Protein AF-A0A439IH55-F1 (afdb_monomer_lite)

Foldseek 3Di:
DADDLQDDWPQCNCVVVDQQLVDQWRWAWKWFWAPAPPAIKIKTKHKFWAAPVVVVLLVLQQQQKDQDWDWPDDDDDPDDDDDDIDIFIWGDDPPDIDTTHTQWGWDDDDQWIDTHGDVVLCVVQVWDWDADPQRKIWTARVQLRGTRQKIWHHIWGQDPNTTHITTIIHGSLSVLQVQQVVNIWMKMKMKIKHWDLDIVSLCVVCVPPAWDWHRHRFKIKIKGADPVHTIMIMITGMDTNDHHDDNNPPDDCCQPQACDAAVDPGHDHLVNLQPDDWPPKWKFFLVLCVVAAPDPQWDADLQFRKIDRPPNFIQDQWGQFAAGMIIGSSSRCSVGGDPNSVVSRRVRTDHDDPRRPDPCRRVHDYQQNLLVLLLVLLLLVLVLLQLLCVLLVHPGDGSCLFQVDDPVCCVVVPVQPDPLSSLSSGGDDLAAALLVLLVNLLSSCVRRPVSGDFVSLVVSLCSQQPPPDPCPPPGRLRSLQSNLQLLQLCLVVLHASNPCNPVSNVCCVVPNGVVNGLCLLSVLSVLSNVLSVDPDPCSVVSNQVSLVSLVDHPVSCPSHCRVVSVSSSVSNSVSSVVSSVSSVSNSVSSVVD

Secondary structure (DSSP, 8-state):
-PPPTT---GGGTTGGG--GGGSSEEEEEEEEEE--SSS-EEEEEEEEEEEHHHHHHTTT-GGGB-SS-EE--PPPTT--S-----EEEEEEETTEEEEEEESEEEEEETTEEEEEE-HHHHHHTT-EEEE-TTS-EEEEETTTTEEEEEEEPPPEEEETTEEPPEEEEEEHHHHHHHHHHHTEEEEEEEEEEEEES--HHHHHHHTT-SEEEEE-SSEEEEEEE-TTSSEEEEEEEEEEEE-S---TTT--GGGTT-B--TT-SS-B-HHHHHTSPTT-EEEEEGGGGGGTTT-TTEEEETTTTEEEETTTEEE-SEEEETTTEEEEEHHHHHHHS-HHHHHHHHHTEE---HHHHSGGGGGS--HHHHHHHHHHHHHHHHHHHHHHHHHTTPPP--HHHHHS--HHHHHHH-TT-STTTHHHHS---TT--HHHHHHHHHHHHIIIIITS-HHHHHHHHHHHH-TTS--TT--HHHHHHHHHHHHHHHHHHT--TTT-HHHHHHHHHHH--SSS-TTHHHHHHHHHHHHHH--STTHHHHHHHHHHHTT--GGGGGG-SHHHHHHHHHHHHHHHHHHHHHHHHHHHHHHH-

Structure (mmCIF, N/CA/C/O backbone):
data_AF-A0A439IH55-F1
#
_entry.id   AF-A0A439IH55-F1
#
loop_
_atom_site.group_PDB
_atom_site.id
_atom_site.type_symbol
_atom_site.label_atom_id
_atom_site.label_alt_id
_atom_site.label_comp_id
_atom_site.label_asym_id
_atom_site.label_entity_id
_atom_site.label_seq_id
_atom_site.pdbx_PDB_ins_code
_atom_site.Cartn_x
_atom_site.Cartn_y
_atom_site.Cartn_z
_atom_site.occupancy
_atom_site.B_iso_or_equiv
_atom_site.auth_seq_id
_atom_site.auth_comp_id
_atom_site.auth_asym_id
_atom_site.auth_atom_id
_atom_site.pdbx_PDB_model_num
ATOM 1 N N . MET A 1 1 ? 46.308 -10.260 -36.325 1.00 55.00 1 MET A N 1
ATOM 2 C CA . MET A 1 1 ? 45.131 -11.103 -36.636 1.00 55.00 1 MET A CA 1
ATOM 3 C C . MET A 1 1 ? 43.885 -10.260 -36.430 1.00 55.00 1 MET A C 1
ATOM 5 O O . MET A 1 1 ? 43.922 -9.437 -35.514 1.00 55.00 1 MET A O 1
ATOM 9 N N . PRO A 1 2 ? 42.846 -10.409 -37.271 1.00 67.75 2 PRO A N 1
ATOM 10 C CA . PRO A 1 2 ? 41.550 -9.786 -37.010 1.00 67.75 2 PRO A CA 1
ATOM 11 C C . PRO A 1 2 ? 41.034 -10.239 -35.639 1.00 67.75 2 PRO A C 1
ATOM 13 O O . PRO A 1 2 ? 41.302 -11.368 -35.224 1.00 67.75 2 PRO A O 1
ATOM 16 N N . MET A 1 3 ? 40.397 -9.321 -34.921 1.00 83.12 3 MET A N 1
ATOM 17 C CA . MET A 1 3 ? 39.757 -9.596 -33.637 1.00 83.12 3 MET A CA 1
ATOM 18 C C . MET A 1 3 ? 38.523 -10.480 -33.877 1.00 83.12 3 MET A C 1
ATOM 20 O O . MET A 1 3 ? 37.854 -10.314 -34.895 1.00 83.12 3 MET A O 1
ATOM 24 N N . GLU A 1 4 ? 38.265 -11.454 -33.004 1.00 85.19 4 GLU A N 1
ATOM 25 C CA . GLU A 1 4 ? 37.074 -12.308 -33.117 1.00 85.19 4 GLU A CA 1
ATOM 26 C C . GLU A 1 4 ? 35.807 -11.493 -32.795 1.00 85.19 4 GLU A C 1
ATOM 28 O O . GLU A 1 4 ? 35.847 -10.593 -31.953 1.00 85.19 4 GLU A O 1
ATOM 33 N N . ASP A 1 5 ? 34.683 -11.798 -33.457 1.00 83.19 5 ASP A N 1
ATOM 34 C CA . ASP A 1 5 ? 33.418 -11.050 -33.310 1.00 83.19 5 ASP A CA 1
ATOM 35 C C . ASP A 1 5 ? 32.863 -11.079 -31.867 1.00 83.19 5 ASP A C 1
ATOM 37 O O . ASP A 1 5 ? 32.100 -10.195 -31.473 1.00 83.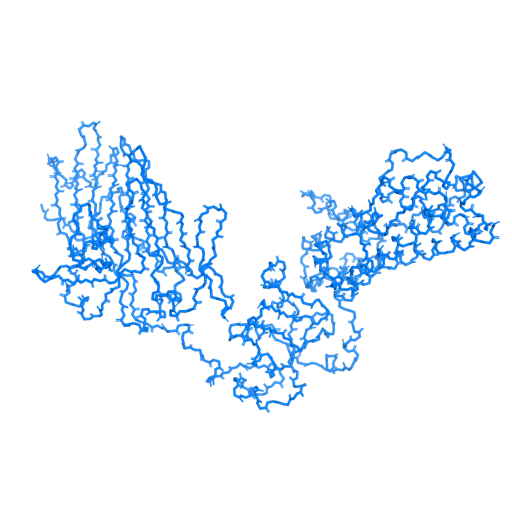19 5 ASP A O 1
ATOM 41 N N . ASP A 1 6 ? 33.250 -12.060 -31.050 1.00 87.62 6 ASP A N 1
ATOM 42 C CA . ASP A 1 6 ? 32.852 -12.243 -29.648 1.00 87.62 6 ASP A CA 1
ATOM 43 C C . ASP A 1 6 ? 33.885 -11.712 -28.636 1.00 87.62 6 ASP A C 1
ATOM 45 O O . ASP A 1 6 ? 33.699 -11.848 -27.426 1.00 87.62 6 ASP A O 1
ATOM 49 N N . TRP A 1 7 ? 34.966 -11.079 -29.099 1.00 93.06 7 TRP A N 1
ATOM 50 C CA . TRP A 1 7 ? 36.014 -10.568 -28.220 1.00 93.06 7 TRP A CA 1
ATOM 51 C C . TRP A 1 7 ? 35.567 -9.329 -27.426 1.00 93.06 7 TRP A C 1
ATOM 53 O O . TRP A 1 7 ? 34.938 -8.413 -27.964 1.00 93.06 7 TRP A O 1
ATOM 63 N N . TRP A 1 8 ? 35.971 -9.262 -26.153 1.00 94.06 8 TRP A N 1
ATOM 64 C CA . TRP A 1 8 ? 35.750 -8.123 -25.256 1.00 94.06 8 TRP A CA 1
ATOM 65 C C . TRP A 1 8 ? 36.979 -7.873 -24.368 1.00 94.06 8 TRP A C 1
ATOM 67 O O . TRP A 1 8 ? 37.650 -8.839 -23.988 1.00 94.06 8 TRP A O 1
ATOM 77 N N . PRO A 1 9 ? 37.269 -6.612 -23.987 1.00 94.38 9 PRO A N 1
ATOM 78 C CA . PRO A 1 9 ? 38.269 -6.330 -22.964 1.00 94.38 9 PRO A CA 1
ATOM 79 C C . PRO A 1 9 ? 37.773 -6.813 -21.594 1.00 94.38 9 PRO A C 1
ATOM 81 O O . PRO A 1 9 ? 36.566 -6.804 -21.329 1.00 94.38 9 PRO A O 1
ATOM 84 N N . ASP A 1 10 ? 38.686 -7.210 -20.702 1.00 94.44 10 ASP A N 1
ATOM 85 C CA . ASP A 1 10 ? 38.312 -7.777 -19.399 1.00 94.44 10 ASP A CA 1
ATOM 86 C C . ASP A 1 10 ? 37.469 -6.780 -18.580 1.00 94.44 10 ASP A C 1
ATOM 88 O O . ASP A 1 10 ? 36.500 -7.171 -17.926 1.00 94.44 10 ASP A O 1
ATOM 92 N N . VAL A 1 11 ? 37.776 -5.480 -18.684 1.00 93.12 11 VAL A N 1
ATOM 93 C CA . VAL A 1 11 ? 37.050 -4.395 -17.999 1.00 93.12 11 VAL A CA 1
ATOM 94 C C . VAL A 1 11 ? 35.589 -4.217 -18.456 1.00 93.12 11 VAL A C 1
ATOM 96 O O . VAL A 1 11 ? 34.794 -3.636 -17.721 1.00 93.12 11 VAL A O 1
ATOM 99 N N . MET A 1 12 ? 35.201 -4.742 -19.625 1.00 94.94 12 MET A N 1
ATOM 100 C CA . MET A 1 12 ? 33.826 -4.669 -20.158 1.00 94.94 12 MET A CA 1
ATOM 101 C C . MET A 1 12 ? 33.227 -6.043 -20.483 1.00 94.94 12 MET A C 1
ATOM 103 O O . MET A 1 12 ? 32.212 -6.137 -21.170 1.00 94.94 12 MET A O 1
ATOM 107 N N . ARG A 1 13 ? 33.815 -7.128 -19.970 1.00 93.19 13 ARG A N 1
ATOM 108 C CA . ARG A 1 13 ? 33.385 -8.504 -20.272 1.00 93.19 13 ARG A CA 1
ATOM 109 C C . ARG A 1 13 ? 31.943 -8.820 -19.860 1.00 93.19 13 ARG A C 1
ATOM 111 O O . ARG A 1 13 ? 31.384 -9.801 -20.323 1.00 93.19 13 ARG A O 1
ATOM 118 N N . TYR A 1 14 ? 31.354 -7.989 -19.007 1.00 92.75 14 TYR A N 1
ATOM 119 C CA . TYR A 1 14 ? 29.978 -8.120 -18.543 1.00 92.75 14 TYR A CA 1
ATOM 120 C C . TYR A 1 14 ? 28.933 -7.652 -19.569 1.00 92.75 14 TYR A C 1
ATOM 122 O O . TYR A 1 14 ? 27.800 -8.114 -19.512 1.00 92.75 14 TYR A O 1
ATOM 130 N N . LEU A 1 15 ? 29.287 -6.756 -20.500 1.00 92.88 15 LEU A N 1
ATOM 131 C CA . LEU A 1 15 ? 28.356 -6.206 -21.493 1.00 92.88 15 LEU A CA 1
ATOM 132 C C . LEU A 1 15 ? 27.625 -7.260 -22.349 1.00 92.88 15 LEU A C 1
ATOM 134 O O . LEU A 1 15 ? 26.414 -7.108 -22.528 1.00 92.88 15 LEU A O 1
ATOM 138 N N . PRO A 1 16 ? 28.286 -8.312 -22.879 1.00 90.81 16 PRO A N 1
ATOM 139 C CA . PRO A 1 16 ? 27.596 -9.348 -23.651 1.00 90.81 16 PRO A CA 1
ATOM 140 C C . PRO A 1 16 ? 26.644 -10.220 -22.820 1.00 90.81 16 PRO A C 1
ATOM 142 O O . PRO A 1 16 ? 25.711 -10.779 -23.388 1.00 90.81 16 PRO A O 1
ATOM 145 N N . ASP A 1 17 ? 26.854 -10.330 -21.504 1.00 91.69 17 ASP A N 1
ATOM 146 C CA . ASP A 1 17 ? 26.053 -11.184 -20.612 1.00 91.69 17 ASP A CA 1
ATOM 147 C C . ASP A 1 17 ? 24.798 -10.476 -20.066 1.00 91.69 17 ASP A C 1
ATOM 149 O O . ASP A 1 17 ? 23.990 -11.068 -19.348 1.00 91.69 17 ASP A O 1
ATOM 153 N N . GLU A 1 18 ? 24.625 -9.191 -20.370 1.00 92.69 18 GLU A N 1
ATOM 154 C CA . GLU A 1 18 ? 23.465 -8.422 -19.938 1.00 92.69 18 GLU A CA 1
ATOM 155 C C . GLU A 1 18 ? 22.193 -8.821 -20.697 1.00 92.69 18 GLU A C 1
ATOM 157 O O . GLU A 1 18 ? 22.092 -8.653 -21.913 1.00 92.69 18 GLU A O 1
ATOM 162 N N . ASP A 1 19 ? 21.172 -9.224 -19.941 1.00 93.25 19 ASP A N 1
ATOM 163 C CA . ASP A 1 19 ? 19.821 -9.471 -20.440 1.00 93.25 19 ASP A CA 1
ATOM 164 C C . ASP A 1 19 ? 18.825 -8.490 -19.794 1.00 93.25 19 ASP A C 1
ATOM 166 O O . ASP A 1 19 ? 18.174 -8.824 -18.796 1.00 93.25 19 ASP A O 1
ATOM 170 N N . PRO A 1 20 ? 18.679 -7.266 -20.336 1.00 91.94 20 PRO A N 1
ATOM 171 C CA . PRO A 1 20 ? 17.741 -6.288 -19.792 1.00 91.94 20 PRO A CA 1
ATOM 172 C C . PRO A 1 20 ? 16.276 -6.728 -19.938 1.00 91.94 20 PRO A C 1
ATOM 174 O O . PRO A 1 20 ? 15.414 -6.172 -19.265 1.00 91.94 20 PRO A O 1
ATOM 177 N N . TRP A 1 21 ? 15.970 -7.708 -20.798 1.00 96.06 21 TRP A N 1
ATOM 178 C CA . TRP A 1 21 ? 14.610 -8.221 -20.990 1.00 96.06 21 TRP A CA 1
ATOM 179 C C . TRP A 1 21 ? 14.185 -9.219 -19.901 1.00 96.06 21 TRP A C 1
ATOM 181 O O . TRP A 1 21 ? 12.993 -9.498 -19.721 1.00 96.06 21 TRP A O 1
ATOM 191 N N . SER A 1 22 ? 15.145 -9.745 -19.136 1.00 94.50 22 SER A N 1
ATOM 192 C CA . SER A 1 22 ? 14.864 -10.582 -17.967 1.00 94.50 22 SER A CA 1
ATOM 193 C C . SER A 1 22 ? 14.179 -9.813 -16.827 1.00 94.50 22 SER A C 1
ATOM 195 O O . SER A 1 22 ? 13.464 -10.419 -16.024 1.00 94.50 22 SER A O 1
ATOM 197 N N . GLU A 1 23 ? 14.341 -8.486 -16.782 1.00 94.75 23 GLU A N 1
ATOM 198 C CA . GLU A 1 23 ? 13.777 -7.608 -15.755 1.00 94.75 23 GLU A CA 1
ATOM 199 C C . GLU A 1 23 ? 12.279 -7.331 -15.983 1.00 94.75 23 GLU A C 1
ATOM 201 O O . GLU A 1 23 ? 11.797 -7.243 -17.112 1.00 94.75 23 GLU A O 1
ATOM 206 N N . GLU A 1 24 ? 11.521 -7.153 -14.896 1.00 95.69 24 GLU A N 1
ATOM 207 C CA . GLU A 1 24 ? 10.123 -6.697 -14.965 1.00 95.69 24 GLU A CA 1
ATOM 208 C C . GLU A 1 24 ? 10.031 -5.236 -15.424 1.00 95.69 24 GLU A C 1
ATOM 210 O O . GLU A 1 24 ? 9.159 -4.882 -16.215 1.00 95.69 24 GLU A O 1
ATOM 215 N N . LEU A 1 25 ? 10.965 -4.400 -14.961 1.00 97.69 25 LEU A N 1
ATOM 216 C CA . LEU A 1 25 ? 11.131 -3.012 -15.376 1.00 97.69 25 LEU A CA 1
ATOM 217 C C . LEU A 1 25 ? 12.391 -2.888 -16.232 1.00 97.69 25 LEU A C 1
ATOM 219 O O . LEU A 1 25 ? 13.472 -2.605 -15.724 1.00 97.69 25 LEU A O 1
ATOM 223 N N . VAL A 1 26 ? 12.232 -3.072 -17.539 1.00 98.12 26 VAL A N 1
ATOM 224 C CA . VAL A 1 26 ? 13.315 -3.036 -18.525 1.00 98.12 26 VAL A CA 1
ATOM 225 C C . VAL A 1 26 ? 13.950 -1.648 -18.544 1.00 98.12 26 VAL A C 1
ATOM 227 O O . VAL A 1 26 ? 13.268 -0.645 -18.769 1.00 98.12 26 VAL A O 1
ATOM 230 N N . THR A 1 27 ? 15.267 -1.569 -18.351 1.00 97.69 27 THR A N 1
ATOM 231 C CA . THR A 1 27 ? 16.015 -0.315 -18.526 1.00 97.69 27 THR A CA 1
ATOM 232 C C . THR A 1 27 ? 16.063 0.058 -20.010 1.00 97.69 27 THR A C 1
ATOM 234 O O . THR A 1 27 ? 16.641 -0.656 -20.823 1.00 97.69 27 THR A O 1
ATOM 237 N N . VAL A 1 28 ? 15.462 1.189 -20.379 1.00 97.19 28 VAL A N 1
ATOM 238 C CA . VAL A 1 28 ? 15.320 1.643 -21.777 1.00 97.19 28 VAL A CA 1
ATOM 239 C C . VAL A 1 28 ? 16.133 2.902 -22.090 1.00 97.19 28 VAL A C 1
ATOM 241 O O . VAL A 1 28 ? 16.320 3.235 -23.258 1.00 97.19 28 VAL A O 1
ATOM 244 N N . ALA A 1 29 ? 16.644 3.587 -21.069 1.00 97.62 29 ALA A N 1
ATOM 245 C CA . ALA A 1 29 ? 17.705 4.580 -21.192 1.00 97.62 29 ALA A CA 1
ATOM 246 C C . ALA A 1 29 ? 18.514 4.632 -19.891 1.00 97.62 29 ALA A C 1
ATOM 248 O O . ALA A 1 29 ? 17.962 4.412 -18.809 1.00 97.62 29 ALA A O 1
ATOM 249 N N . GLN A 1 30 ? 19.809 4.924 -19.984 1.00 97.12 30 GLN A N 1
ATOM 250 C CA . GLN A 1 30 ? 20.685 5.042 -18.823 1.00 97.12 30 GLN A CA 1
ATOM 251 C C . GLN A 1 30 ? 21.847 6.000 -19.077 1.00 97.12 30 GLN A C 1
ATOM 253 O O . GLN A 1 30 ? 22.447 6.025 -20.146 1.00 97.12 30 GLN A O 1
ATOM 258 N N . MET A 1 31 ? 22.201 6.738 -18.034 1.00 96.50 31 MET A N 1
ATOM 259 C CA . MET A 1 31 ? 23.481 7.398 -17.862 1.00 96.50 31 MET A CA 1
ATOM 260 C C . MET A 1 31 ? 24.081 6.935 -16.537 1.00 96.50 31 MET A C 1
ATOM 262 O O . MET A 1 31 ? 23.390 6.904 -15.515 1.00 96.50 31 MET A O 1
ATOM 266 N N . ALA A 1 32 ? 25.347 6.536 -16.551 1.00 95.69 32 ALA A N 1
ATOM 267 C CA . ALA A 1 32 ? 26.061 6.107 -15.355 1.00 95.69 32 ALA A CA 1
ATOM 268 C C . ALA A 1 32 ? 27.520 6.559 -15.413 1.00 95.69 32 ALA A C 1
ATOM 270 O O . ALA A 1 32 ? 28.150 6.470 -16.462 1.00 95.69 32 ALA A O 1
ATOM 271 N N . GLY A 1 33 ? 28.052 7.031 -14.288 1.00 93.56 33 GLY A N 1
ATOM 272 C CA . GLY A 1 33 ? 29.481 7.269 -14.098 1.00 93.56 33 GLY A CA 1
ATOM 273 C C . GLY A 1 33 ? 30.137 6.126 -13.322 1.00 93.56 33 GLY A C 1
ATOM 274 O O . GLY A 1 33 ? 29.492 5.489 -12.488 1.00 93.56 33 GLY A O 1
ATOM 275 N N . TYR A 1 34 ? 31.424 5.895 -13.568 1.00 92.94 34 TYR A N 1
ATOM 276 C CA . TYR A 1 34 ? 32.231 4.874 -12.901 1.00 92.94 34 TYR A CA 1
ATOM 277 C C . TYR A 1 34 ? 33.462 5.482 -12.229 1.00 92.94 34 TYR A C 1
ATOM 279 O O . TYR A 1 34 ? 34.106 6.377 -12.777 1.00 92.94 34 TYR A O 1
ATOM 287 N N . ASP A 1 35 ? 33.824 4.953 -11.061 1.00 89.81 35 ASP A N 1
ATOM 288 C CA . ASP A 1 35 ? 35.023 5.327 -10.299 1.00 89.81 35 ASP A CA 1
ATOM 289 C C . ASP A 1 35 ? 36.297 4.670 -10.847 1.00 89.81 35 ASP A C 1
ATOM 291 O O . ASP A 1 35 ? 37.020 3.960 -10.146 1.00 89.81 35 ASP A O 1
ATOM 295 N N . ASP A 1 36 ? 36.567 4.892 -12.127 1.00 87.81 36 ASP A N 1
ATOM 296 C CA . ASP A 1 36 ? 37.723 4.302 -12.787 1.00 87.81 36 ASP A CA 1
ATOM 297 C C . ASP A 1 36 ? 39.036 5.023 -12.414 1.00 87.81 36 ASP A C 1
ATOM 299 O O . ASP A 1 36 ? 39.038 6.219 -12.091 1.00 87.81 36 ASP A O 1
ATOM 303 N N . PRO A 1 37 ? 40.190 4.328 -12.464 1.00 79.50 37 PRO A N 1
ATOM 304 C CA . PRO A 1 37 ? 41.484 4.939 -12.179 1.00 79.50 37 PRO A CA 1
ATOM 305 C C . PRO A 1 37 ? 41.803 6.105 -13.123 1.00 79.50 37 PRO A C 1
ATOM 307 O O . PRO A 1 37 ? 41.543 6.035 -14.325 1.00 79.50 37 PRO A O 1
ATOM 310 N N . SER A 1 38 ? 42.479 7.134 -12.600 1.00 78.56 38 SER A N 1
ATOM 311 C CA . SER A 1 38 ? 42.883 8.389 -13.272 1.00 78.56 38 SER A CA 1
ATOM 312 C C . SER A 1 38 ? 41.728 9.314 -13.671 1.00 78.56 38 SER A C 1
ATOM 314 O O . SER A 1 38 ? 41.733 10.479 -13.290 1.00 78.56 38 SER A O 1
ATOM 316 N N . HIS A 1 39 ? 40.750 8.809 -14.421 1.00 82.50 39 HIS A N 1
ATOM 317 C CA . HIS A 1 39 ? 39.594 9.559 -14.893 1.00 82.50 39 HIS A CA 1
ATOM 318 C C . HIS A 1 39 ? 38.352 8.669 -14.806 1.00 82.50 39 HIS A C 1
ATOM 320 O O . HIS A 1 39 ? 38.439 7.504 -15.205 1.00 82.50 39 HIS A O 1
ATOM 326 N N . PRO A 1 40 ? 37.207 9.215 -14.369 1.00 88.12 40 PRO A N 1
ATOM 327 C CA . PRO A 1 40 ? 35.952 8.480 -14.331 1.00 88.12 40 PRO A CA 1
ATOM 328 C C . PRO A 1 40 ? 35.561 7.920 -15.705 1.00 88.12 40 PRO A C 1
ATOM 330 O O . PRO A 1 40 ? 35.696 8.595 -16.731 1.00 88.12 40 PRO A O 1
ATOM 333 N N . GLY A 1 41 ? 35.075 6.681 -15.712 1.00 93.06 41 GLY A N 1
ATOM 334 C CA . GLY A 1 41 ? 34.400 6.090 -16.864 1.00 93.06 41 GLY A CA 1
ATOM 335 C C . GLY A 1 41 ? 32.944 6.547 -16.917 1.00 93.06 41 GLY A C 1
ATOM 336 O O . GLY A 1 41 ? 32.406 7.055 -15.930 1.00 93.06 41 GLY A O 1
ATOM 337 N N . GLN A 1 42 ? 32.282 6.341 -18.047 1.00 95.62 42 GLN A N 1
ATOM 338 C CA . GLN A 1 42 ? 30.852 6.589 -18.183 1.00 95.62 42 GLN A CA 1
ATOM 339 C C . GLN A 1 42 ? 30.190 5.601 -19.138 1.00 95.62 42 GLN A C 1
ATOM 341 O O . GLN A 1 42 ? 30.823 5.055 -20.040 1.00 95.62 42 GLN A O 1
ATOM 346 N N . ARG A 1 43 ? 28.883 5.432 -18.953 1.00 95.31 43 ARG A N 1
ATOM 347 C CA . ARG A 1 43 ? 27.978 4.736 -19.859 1.00 95.31 43 ARG A CA 1
ATOM 348 C C . ARG A 1 43 ? 26.823 5.645 -20.234 1.00 95.31 43 ARG A C 1
ATOM 350 O O . ARG A 1 43 ? 26.241 6.303 -19.370 1.00 95.31 43 ARG A O 1
ATOM 357 N N . ILE A 1 44 ? 26.475 5.628 -21.512 1.00 95.69 44 ILE A N 1
ATOM 358 C CA . ILE A 1 44 ? 25.287 6.250 -22.086 1.00 95.69 44 ILE A CA 1
ATOM 359 C C . ILE A 1 44 ? 24.553 5.163 -22.865 1.00 95.69 44 ILE A C 1
ATOM 361 O O . ILE A 1 44 ? 25.161 4.444 -23.651 1.00 95.69 44 ILE A O 1
ATOM 365 N N . LEU A 1 45 ? 23.256 5.019 -22.628 1.00 96.06 45 LEU A N 1
ATOM 366 C CA . LEU A 1 45 ? 22.409 4.018 -23.260 1.00 96.06 45 LEU A CA 1
ATOM 367 C C . LEU A 1 45 ? 21.053 4.629 -23.584 1.00 96.06 45 LEU A C 1
ATOM 369 O O . LEU A 1 45 ? 20.442 5.284 -22.738 1.00 96.06 45 LEU A O 1
ATOM 373 N N . TRP A 1 46 ? 20.565 4.358 -24.789 1.00 96.69 46 TRP A N 1
ATOM 374 C CA . TRP A 1 46 ? 19.244 4.758 -25.257 1.00 96.69 46 TRP A CA 1
ATOM 375 C C . TRP A 1 46 ? 18.558 3.610 -25.986 1.00 96.69 46 TRP A C 1
ATOM 377 O O . TRP A 1 46 ? 19.198 2.682 -26.474 1.00 96.69 46 TRP A O 1
ATOM 387 N N . SER A 1 47 ? 17.237 3.683 -26.073 1.00 96.25 47 SER A N 1
ATOM 388 C CA . SER A 1 47 ? 16.425 2.761 -26.859 1.00 96.25 47 SER A CA 1
ATOM 389 C C . SER A 1 47 ? 15.992 3.409 -28.166 1.00 96.25 47 SER A C 1
ATOM 391 O O . SER A 1 47 ? 15.577 4.568 -28.199 1.00 96.25 47 SER A O 1
ATOM 393 N N . ALA A 1 48 ? 16.043 2.619 -29.229 1.00 96.56 48 ALA A N 1
ATOM 394 C CA . ALA A 1 48 ? 15.562 2.933 -30.557 1.00 96.56 48 ALA A CA 1
ATOM 395 C C . ALA A 1 48 ? 14.505 1.898 -30.959 1.00 96.56 48 ALA A C 1
ATOM 397 O O . ALA A 1 48 ? 14.730 0.691 -30.876 1.00 96.56 48 ALA A O 1
ATOM 398 N N . LEU A 1 49 ? 13.351 2.377 -31.401 1.00 97.50 49 LEU A N 1
ATOM 399 C CA . LEU A 1 49 ? 12.290 1.590 -32.003 1.00 97.50 49 LEU A CA 1
ATOM 400 C C . LEU A 1 49 ? 12.488 1.607 -33.515 1.00 97.50 49 LEU A C 1
ATOM 402 O O . LEU A 1 49 ? 12.518 2.673 -34.138 1.00 97.50 49 LEU A O 1
ATOM 406 N N . ILE A 1 50 ? 12.626 0.421 -34.096 1.00 96.88 50 ILE A N 1
ATOM 407 C CA . ILE A 1 50 ? 12.885 0.229 -35.523 1.00 96.88 50 ILE A CA 1
ATOM 408 C C . ILE A 1 50 ? 11.881 -0.760 -36.114 1.00 96.88 50 ILE A C 1
ATOM 410 O O . ILE A 1 50 ? 11.497 -1.738 -35.471 1.00 96.88 50 ILE A O 1
ATOM 414 N N . SER A 1 51 ? 11.438 -0.508 -37.345 1.00 96.38 51 SER A N 1
ATOM 415 C CA . SER A 1 51 ? 10.516 -1.408 -38.035 1.00 96.38 51 SER A CA 1
ATOM 416 C C . SER A 1 51 ? 11.199 -2.741 -38.359 1.00 96.38 51 SER A C 1
ATOM 418 O O . SER A 1 51 ? 12.419 -2.819 -38.499 1.00 96.38 51 SER A O 1
ATOM 420 N N . THR A 1 52 ? 10.413 -3.809 -38.507 1.00 94.31 52 THR A N 1
ATOM 421 C CA . THR A 1 52 ? 10.950 -5.120 -38.922 1.00 94.31 52 THR A CA 1
ATOM 422 C C . THR A 1 52 ? 11.664 -5.040 -40.279 1.00 94.31 52 THR A C 1
ATOM 424 O O . THR A 1 52 ? 12.692 -5.684 -40.475 1.00 94.31 52 THR A O 1
ATOM 427 N N . GLU A 1 53 ? 11.144 -4.228 -41.203 1.00 93.88 53 GLU A N 1
ATOM 428 C CA . GLU A 1 53 ? 11.726 -4.022 -42.533 1.00 93.88 53 GLU A CA 1
ATOM 429 C C . GLU A 1 53 ? 13.066 -3.280 -42.460 1.00 93.88 53 GLU A C 1
ATOM 431 O O . GLU A 1 53 ? 14.055 -3.736 -43.035 1.00 93.88 53 GLU A O 1
ATOM 436 N N . ASP A 1 54 ? 13.127 -2.172 -41.717 1.00 94.38 54 ASP A N 1
ATOM 437 C CA . ASP A 1 54 ? 14.354 -1.384 -41.574 1.00 94.38 54 ASP A CA 1
ATOM 438 C C . ASP A 1 54 ? 15.430 -2.144 -40.785 1.00 94.38 54 ASP A C 1
ATOM 440 O O . ASP A 1 54 ? 16.610 -2.069 -41.128 1.00 94.38 54 ASP A O 1
ATOM 444 N N . LEU A 1 55 ? 15.042 -2.933 -39.775 1.00 94.44 55 LEU A N 1
ATOM 445 C CA . LEU A 1 55 ? 15.976 -3.801 -39.056 1.00 94.44 55 LEU A CA 1
ATOM 446 C C . LEU A 1 55 ? 16.549 -4.888 -39.973 1.00 94.44 55 LEU A C 1
ATOM 448 O O . LEU A 1 55 ? 17.751 -5.146 -39.947 1.00 94.44 55 LEU A O 1
ATOM 452 N N . ALA A 1 56 ? 15.714 -5.499 -40.818 1.00 92.81 56 ALA A N 1
ATOM 453 C CA . ALA A 1 56 ? 16.175 -6.467 -41.808 1.00 92.81 56 ALA A CA 1
ATOM 454 C C . ALA A 1 56 ? 17.116 -5.825 -42.843 1.00 92.81 56 ALA A C 1
ATOM 456 O O . ALA A 1 56 ? 18.090 -6.455 -43.258 1.00 92.81 56 ALA A O 1
ATOM 457 N N . ALA A 1 57 ? 16.880 -4.562 -43.216 1.00 91.56 57 ALA A N 1
ATOM 458 C CA . ALA A 1 57 ? 17.731 -3.819 -44.145 1.00 91.56 57 ALA A CA 1
ATOM 459 C C . ALA A 1 57 ? 19.153 -3.562 -43.608 1.00 91.56 57 ALA A C 1
ATOM 461 O O . ALA A 1 57 ? 20.077 -3.414 -44.407 1.00 91.56 57 ALA A O 1
ATOM 462 N N . LEU A 1 58 ? 19.349 -3.556 -42.283 1.00 89.38 58 LEU A N 1
ATOM 463 C CA . LEU A 1 58 ? 20.680 -3.482 -41.663 1.00 89.38 58 LEU A CA 1
ATOM 464 C C . LEU A 1 58 ? 21.480 -4.787 -41.814 1.00 89.38 58 LEU A C 1
ATOM 466 O O . LEU A 1 58 ? 22.694 -4.770 -41.643 1.00 89.38 58 LEU A O 1
ATOM 470 N N . ASN A 1 59 ? 20.834 -5.917 -42.134 1.00 87.06 59 ASN A N 1
ATOM 471 C CA . ASN A 1 59 ? 21.481 -7.218 -42.357 1.00 87.06 59 ASN A CA 1
ATOM 472 C C . ASN A 1 59 ? 22.456 -7.643 -41.229 1.00 87.06 59 ASN A C 1
ATOM 474 O O . ASN A 1 59 ? 23.496 -8.251 -41.477 1.00 87.06 59 ASN A O 1
ATOM 478 N N . GLY A 1 60 ? 22.128 -7.299 -39.980 1.00 81.94 60 GLY A N 1
ATOM 479 C CA . GLY A 1 60 ? 22.954 -7.593 -38.804 1.00 81.94 60 GLY A CA 1
ATOM 480 C C . GLY A 1 60 ? 24.112 -6.620 -38.538 1.00 81.94 60 GLY A C 1
ATOM 481 O O . GLY A 1 60 ? 24.808 -6.804 -37.544 1.00 81.94 60 GLY A O 1
ATOM 482 N N . GLU A 1 61 ? 24.308 -5.580 -39.356 1.00 87.12 61 GLU A N 1
ATOM 483 C CA . GLU A 1 61 ? 25.293 -4.507 -39.126 1.00 87.12 61 GLU A CA 1
ATOM 484 C C . GLU A 1 61 ? 24.752 -3.470 -38.119 1.00 87.12 61 GLU A C 1
ATOM 486 O O . GLU A 1 61 ? 24.470 -2.317 -38.454 1.00 87.12 61 GLU A O 1
ATOM 491 N N . LEU A 1 62 ? 24.571 -3.880 -36.860 1.00 90.50 62 LEU A N 1
ATOM 492 C CA . LEU A 1 62 ? 24.038 -3.011 -35.802 1.00 90.50 62 LEU A CA 1
ATOM 493 C C . LEU A 1 62 ? 25.007 -1.886 -35.393 1.00 90.50 62 LEU A C 1
ATOM 495 O O . LEU A 1 62 ? 24.569 -0.885 -34.834 1.00 90.50 62 LEU A O 1
ATOM 499 N N . ARG A 1 63 ? 26.295 -1.959 -35.748 1.00 87.50 63 ARG A N 1
ATOM 500 C CA . ARG A 1 63 ? 27.221 -0.820 -35.588 1.00 87.50 63 ARG A CA 1
ATOM 501 C C . ARG A 1 63 ? 26.800 0.438 -36.361 1.00 87.50 63 ARG A C 1
ATOM 503 O O . ARG A 1 63 ? 27.325 1.514 -36.109 1.00 87.50 63 ARG A O 1
ATOM 510 N N . GLY A 1 64 ? 25.875 0.312 -37.319 1.00 85.25 64 GLY A N 1
ATOM 511 C CA . GLY A 1 64 ? 25.357 1.437 -38.096 1.00 85.25 64 GLY A CA 1
ATOM 512 C C . GLY A 1 64 ? 24.510 2.421 -37.285 1.00 85.25 64 GLY A C 1
ATOM 513 O O . GLY A 1 64 ? 24.159 3.470 -37.818 1.00 85.25 64 GLY A O 1
ATOM 514 N N . PHE A 1 65 ? 24.156 2.109 -36.035 1.00 92.19 65 PHE A N 1
ATOM 515 C CA . PHE A 1 65 ? 23.401 3.003 -35.159 1.00 92.19 65 PHE A CA 1
ATOM 516 C C . PHE A 1 65 ? 24.269 4.122 -34.553 1.00 92.19 65 PHE A C 1
ATOM 518 O O . PHE A 1 65 ? 25.376 3.889 -34.074 1.00 92.19 65 PHE A O 1
ATOM 525 N N . SER A 1 66 ? 23.718 5.337 -34.482 1.00 88.00 66 SER A N 1
ATOM 526 C CA . SER A 1 66 ? 24.179 6.386 -33.567 1.00 88.00 66 SER A CA 1
ATOM 527 C C . SER A 1 66 ? 23.969 5.940 -32.113 1.00 88.00 66 SER A C 1
ATOM 529 O O . SER A 1 66 ? 23.007 5.242 -31.796 1.00 88.00 66 SER A O 1
ATOM 531 N N . HIS A 1 67 ? 24.836 6.390 -31.205 1.00 82.31 67 HIS A N 1
ATOM 532 C CA . HIS A 1 67 ? 24.829 5.985 -29.792 1.00 82.31 67 HIS A CA 1
ATOM 533 C C . HIS A 1 67 ? 24.001 6.902 -28.871 1.00 82.31 67 HIS A C 1
ATOM 535 O O . HIS A 1 67 ? 23.915 6.655 -27.669 1.00 82.31 67 HIS A O 1
ATOM 541 N N . GLU A 1 68 ? 23.383 7.955 -29.414 1.00 84.06 68 GLU A N 1
ATOM 542 C CA . GLU A 1 68 ? 22.600 8.936 -28.657 1.00 84.06 68 GLU A CA 1
ATOM 543 C C . GLU A 1 68 ? 21.281 9.277 -29.355 1.00 84.06 68 GLU A C 1
ATOM 545 O O . GLU A 1 68 ? 21.122 9.100 -30.566 1.00 84.06 68 GLU A O 1
ATOM 550 N N . VAL A 1 69 ? 20.336 9.808 -28.574 1.00 81.31 69 VAL A N 1
ATOM 551 C CA . VAL A 1 69 ? 19.146 10.466 -29.114 1.00 81.31 69 VAL A CA 1
ATOM 552 C C . VAL A 1 69 ? 19.551 11.822 -29.678 1.00 81.31 69 VAL A C 1
ATOM 554 O O . VAL A 1 69 ? 19.948 12.733 -28.952 1.00 81.31 69 VAL A O 1
ATOM 557 N N . GLU A 1 70 ? 19.403 11.968 -30.985 1.00 84.00 70 GLU A N 1
ATOM 558 C CA . GLU A 1 70 ? 19.587 13.229 -31.680 1.00 84.00 70 GLU A CA 1
ATOM 559 C C . GLU A 1 70 ? 18.281 14.028 -31.662 1.00 84.00 70 GLU A C 1
ATOM 561 O O . GLU A 1 70 ? 17.176 13.476 -31.674 1.00 84.00 70 GLU A O 1
ATOM 566 N N . SER A 1 71 ? 18.400 15.356 -31.667 1.00 79.81 71 SER A N 1
ATOM 567 C CA . SER A 1 71 ? 17.253 16.236 -31.855 1.00 79.81 71 SER A CA 1
ATOM 568 C C . SER A 1 71 ? 17.557 17.327 -32.867 1.00 79.81 71 SER A C 1
ATOM 570 O O . SER A 1 71 ? 18.695 17.772 -33.001 1.00 79.81 71 SER A O 1
ATOM 572 N N . THR A 1 72 ? 16.523 17.842 -33.531 1.00 74.88 72 THR A N 1
ATOM 573 C CA . THR A 1 72 ? 16.653 19.034 -34.395 1.00 74.88 72 THR A CA 1
ATOM 574 C C . THR A 1 72 ? 16.937 20.321 -33.600 1.00 74.88 72 THR A C 1
ATOM 576 O O . THR A 1 72 ? 16.994 21.403 -34.181 1.00 74.88 72 THR A O 1
ATOM 579 N N . GLY A 1 73 ? 17.126 20.207 -32.279 1.00 65.44 73 GLY A N 1
ATOM 580 C CA . GLY A 1 73 ? 17.698 21.228 -31.416 1.00 65.44 73 GLY A CA 1
ATOM 581 C C . GLY A 1 73 ? 16.747 22.343 -30.983 1.00 65.44 73 GLY A C 1
ATOM 582 O O . GLY A 1 73 ? 15.600 22.464 -31.417 1.00 65.44 73 GLY A O 1
ATOM 583 N N . ARG A 1 74 ? 17.269 23.186 -30.085 1.00 68.88 74 ARG A N 1
ATOM 584 C CA . ARG A 1 74 ? 16.663 24.455 -29.664 1.00 68.88 74 ARG A CA 1
ATOM 585 C C . ARG A 1 74 ? 17.033 25.542 -30.683 1.00 68.88 74 ARG A C 1
ATOM 587 O O . ARG A 1 74 ? 18.173 25.548 -31.146 1.00 68.88 74 ARG A O 1
ATOM 594 N N . PRO A 1 75 ? 16.140 26.495 -31.007 1.00 69.69 75 PRO A N 1
ATOM 595 C CA . PRO A 1 75 ? 16.512 27.587 -31.897 1.00 69.69 75 PRO A CA 1
ATOM 596 C C . PRO A 1 75 ? 17.634 28.420 -31.261 1.00 69.69 75 PRO A C 1
ATOM 598 O O . PRO A 1 75 ? 17.546 28.812 -30.094 1.00 69.69 75 PRO A O 1
ATOM 601 N N . GLY A 1 76 ? 18.693 28.671 -32.030 1.00 69.50 76 GLY A N 1
ATOM 602 C CA . GLY A 1 76 ? 19.772 29.578 -31.645 1.00 69.50 76 GLY A CA 1
ATOM 603 C C . GLY A 1 76 ? 19.408 31.052 -31.876 1.00 69.50 76 GLY A C 1
ATOM 604 O O . GLY A 1 76 ? 18.424 31.347 -32.565 1.00 69.50 76 GLY A O 1
ATOM 605 N N . PRO A 1 77 ? 20.199 32.001 -31.340 1.00 61.75 77 PRO A N 1
ATOM 606 C CA . PRO A 1 77 ? 20.049 33.419 -31.655 1.00 61.75 77 PRO A CA 1
ATOM 607 C C . PRO A 1 77 ? 20.221 33.628 -33.169 1.00 61.75 77 PRO A C 1
ATOM 609 O O . PRO A 1 77 ? 21.315 33.446 -33.695 1.00 61.75 77 PRO A O 1
ATOM 612 N N . GLY A 1 78 ? 19.137 33.963 -33.877 1.00 67.62 78 GLY A N 1
ATOM 613 C CA . GLY A 1 78 ? 19.136 34.154 -35.336 1.00 67.62 78 GLY A CA 1
ATOM 614 C C . GLY A 1 78 ? 18.442 33.059 -36.155 1.00 67.62 78 GLY A C 1
ATOM 615 O O . GLY A 1 78 ? 18.456 33.136 -37.381 1.00 67.62 78 GLY A O 1
ATOM 616 N N . ALA A 1 79 ? 17.810 32.066 -35.519 1.00 74.19 79 ALA A N 1
ATOM 617 C CA . ALA A 1 79 ? 16.973 31.105 -36.236 1.00 74.19 79 ALA A CA 1
ATOM 618 C C . ALA A 1 79 ? 15.803 31.823 -36.945 1.00 74.19 79 ALA A C 1
ATOM 620 O O . ALA A 1 79 ? 14.951 32.429 -36.295 1.00 74.19 79 ALA A O 1
ATOM 621 N N . ALA A 1 80 ? 15.768 31.747 -38.277 1.00 69.31 80 ALA A N 1
ATOM 622 C CA . ALA A 1 80 ? 14.663 32.210 -39.111 1.00 69.31 80 ALA A CA 1
ATOM 623 C C . ALA A 1 80 ? 13.963 30.998 -39.747 1.00 69.31 80 ALA A C 1
ATOM 625 O O . ALA A 1 80 ? 14.629 30.083 -40.227 1.00 69.31 80 ALA A O 1
ATOM 626 N N . GLY A 1 81 ? 12.627 30.995 -39.760 1.00 76.25 81 GLY A N 1
ATOM 627 C CA . GLY A 1 81 ? 11.812 29.914 -40.329 1.00 76.25 81 GLY A CA 1
ATOM 628 C C . GLY A 1 81 ? 11.030 29.102 -39.292 1.00 76.25 81 GLY A C 1
ATOM 629 O O . GLY A 1 81 ? 11.005 29.425 -38.105 1.00 76.25 81 GLY A O 1
ATOM 630 N N . GLN A 1 82 ? 10.345 28.058 -39.764 1.00 76.56 82 GLN A N 1
ATOM 631 C CA . GLN A 1 82 ? 9.540 27.161 -38.935 1.00 76.56 82 GLN A CA 1
ATOM 632 C C . GLN A 1 82 ? 10.421 26.051 -38.351 1.00 76.56 82 GLN A C 1
ATOM 634 O O . GLN A 1 82 ? 11.016 25.269 -39.089 1.00 76.56 82 GLN A O 1
ATOM 639 N N . LEU A 1 83 ? 10.482 25.963 -37.022 1.00 77.00 83 LEU A N 1
ATOM 640 C CA . LEU A 1 83 ? 11.148 24.868 -36.323 1.00 77.00 83 LEU A CA 1
ATOM 641 C C . LEU A 1 83 ? 10.143 23.750 -36.041 1.00 77.00 83 LEU A C 1
ATOM 643 O O . LEU A 1 83 ? 9.103 23.995 -35.434 1.00 77.00 83 LEU A O 1
ATOM 647 N N . THR A 1 84 ? 10.485 22.525 -36.433 1.00 79.25 84 THR A N 1
ATOM 648 C CA . THR A 1 84 ? 9.735 21.318 -36.061 1.00 79.25 84 THR A CA 1
ATOM 649 C C . THR A 1 84 ? 10.656 20.426 -35.237 1.00 79.25 84 THR A C 1
ATOM 651 O O . THR A 1 84 ? 11.478 19.730 -35.831 1.00 79.25 84 THR A O 1
ATOM 654 N N . PRO A 1 85 ? 10.581 20.473 -33.893 1.00 81.19 85 PRO A N 1
ATOM 655 C CA . PRO A 1 85 ? 11.375 19.610 -33.032 1.00 81.19 85 PRO A CA 1
ATOM 656 C C . PRO A 1 85 ? 11.119 18.137 -33.350 1.00 81.19 85 PRO A C 1
ATOM 658 O O . PRO A 1 85 ? 9.975 17.684 -33.336 1.00 81.19 85 PRO A O 1
ATOM 661 N N . ARG A 1 86 ? 12.182 17.392 -33.640 1.00 86.62 86 ARG A N 1
ATOM 662 C CA . ARG A 1 86 ? 12.146 15.938 -33.820 1.00 86.62 86 ARG A CA 1
ATOM 663 C C . ARG A 1 86 ? 13.215 15.302 -32.952 1.00 86.62 86 ARG A C 1
ATOM 665 O O . ARG A 1 86 ? 14.263 15.911 -32.758 1.00 86.62 86 ARG A O 1
ATOM 672 N N . PHE A 1 87 ? 12.938 14.092 -32.487 1.00 91.31 87 PHE A N 1
ATOM 673 C CA . PHE A 1 87 ? 13.872 13.233 -31.769 1.00 91.31 87 PHE A CA 1
ATOM 674 C C . PHE A 1 87 ? 13.995 11.923 -32.538 1.00 91.31 87 PHE A C 1
ATOM 676 O O . PHE A 1 87 ? 12.979 11.391 -32.990 1.00 91.31 87 PHE A O 1
ATOM 683 N N . TYR A 1 88 ? 15.215 11.438 -32.724 1.00 93.88 88 TYR A N 1
ATOM 684 C CA . TYR A 1 88 ? 15.479 10.194 -33.438 1.00 93.88 88 TYR A CA 1
ATOM 685 C C . TYR A 1 88 ? 16.801 9.581 -32.972 1.00 93.88 88 TYR A C 1
ATOM 687 O O . TYR A 1 88 ? 17.687 10.283 -32.492 1.00 93.88 88 TYR A O 1
ATOM 695 N N . VAL A 1 89 ? 16.943 8.272 -33.149 1.00 94.50 89 VAL A N 1
ATOM 696 C CA . VAL A 1 89 ? 18.245 7.596 -33.142 1.00 94.50 89 VAL A CA 1
ATOM 697 C C . VAL A 1 89 ? 18.543 7.233 -34.589 1.00 94.50 89 VAL A C 1
ATOM 699 O O . VAL A 1 89 ? 17.743 6.548 -35.226 1.00 94.50 89 VAL A O 1
ATOM 702 N N . ALA A 1 90 ? 19.633 7.746 -35.155 1.00 93.31 90 ALA A N 1
ATOM 703 C CA . ALA A 1 90 ? 19.961 7.442 -36.542 1.00 93.31 90 ALA A CA 1
ATOM 704 C C . ALA A 1 90 ? 20.552 6.032 -36.665 1.00 93.31 90 ALA A C 1
ATOM 706 O O . ALA A 1 90 ? 21.275 5.578 -35.784 1.00 93.31 90 ALA A O 1
ATOM 707 N N . ALA A 1 91 ? 20.269 5.360 -37.774 1.00 93.38 91 ALA A N 1
ATOM 708 C CA . ALA A 1 91 ? 20.993 4.179 -38.222 1.00 93.38 91 ALA A CA 1
ATOM 709 C C . ALA A 1 91 ? 21.370 4.335 -39.698 1.00 93.38 91 ALA A C 1
ATOM 711 O O . ALA A 1 91 ? 20.633 4.956 -40.467 1.00 93.38 91 ALA A O 1
ATOM 712 N N . TYR A 1 92 ? 22.513 3.790 -40.105 1.00 90.50 92 TYR A N 1
ATOM 713 C CA . TYR A 1 92 ? 23.058 3.967 -41.448 1.00 90.50 92 TYR A CA 1
ATOM 714 C C . TYR A 1 92 ? 23.262 2.625 -42.155 1.00 90.50 92 TYR A C 1
ATOM 716 O O . TYR A 1 92 ? 23.916 1.724 -41.636 1.00 90.50 92 TYR A O 1
ATOM 724 N N . VAL A 1 93 ? 22.729 2.520 -43.376 1.00 85.69 93 VAL A N 1
ATOM 725 C CA . VAL A 1 93 ? 22.967 1.411 -44.314 1.00 85.69 93 VAL A CA 1
ATOM 726 C C . VAL A 1 93 ? 23.634 1.992 -45.557 1.00 85.69 93 VAL A C 1
ATOM 728 O O . VAL A 1 93 ? 22.969 2.550 -46.434 1.00 85.69 93 VAL A O 1
ATOM 731 N N . GLY A 1 94 ? 24.965 1.912 -45.624 1.00 84.06 94 GLY A N 1
ATOM 732 C CA . GLY A 1 94 ? 25.731 2.657 -46.625 1.00 84.06 94 GLY A CA 1
ATOM 733 C C . GLY A 1 94 ? 25.474 4.162 -46.484 1.00 84.06 94 GLY A C 1
ATOM 734 O O . GLY A 1 94 ? 25.684 4.727 -45.417 1.00 84.06 94 GLY A O 1
ATOM 735 N N . GLU A 1 95 ? 24.976 4.805 -47.541 1.00 84.81 95 GLU A N 1
ATOM 736 C CA . GLU A 1 95 ? 24.612 6.234 -47.525 1.00 84.81 95 GLU A CA 1
ATOM 737 C C . GLU A 1 95 ? 23.162 6.497 -47.075 1.00 84.81 95 GLU A C 1
ATOM 739 O O . GLU A 1 95 ? 22.771 7.647 -46.864 1.00 84.81 95 GLU A O 1
ATOM 744 N N . ARG A 1 96 ? 22.332 5.453 -46.925 1.00 89.88 96 ARG A N 1
ATOM 745 C CA . ARG A 1 96 ? 20.938 5.605 -46.489 1.00 89.88 96 ARG A CA 1
ATOM 746 C C . ARG A 1 96 ? 20.888 5.796 -44.977 1.00 89.88 96 ARG A C 1
ATOM 748 O O . ARG A 1 96 ? 21.322 4.927 -44.227 1.00 89.88 96 ARG A O 1
ATOM 755 N N . ARG A 1 97 ? 20.260 6.889 -44.544 1.00 91.81 97 ARG A N 1
ATOM 756 C CA . ARG A 1 97 ? 19.922 7.155 -43.143 1.00 91.81 97 ARG A CA 1
ATOM 757 C C . ARG A 1 97 ? 18.508 6.671 -42.824 1.00 91.81 97 ARG A C 1
ATOM 759 O O . ARG A 1 97 ? 17.564 6.972 -43.553 1.00 91.81 97 ARG A O 1
ATOM 766 N N . ILE A 1 98 ? 18.381 5.953 -41.720 1.00 93.69 98 ILE A N 1
ATOM 767 C CA . ILE A 1 98 ? 17.136 5.492 -41.110 1.00 93.69 98 ILE A CA 1
ATOM 768 C C . ILE A 1 98 ? 16.974 6.274 -39.805 1.00 93.69 98 ILE A C 1
ATOM 770 O O . ILE A 1 98 ? 17.918 6.387 -39.028 1.00 93.69 98 ILE A O 1
ATOM 774 N N . GLU A 1 99 ? 15.802 6.860 -39.580 1.00 93.75 99 GLU A N 1
ATOM 775 C CA . GLU A 1 99 ? 15.495 7.591 -38.347 1.00 93.75 99 GLU A CA 1
ATOM 776 C C . GLU A 1 99 ? 14.593 6.729 -37.467 1.00 93.75 99 GLU A C 1
ATOM 778 O O . GLU A 1 99 ? 13.395 6.615 -37.720 1.00 93.75 99 GLU A O 1
ATOM 783 N N . CYS A 1 100 ? 15.178 6.115 -36.443 1.00 95.25 100 CYS A N 1
ATOM 784 C CA . CYS A 1 100 ? 14.470 5.264 -35.494 1.00 95.25 100 CYS A CA 1
ATOM 785 C C . CYS A 1 100 ? 13.805 6.116 -34.401 1.00 95.25 100 CYS A C 1
ATOM 787 O O . CYS A 1 100 ? 14.368 7.124 -33.961 1.00 95.25 100 CYS A O 1
ATOM 789 N N . GLU A 1 101 ? 12.616 5.717 -33.943 1.00 95.00 101 GLU A N 1
ATOM 790 C CA . GLU A 1 101 ? 11.881 6.451 -32.902 1.00 95.00 101 GLU A CA 1
ATOM 791 C C . GLU A 1 101 ? 12.472 6.134 -31.520 1.00 95.00 101 GLU A C 1
ATOM 793 O O . GLU A 1 101 ? 12.571 4.962 -31.172 1.00 95.00 101 GLU A O 1
ATOM 798 N N . PRO A 1 102 ? 12.847 7.113 -30.688 1.00 95.06 102 PRO A N 1
ATOM 799 C CA . PRO A 1 102 ? 13.279 6.816 -29.331 1.00 95.06 102 PRO A CA 1
ATOM 800 C C . PRO A 1 102 ? 12.072 6.532 -28.428 1.00 95.06 102 PRO A C 1
ATOM 802 O O . PRO A 1 102 ? 11.050 7.210 -28.527 1.00 95.06 102 PRO A O 1
ATOM 805 N N . LEU A 1 103 ? 12.190 5.571 -27.506 1.00 95.62 103 LEU A N 1
ATOM 806 C CA . LEU A 1 103 ? 11.170 5.354 -26.462 1.00 95.62 103 LEU A CA 1
ATOM 807 C C . LEU A 1 103 ? 11.296 6.377 -25.319 1.00 95.62 103 LEU A C 1
ATOM 809 O O . LEU A 1 103 ? 10.331 6.673 -24.615 1.00 95.62 103 LEU A O 1
ATOM 813 N N . VAL A 1 104 ? 12.500 6.923 -25.141 1.00 96.56 104 VAL A N 1
ATOM 814 C CA . VAL A 1 104 ? 12.809 7.973 -24.171 1.00 96.56 104 VAL A CA 1
ATOM 815 C C . VAL A 1 104 ? 13.443 9.129 -24.923 1.00 96.56 104 VAL A C 1
ATOM 817 O O . VAL A 1 104 ? 14.490 8.982 -25.548 1.00 96.56 104 VAL A O 1
ATOM 820 N N . LEU A 1 105 ? 12.806 10.289 -24.860 1.00 94.44 105 LEU A N 1
ATOM 821 C CA . LEU A 1 105 ? 13.328 11.527 -25.409 1.00 94.44 105 LEU A CA 1
ATOM 822 C C . LEU A 1 105 ? 14.475 12.022 -24.524 1.00 94.44 105 LEU A C 1
ATOM 824 O O . LEU A 1 105 ? 14.353 12.057 -23.297 1.00 94.44 105 LEU A O 1
ATOM 828 N N . GLY A 1 106 ? 15.574 12.429 -25.155 1.00 91.31 106 GLY A N 1
ATOM 829 C CA . GLY A 1 106 ? 16.762 12.945 -24.487 1.00 91.31 106 GLY A CA 1
ATOM 830 C C . GLY A 1 106 ? 17.150 14.318 -25.010 1.00 91.31 106 GLY A C 1
ATOM 831 O O . GLY A 1 106 ? 17.104 14.562 -26.216 1.00 91.31 106 GLY A O 1
ATOM 832 N N . TRP A 1 107 ? 17.541 15.227 -24.119 1.00 90.38 107 TRP A N 1
ATOM 833 C CA . TRP A 1 107 ? 18.210 16.467 -24.515 1.00 90.38 107 TRP A CA 1
ATOM 834 C C . TRP A 1 107 ? 19.143 16.979 -23.425 1.00 90.38 107 TRP A C 1
ATOM 836 O O . TRP A 1 107 ? 18.972 16.700 -22.236 1.00 90.38 107 TRP A O 1
ATOM 846 N N . ILE A 1 108 ? 20.112 17.784 -23.852 1.00 89.50 108 ILE A N 1
ATOM 847 C CA . ILE A 1 108 ? 21.121 18.382 -22.985 1.00 89.50 108 ILE A CA 1
ATOM 848 C C . ILE A 1 108 ? 20.837 19.877 -22.830 1.00 89.50 108 ILE A C 1
ATOM 850 O O . ILE A 1 108 ? 20.524 20.584 -23.792 1.00 89.50 108 ILE A O 1
ATOM 854 N N . SER A 1 109 ? 20.955 20.377 -21.603 1.00 87.81 109 SER A N 1
ATOM 855 C CA . SER A 1 109 ? 20.956 21.802 -21.293 1.00 87.81 109 SER A CA 1
ATOM 856 C C . SER A 1 109 ? 22.074 22.112 -20.304 1.00 87.81 109 SER A C 1
ATOM 858 O O . SER A 1 109 ? 22.022 21.701 -19.145 1.00 87.81 109 SER A O 1
ATOM 860 N N . ASN A 1 110 ? 23.085 22.853 -20.766 1.00 89.00 110 ASN A N 1
ATOM 861 C CA . ASN A 1 110 ? 24.318 23.100 -20.019 1.00 89.00 110 ASN A CA 1
ATOM 862 C C . ASN A 1 110 ? 24.955 21.775 -19.553 1.00 89.00 110 ASN A C 1
ATOM 864 O O . ASN A 1 110 ? 25.304 20.951 -20.390 1.00 89.00 110 ASN A O 1
ATOM 868 N N . ASN A 1 111 ? 25.058 21.545 -18.245 1.00 93.75 111 ASN A N 1
ATOM 869 C CA . ASN A 1 111 ? 25.629 20.338 -17.664 1.00 93.75 111 ASN A CA 1
ATOM 870 C C . ASN A 1 111 ? 24.569 19.317 -17.218 1.00 93.75 111 ASN A C 1
ATOM 872 O O . ASN A 1 111 ? 24.844 18.493 -16.351 1.00 93.75 111 ASN A O 1
ATOM 876 N N . ARG A 1 112 ? 23.344 19.397 -17.748 1.00 94.38 112 ARG A N 1
ATOM 877 C CA . ARG A 1 112 ? 22.250 18.486 -17.397 1.00 94.38 112 ARG A CA 1
ATOM 878 C C . ARG A 1 112 ? 21.709 17.762 -18.616 1.00 94.38 112 ARG A C 1
ATOM 880 O O . ARG A 1 112 ? 21.441 18.404 -19.631 1.00 94.38 112 ARG A O 1
ATOM 887 N N . THR A 1 113 ? 21.446 16.471 -18.465 1.00 94.12 113 THR A N 1
ATOM 888 C CA . THR A 1 113 ? 20.773 15.644 -19.469 1.00 94.12 113 THR A CA 1
ATOM 889 C C . THR A 1 113 ? 19.431 15.185 -18.926 1.00 94.12 113 THR A C 1
ATOM 891 O O . THR A 1 113 ? 19.364 14.517 -17.895 1.00 94.12 113 THR A O 1
ATOM 894 N N . ALA A 1 114 ? 18.355 15.559 -19.611 1.00 93.12 114 ALA A N 1
ATOM 895 C CA . ALA A 1 114 ? 17.006 15.134 -19.268 1.00 93.12 114 ALA A CA 1
ATOM 896 C C . ALA A 1 114 ? 16.636 13.850 -20.020 1.00 93.12 114 ALA A C 1
ATOM 898 O O . ALA A 1 114 ? 16.999 13.684 -21.184 1.00 93.12 114 ALA A O 1
ATOM 899 N N . MET A 1 115 ? 15.876 12.985 -19.351 1.00 96.12 115 MET A N 1
ATOM 900 C CA . MET A 1 115 ? 15.181 11.836 -19.929 1.00 96.12 115 MET A CA 1
ATOM 901 C C . MET A 1 115 ? 13.682 12.065 -19.762 1.00 96.12 115 MET A C 1
ATOM 903 O O . MET A 1 115 ? 13.239 12.432 -18.674 1.00 96.12 115 MET A O 1
ATOM 907 N N . VAL A 1 116 ? 12.897 11.870 -20.819 1.00 95.38 116 VAL A N 1
ATOM 908 C CA . VAL A 1 116 ? 11.433 11.976 -20.768 1.00 95.38 116 VAL A CA 1
ATOM 909 C C . VAL A 1 116 ? 10.807 10.835 -21.548 1.00 95.38 116 VAL A C 1
ATOM 911 O O . VAL A 1 116 ? 11.188 10.582 -22.685 1.00 95.38 116 VAL A O 1
ATOM 914 N N . LEU A 1 117 ? 9.836 10.153 -20.944 1.00 97.31 117 LEU A N 1
ATOM 915 C CA . LEU A 1 117 ? 9.085 9.086 -21.601 1.00 97.31 117 LEU A CA 1
ATOM 916 C C . LEU A 1 117 ? 8.392 9.607 -22.868 1.00 97.31 117 LEU A C 1
ATOM 918 O O . LEU A 1 117 ? 7.793 10.685 -22.847 1.00 97.31 117 LEU A O 1
ATOM 922 N N . ASP A 1 118 ? 8.459 8.846 -23.960 1.00 95.56 118 ASP A N 1
ATOM 923 C CA . ASP A 1 118 ? 7.785 9.215 -25.200 1.00 95.56 118 ASP A CA 1
ATOM 924 C C . ASP A 1 118 ? 6.257 9.341 -24.992 1.00 95.56 118 ASP A C 1
ATOM 926 O O . ASP A 1 118 ? 5.608 8.399 -24.517 1.00 95.56 118 ASP A O 1
ATOM 930 N N . PRO A 1 119 ? 5.642 10.478 -25.373 1.00 94.81 119 PRO A N 1
ATOM 931 C CA . PRO A 1 119 ? 4.209 10.679 -25.206 1.00 94.81 119 PRO A CA 1
ATOM 932 C C . PRO A 1 119 ? 3.340 9.677 -25.965 1.00 94.81 119 PRO A C 1
ATOM 934 O O . PRO A 1 119 ? 2.207 9.454 -25.552 1.00 94.81 119 PRO A O 1
ATOM 937 N N . ARG A 1 120 ? 3.815 9.067 -27.063 1.00 95.56 120 ARG A N 1
ATOM 938 C CA . ARG A 1 120 ? 3.006 8.087 -27.808 1.00 95.56 120 ARG A CA 1
ATOM 939 C C . ARG A 1 120 ? 2.877 6.798 -27.011 1.00 95.56 120 ARG A C 1
ATOM 941 O O . ARG A 1 120 ? 1.776 6.257 -26.939 1.00 95.56 120 ARG A O 1
ATOM 948 N N . PHE A 1 121 ? 3.957 6.352 -26.367 1.00 97.00 121 PHE A N 1
ATOM 949 C CA . PHE A 1 121 ? 3.898 5.238 -25.420 1.00 97.00 121 PHE A CA 1
ATOM 950 C C . PHE A 1 121 ? 2.949 5.557 -24.257 1.00 97.00 121 PHE A C 1
ATOM 952 O O . PHE A 1 121 ? 1.998 4.815 -24.022 1.00 97.00 121 PHE A O 1
ATOM 959 N N . ALA A 1 122 ? 3.139 6.706 -23.596 1.00 96.88 122 ALA A N 1
ATOM 960 C CA . ALA A 1 122 ? 2.297 7.110 -22.469 1.00 96.88 122 ALA A CA 1
ATOM 961 C C . ALA A 1 122 ? 0.808 7.211 -22.850 1.00 96.88 122 ALA A C 1
ATOM 963 O O . ALA A 1 122 ? -0.052 6.704 -22.135 1.00 96.88 122 ALA A O 1
ATOM 964 N N . MET A 1 123 ? 0.489 7.811 -24.001 1.00 95.62 123 MET A N 1
ATOM 965 C CA . MET A 1 123 ? -0.890 7.942 -24.480 1.00 95.62 123 MET A CA 1
ATOM 966 C C . MET A 1 123 ? -1.522 6.611 -24.887 1.00 95.62 123 MET A C 1
ATOM 968 O O . MET A 1 123 ? -2.731 6.467 -24.726 1.00 95.62 123 MET A O 1
ATOM 972 N N . THR A 1 124 ? -0.742 5.654 -25.402 1.00 94.75 124 THR A N 1
ATOM 973 C CA . THR A 1 124 ? -1.264 4.339 -25.819 1.00 94.75 124 THR A CA 1
ATOM 974 C C . THR A 1 124 ? -1.909 3.599 -24.647 1.00 94.75 124 THR A C 1
ATOM 976 O O . THR A 1 124 ? -2.954 2.982 -24.829 1.00 94.75 124 THR A O 1
ATOM 979 N N . TYR A 1 125 ? -1.346 3.744 -23.445 1.00 93.38 125 TYR A N 1
ATOM 980 C CA . TYR A 1 125 ? -1.847 3.119 -22.215 1.00 93.38 125 TYR A CA 1
ATOM 981 C C . TYR A 1 125 ? -2.513 4.107 -21.248 1.00 93.38 125 TYR A C 1
ATOM 983 O O . TYR A 1 125 ? -2.790 3.766 -20.107 1.00 93.38 125 TYR A O 1
ATOM 991 N N . GLY A 1 126 ? -2.760 5.354 -21.670 1.00 92.50 126 GLY A N 1
ATOM 992 C CA . GLY A 1 126 ? -3.389 6.364 -20.813 1.00 92.50 126 GLY A CA 1
ATOM 993 C C . GLY A 1 126 ? -2.612 6.682 -19.526 1.00 92.50 126 GLY A C 1
ATOM 994 O O . GLY A 1 126 ? -3.228 7.057 -18.527 1.00 92.50 126 GLY A O 1
ATOM 995 N N . LEU A 1 127 ? -1.281 6.544 -19.542 1.00 95.25 127 LEU A N 1
ATOM 996 C CA . LEU A 1 127 ? -0.442 6.666 -18.350 1.00 95.25 127 LEU A CA 1
ATOM 997 C C . LEU A 1 127 ? -0.432 8.092 -17.796 1.00 95.25 127 LEU A C 1
ATOM 999 O O . LEU A 1 127 ? -0.263 9.064 -18.540 1.00 95.25 127 LEU A O 1
ATOM 1003 N N . MET A 1 128 ? -0.539 8.212 -16.474 1.00 93.19 128 MET A N 1
ATOM 1004 C CA . MET A 1 128 ? -0.523 9.486 -15.758 1.00 93.19 128 MET A CA 1
ATOM 1005 C C . MET A 1 128 ? 0.773 9.652 -14.955 1.00 93.19 128 MET A C 1
ATOM 1007 O O . MET A 1 128 ? 1.142 8.747 -14.204 1.00 93.19 128 MET A O 1
ATOM 1011 N N . PRO A 1 129 ? 1.464 10.802 -15.067 1.00 95.88 129 PRO A N 1
ATOM 1012 C CA . PRO A 1 129 ? 2.696 11.038 -14.330 1.00 95.88 129 PRO A CA 1
ATOM 1013 C C . PRO A 1 129 ? 2.426 11.408 -12.862 1.00 95.88 129 PRO A C 1
ATOM 1015 O O . PRO A 1 129 ? 1.572 12.242 -12.553 1.00 95.88 129 PRO A O 1
ATOM 1018 N N . ARG A 1 130 ? 3.240 10.859 -11.962 1.00 93.38 130 ARG A N 1
ATOM 1019 C CA . ARG A 1 130 ? 3.313 11.137 -10.527 1.00 93.38 130 ARG A CA 1
ATOM 1020 C C . ARG A 1 130 ? 4.753 11.505 -10.167 1.00 93.38 130 ARG A C 1
ATOM 1022 O O . ARG A 1 130 ? 5.643 10.660 -10.143 1.00 93.38 130 ARG A O 1
ATOM 1029 N N . ALA A 1 131 ? 4.980 12.789 -9.899 1.00 94.88 131 ALA A N 1
ATOM 1030 C CA . ALA A 1 131 ? 6.283 13.292 -9.468 1.00 94.88 131 ALA A CA 1
ATOM 1031 C C . ALA A 1 131 ? 6.488 13.053 -7.966 1.00 94.88 131 ALA A C 1
ATOM 1033 O O . ALA A 1 131 ? 5.602 13.364 -7.163 1.00 94.88 131 ALA A O 1
ATOM 1034 N N . LEU A 1 132 ? 7.653 12.527 -7.587 1.00 93.88 132 LEU A N 1
ATOM 1035 C CA . LEU A 1 132 ? 8.024 12.290 -6.192 1.00 93.88 132 LEU A CA 1
ATOM 1036 C C . LEU A 1 132 ? 8.995 13.355 -5.668 1.00 93.88 132 LEU A C 1
ATOM 1038 O O . LEU A 1 132 ? 9.589 14.129 -6.419 1.00 93.88 132 LEU A O 1
ATOM 1042 N N . GLY A 1 133 ? 9.142 13.409 -4.341 1.00 92.06 133 GLY A N 1
ATOM 1043 C CA . GLY A 1 133 ? 9.960 14.421 -3.663 1.00 92.06 133 GLY A CA 1
ATOM 1044 C C . GLY A 1 133 ? 11.465 14.324 -3.942 1.00 92.06 133 GLY A C 1
ATOM 1045 O O . GLY A 1 133 ? 12.176 15.302 -3.737 1.00 92.06 133 GLY A O 1
ATOM 1046 N N . ASP A 1 134 ? 11.945 13.178 -4.424 1.00 93.19 134 ASP A N 1
ATOM 1047 C CA . ASP A 1 134 ? 13.334 12.961 -4.849 1.00 93.19 134 ASP A CA 1
ATOM 1048 C C . ASP A 1 134 ? 13.595 13.378 -6.312 1.00 93.19 134 ASP A C 1
ATOM 1050 O O . ASP A 1 134 ? 14.725 13.290 -6.789 1.00 93.19 134 ASP A O 1
ATOM 1054 N N . GLY A 1 135 ? 12.567 13.864 -7.018 1.00 93.62 135 GLY A N 1
ATOM 1055 C CA . GLY A 1 135 ? 12.636 14.289 -8.414 1.00 93.62 135 GLY A CA 1
ATOM 1056 C C . GLY A 1 135 ? 12.404 13.173 -9.433 1.00 93.62 135 GLY A C 1
ATOM 1057 O O . GLY A 1 135 ? 12.429 13.461 -10.630 1.00 93.62 135 GLY A O 1
ATOM 1058 N N . THR A 1 136 ? 12.178 11.930 -8.995 1.00 96.81 136 THR A N 1
ATOM 1059 C CA . THR A 1 136 ? 11.753 10.843 -9.886 1.00 96.81 136 THR A CA 1
ATOM 1060 C C . THR A 1 136 ? 10.334 11.097 -10.403 1.00 96.81 136 THR A C 1
ATOM 1062 O O . THR A 1 136 ? 9.495 11.717 -9.736 1.00 96.81 136 THR A O 1
ATOM 1065 N N . ILE A 1 137 ? 10.053 10.620 -11.615 1.00 97.81 137 ILE A N 1
ATOM 1066 C CA . ILE A 1 137 ? 8.723 10.657 -12.226 1.00 97.81 137 ILE A CA 1
ATOM 1067 C C . ILE A 1 137 ? 8.280 9.225 -12.488 1.00 97.81 137 ILE A C 1
ATOM 1069 O O . ILE A 1 137 ? 8.880 8.509 -13.290 1.00 97.81 137 ILE A O 1
ATOM 1073 N N . HIS A 1 138 ? 7.204 8.835 -11.822 1.00 97.38 138 HIS A N 1
ATOM 1074 C CA . HIS A 1 138 ? 6.544 7.551 -11.998 1.00 97.38 138 HIS A CA 1
ATOM 1075 C C . HIS A 1 138 ? 5.362 7.734 -12.950 1.00 97.38 138 HIS A C 1
ATOM 1077 O O . HIS A 1 138 ? 4.688 8.757 -12.899 1.00 97.38 138 HIS A O 1
ATOM 1083 N N . TRP A 1 139 ? 5.116 6.780 -13.835 1.00 97.25 139 TRP A N 1
ATOM 1084 C CA . TRP A 1 139 ? 3.978 6.770 -14.748 1.00 97.25 139 TRP A CA 1
ATOM 1085 C C . TRP A 1 139 ? 3.092 5.593 -14.382 1.00 97.25 139 TRP A C 1
ATOM 1087 O O . TRP A 1 139 ? 3.527 4.448 -14.474 1.00 97.25 139 TRP A O 1
ATOM 1097 N N . ASP A 1 140 ? 1.872 5.891 -13.960 1.00 93.31 140 ASP A N 1
ATOM 1098 C CA . ASP A 1 140 ? 0.906 4.909 -13.475 1.00 93.31 140 ASP A CA 1
ATOM 1099 C C . ASP A 1 140 ? -0.194 4.705 -14.536 1.00 93.31 140 ASP A C 1
ATOM 1101 O O . ASP A 1 140 ? -0.551 5.658 -15.234 1.00 93.31 140 ASP A O 1
ATOM 1105 N N . ASP A 1 141 ? -0.753 3.498 -14.647 1.00 90.56 141 ASP A N 1
ATOM 1106 C CA . ASP A 1 141 ? -2.008 3.235 -15.359 1.00 90.56 141 ASP A CA 1
ATOM 1107 C C . ASP A 1 141 ? -3.176 3.296 -14.355 1.00 90.56 141 ASP A C 1
ATOM 1109 O O . ASP A 1 141 ? -3.459 2.321 -13.647 1.00 90.56 141 ASP A O 1
ATOM 1113 N N . PRO A 1 142 ? -3.882 4.437 -14.269 1.00 79.19 142 PRO A N 1
ATOM 1114 C CA . PRO A 1 142 ? -5.031 4.574 -13.383 1.00 79.19 142 PRO A CA 1
ATOM 1115 C C . PRO A 1 142 ? -6.197 3.633 -13.732 1.00 79.19 142 PRO A C 1
ATOM 1117 O O . PRO A 1 142 ? -6.947 3.218 -12.843 1.00 79.19 142 PRO A O 1
ATOM 1120 N N . ALA A 1 143 ? -6.372 3.308 -15.016 1.00 78.38 143 ALA A N 1
ATOM 1121 C CA . ALA A 1 143 ? -7.476 2.480 -15.477 1.00 78.38 143 ALA A CA 1
ATOM 1122 C C . ALA A 1 143 ? -7.284 1.013 -15.071 1.00 78.38 143 ALA A C 1
ATOM 1124 O O . ALA A 1 143 ? -8.266 0.372 -14.705 1.00 78.38 143 ALA A O 1
ATOM 1125 N N . ALA A 1 144 ? -6.050 0.500 -15.083 1.00 77.31 144 ALA A N 1
ATOM 1126 C CA . ALA A 1 144 ? -5.697 -0.860 -14.661 1.00 77.31 144 ALA A CA 1
ATOM 1127 C C . ALA A 1 144 ? -5.157 -0.972 -13.216 1.00 77.31 144 ALA A C 1
ATOM 1129 O O . ALA A 1 144 ? -4.728 -2.048 -12.793 1.00 77.31 144 ALA A O 1
ATOM 1130 N N . PRO A 1 145 ? -5.519 -0.007 -12.357 1.00 75.69 145 PRO A N 1
ATOM 1131 C CA . PRO A 1 145 ? -4.754 0.496 -11.187 1.00 75.69 145 PRO A CA 1
ATOM 1132 C C . PRO A 1 145 ? -3.328 -0.063 -11.034 1.00 75.69 145 PRO A C 1
ATOM 1134 O O . PRO A 1 145 ? -2.985 -0.657 -10.009 1.00 75.69 145 PRO A O 1
ATOM 1137 N N . GLU A 1 146 ? -2.491 0.134 -12.048 1.00 85.56 146 GLU A N 1
ATOM 1138 C CA . GLU A 1 146 ? -1.086 -0.271 -12.028 1.00 85.56 146 GLU A CA 1
ATOM 1139 C C . GLU A 1 146 ? -0.190 0.925 -11.760 1.00 85.56 146 GLU A C 1
ATOM 1141 O O . GLU A 1 146 ? -0.312 1.972 -12.390 1.00 85.56 146 GLU A O 1
ATOM 1146 N N . PHE A 1 147 ? 0.735 0.758 -10.825 1.00 89.06 147 PHE A N 1
ATOM 1147 C CA . PHE A 1 147 ? 1.704 1.788 -10.488 1.00 89.06 147 PHE A CA 1
ATOM 1148 C C . PHE A 1 147 ? 3.043 1.478 -11.133 1.00 89.06 147 PHE A C 1
ATOM 1150 O O . PHE A 1 147 ? 3.380 0.317 -11.363 1.00 89.06 147 PHE A O 1
ATOM 1157 N N . ASP A 1 148 ? 3.816 2.530 -11.371 1.00 94.69 148 ASP A N 1
ATOM 1158 C CA . ASP A 1 148 ? 5.215 2.433 -11.776 1.00 94.69 148 ASP A CA 1
ATOM 1159 C C . ASP A 1 148 ? 5.412 1.692 -13.119 1.00 94.69 148 ASP A C 1
ATOM 1161 O O . ASP A 1 148 ? 6.463 1.096 -13.360 1.00 94.69 148 ASP A O 1
ATOM 1165 N N . VAL A 1 149 ? 4.427 1.778 -14.028 1.00 97.06 149 VAL A N 1
ATOM 1166 C CA . VAL A 1 149 ? 4.497 1.242 -15.403 1.00 97.06 149 VAL A CA 1
ATOM 1167 C C . VAL A 1 149 ? 5.727 1.776 -16.133 1.00 97.06 149 VAL A C 1
ATOM 1169 O O . VAL A 1 149 ? 6.365 1.050 -16.894 1.00 97.06 149 VAL A O 1
ATOM 1172 N N . ALA A 1 150 ? 6.097 3.031 -15.883 1.00 98.12 150 ALA A N 1
ATOM 1173 C CA . ALA A 1 150 ? 7.421 3.535 -16.209 1.00 98.12 150 ALA A CA 1
ATOM 1174 C C . ALA A 1 150 ? 7.972 4.400 -15.075 1.00 98.12 150 ALA A C 1
ATOM 1176 O O . ALA A 1 150 ? 7.231 5.111 -14.401 1.00 98.12 150 ALA A O 1
ATOM 1177 N N . VAL A 1 151 ? 9.287 4.377 -14.889 1.00 98.38 151 VAL A N 1
ATOM 1178 C CA . VAL A 1 151 ? 9.985 5.173 -13.875 1.00 98.38 151 VAL A CA 1
ATOM 1179 C C . VAL A 1 151 ? 11.148 5.892 -14.533 1.00 98.38 151 VAL A C 1
ATOM 1181 O O . VAL A 1 151 ? 12.000 5.261 -15.163 1.00 98.38 151 VAL A O 1
ATOM 1184 N N . VAL A 1 152 ? 11.185 7.211 -14.381 1.00 98.25 152 VAL A N 1
ATOM 1185 C CA . VAL A 1 152 ? 12.239 8.075 -14.909 1.00 98.25 152 VAL A CA 1
ATOM 1186 C C . VAL A 1 152 ? 12.931 8.770 -13.742 1.00 98.25 152 VAL A C 1
ATOM 1188 O O . VAL A 1 152 ? 12.303 9.516 -12.988 1.00 98.25 152 VAL A O 1
ATOM 1191 N N . ASP A 1 153 ? 14.222 8.499 -13.586 1.00 97.94 153 ASP A N 1
ATOM 1192 C CA . ASP A 1 153 ? 15.070 9.117 -12.570 1.00 97.94 153 ASP A CA 1
ATOM 1193 C C . ASP A 1 153 ? 15.274 10.626 -12.883 1.00 97.94 153 ASP A C 1
ATOM 1195 O O . ASP A 1 153 ? 15.048 11.067 -14.018 1.00 97.94 153 ASP A O 1
ATOM 1199 N N . PRO A 1 154 ? 15.709 11.447 -11.906 1.00 96.81 154 PRO A N 1
ATOM 1200 C CA . PRO A 1 154 ? 16.002 12.861 -12.136 1.00 96.81 154 PRO A CA 1
ATOM 1201 C C . PRO A 1 154 ? 17.038 13.081 -13.255 1.00 96.81 154 PRO A C 1
ATOM 1203 O O . PRO A 1 154 ? 17.837 12.187 -13.542 1.00 96.81 154 PRO A O 1
ATOM 1206 N N . PRO A 1 155 ? 17.092 14.287 -13.860 1.00 96.31 155 PRO A N 1
ATOM 1207 C CA . PRO A 1 155 ? 18.088 14.604 -14.876 1.00 96.31 155 PRO A CA 1
ATOM 1208 C C . PRO A 1 155 ? 19.515 14.312 -14.405 1.00 96.31 155 PRO A C 1
ATOM 1210 O O . PRO A 1 155 ? 19.910 14.727 -13.313 1.00 96.31 155 PRO A O 1
ATOM 1213 N N . SER A 1 156 ? 20.299 13.666 -15.267 1.00 96.38 156 SER A N 1
ATOM 1214 C CA . SER A 1 156 ? 21.720 13.441 -15.022 1.00 96.38 156 SER A CA 1
ATOM 1215 C C . SER A 1 156 ? 22.472 14.770 -15.010 1.00 96.38 156 SER A C 1
ATOM 1217 O O . SER A 1 156 ? 22.225 15.634 -15.853 1.00 96.38 156 SER A O 1
ATOM 1219 N N . VAL A 1 157 ? 23.416 14.924 -14.086 1.00 96.19 157 VAL A N 1
ATOM 1220 C CA . VAL A 1 157 ? 24.299 16.080 -13.948 1.00 96.19 157 VAL A CA 1
ATOM 1221 C C . VAL A 1 157 ? 25.719 15.663 -14.308 1.00 96.19 157 VAL A C 1
ATOM 1223 O O . VAL A 1 157 ? 26.231 14.668 -13.799 1.00 96.19 157 VAL A O 1
ATOM 1226 N N . TYR A 1 158 ? 26.349 16.441 -15.181 1.00 93.88 158 TYR A N 1
ATOM 1227 C CA . TYR A 1 158 ? 27.771 16.359 -15.468 1.00 93.88 158 TYR A CA 1
ATOM 1228 C C . TYR A 1 158 ? 28.534 17.372 -14.607 1.00 93.88 158 TYR A C 1
ATOM 1230 O O . TYR A 1 158 ? 28.326 18.583 -14.720 1.00 93.88 158 TYR A O 1
ATOM 1238 N N . GLU A 1 159 ? 29.409 16.890 -13.734 1.00 92.62 159 GLU A N 1
ATOM 1239 C CA . GLU A 1 159 ? 30.229 17.714 -12.842 1.00 92.62 159 GLU A CA 1
ATOM 1240 C C . GLU A 1 159 ? 31.543 16.983 -12.552 1.00 92.62 159 GLU A C 1
ATOM 1242 O O . GLU A 1 159 ? 31.549 15.766 -12.405 1.00 92.62 159 GLU A O 1
ATOM 1247 N N . ASP A 1 160 ? 32.670 17.699 -12.534 1.00 87.81 160 ASP A N 1
ATOM 1248 C CA . ASP A 1 160 ? 33.998 17.131 -12.246 1.00 87.81 160 ASP A CA 1
ATOM 1249 C C . ASP A 1 160 ? 34.356 15.877 -13.067 1.00 87.81 160 ASP A C 1
ATOM 1251 O O . ASP A 1 160 ? 34.904 14.900 -12.554 1.00 87.81 160 ASP A O 1
ATOM 1255 N N . LEU A 1 161 ? 34.046 15.913 -14.370 1.00 87.75 161 LEU A N 1
ATOM 1256 C CA . LEU A 1 161 ? 34.242 14.799 -15.311 1.00 87.75 161 LEU A CA 1
ATOM 1257 C C . LEU A 1 161 ? 33.427 13.538 -14.964 1.00 87.75 161 LEU A C 1
ATOM 1259 O O . LEU A 1 161 ? 33.744 12.449 -15.437 1.00 87.75 161 LEU A O 1
ATOM 1263 N N . ARG A 1 162 ? 32.384 13.674 -14.139 1.00 89.69 162 ARG A N 1
ATOM 1264 C CA . ARG A 1 162 ? 31.495 12.593 -13.708 1.00 89.69 162 ARG A CA 1
ATOM 1265 C C . ARG A 1 162 ? 30.081 12.859 -14.179 1.00 89.69 162 ARG A C 1
ATOM 1267 O O . ARG A 1 162 ? 29.585 13.978 -14.109 1.00 89.69 162 ARG A O 1
ATOM 1274 N N . VAL A 1 163 ? 29.428 11.792 -14.610 1.00 92.06 163 VAL A N 1
ATOM 1275 C CA . VAL A 1 163 ? 28.003 11.765 -14.928 1.00 92.06 163 VAL A CA 1
ATOM 1276 C C . VAL A 1 163 ? 27.276 11.143 -13.741 1.00 92.06 163 VAL A C 1
ATOM 1278 O O . VAL A 1 163 ? 27.623 10.040 -13.312 1.00 92.06 163 VAL A O 1
ATOM 1281 N N . SER A 1 164 ? 26.285 11.837 -13.183 1.00 94.19 164 SER A N 1
ATOM 1282 C CA . SER A 1 164 ? 25.431 11.250 -12.150 1.00 94.19 164 SER A CA 1
ATOM 1283 C C . SER A 1 164 ? 24.525 10.164 -12.738 1.00 94.19 164 SER A C 1
ATOM 1285 O O . SER A 1 164 ? 24.142 10.219 -13.902 1.00 94.19 164 SER A O 1
ATOM 1287 N N . GLY A 1 165 ? 24.126 9.187 -11.925 1.00 95.06 165 GLY A N 1
ATOM 1288 C CA . GLY A 1 165 ? 23.199 8.148 -12.375 1.00 95.06 165 GLY A CA 1
ATOM 1289 C C . GLY A 1 165 ? 21.831 8.717 -12.771 1.00 95.06 165 GLY A C 1
ATOM 1290 O O . GLY A 1 165 ? 21.237 9.460 -11.994 1.00 95.06 165 GLY A O 1
ATOM 1291 N N . ALA A 1 166 ? 21.330 8.336 -13.945 1.00 96.88 166 ALA A N 1
ATOM 1292 C CA . ALA A 1 166 ? 19.946 8.555 -14.368 1.00 96.88 166 ALA A CA 1
ATOM 1293 C C . ALA A 1 166 ? 19.482 7.388 -15.243 1.00 96.88 166 ALA A C 1
ATOM 1295 O O . ALA A 1 166 ? 20.237 6.905 -16.086 1.00 96.88 166 ALA A O 1
ATOM 1296 N N . ARG A 1 167 ? 18.253 6.912 -15.052 1.00 97.75 167 ARG A N 1
ATOM 1297 C CA . ARG A 1 167 ? 17.660 5.821 -15.831 1.00 97.75 167 ARG A CA 1
ATOM 1298 C C . ARG A 1 167 ? 16.211 6.112 -16.168 1.00 97.75 167 ARG A C 1
ATOM 1300 O O . ARG A 1 167 ? 15.492 6.721 -15.384 1.00 97.75 167 ARG A O 1
ATOM 1307 N N . ALA A 1 168 ? 15.771 5.564 -17.289 1.00 98.06 168 ALA A N 1
ATOM 1308 C CA . ALA A 1 168 ? 14.365 5.371 -17.593 1.00 98.06 168 ALA A CA 1
ATOM 1309 C C . ALA A 1 168 ? 14.099 3.870 -17.719 1.00 98.06 168 ALA A C 1
ATOM 1311 O O . ALA A 1 168 ? 14.821 3.157 -18.423 1.00 98.06 168 ALA A O 1
ATOM 1312 N N . ARG A 1 169 ? 13.080 3.393 -17.011 1.00 98.38 169 ARG A N 1
ATOM 1313 C CA . ARG A 1 169 ? 12.684 1.985 -16.938 1.00 98.38 169 ARG A CA 1
ATOM 1314 C C . ARG A 1 169 ? 11.207 1.846 -17.275 1.00 98.38 169 ARG A C 1
ATOM 1316 O O . ARG A 1 169 ? 10.428 2.719 -16.900 1.00 98.38 169 ARG A O 1
ATOM 1323 N N . VAL A 1 170 ? 10.829 0.780 -17.974 1.00 98.31 170 VAL A N 1
ATOM 1324 C CA . VAL A 1 170 ? 9.454 0.543 -18.445 1.00 98.31 170 VAL A CA 1
ATOM 1325 C C . VAL A 1 170 ? 9.059 -0.913 -18.195 1.00 98.31 170 VAL A C 1
ATOM 1327 O O . VAL A 1 170 ? 9.864 -1.816 -18.406 1.00 98.31 170 VAL A O 1
ATOM 1330 N N . SER A 1 171 ? 7.815 -1.140 -17.771 1.00 97.81 171 SER A N 1
ATOM 1331 C CA . SER A 1 171 ? 7.204 -2.462 -17.609 1.00 97.81 171 SER A CA 1
ATOM 1332 C C . SER A 1 171 ? 7.377 -3.299 -18.873 1.00 97.81 171 SER A C 1
ATOM 1334 O O . SER A 1 171 ? 6.960 -2.894 -19.961 1.00 97.81 171 SER A O 1
ATOM 1336 N N . ARG A 1 172 ? 7.969 -4.486 -18.724 1.00 97.56 172 ARG A N 1
ATOM 1337 C CA . ARG A 1 172 ? 8.198 -5.429 -19.820 1.00 97.56 172 ARG A CA 1
ATOM 1338 C C . ARG A 1 172 ? 6.905 -5.789 -20.536 1.00 97.56 172 ARG A C 1
ATOM 1340 O O . ARG A 1 172 ? 6.902 -5.851 -21.759 1.00 97.56 172 ARG A O 1
ATOM 1347 N N . ASP A 1 173 ? 5.818 -5.991 -19.797 1.00 95.25 173 ASP A N 1
ATOM 1348 C CA . ASP A 1 173 ? 4.533 -6.385 -20.376 1.00 95.25 173 ASP A CA 1
ATOM 1349 C C . ASP A 1 173 ? 3.953 -5.261 -21.242 1.00 95.25 173 ASP A C 1
ATOM 1351 O O . ASP A 1 173 ? 3.582 -5.500 -22.390 1.00 95.25 173 ASP A O 1
ATOM 1355 N N . HIS A 1 174 ? 3.971 -4.019 -20.750 1.00 96.12 174 HIS A N 1
ATOM 1356 C CA . HIS A 1 174 ? 3.548 -2.856 -21.537 1.00 96.12 174 HIS A CA 1
ATOM 1357 C C . HIS A 1 174 ? 4.454 -2.624 -22.745 1.00 96.12 174 HIS A C 1
ATOM 1359 O O . HIS A 1 174 ? 3.984 -2.284 -23.826 1.00 96.12 174 HIS A O 1
ATOM 1365 N N . LEU A 1 175 ? 5.761 -2.832 -22.587 1.00 97.25 175 LEU A N 1
ATOM 1366 C CA . LEU A 1 175 ? 6.713 -2.682 -23.677 1.00 97.25 175 LEU A CA 1
ATOM 1367 C C . LEU A 1 175 ? 6.525 -3.767 -24.747 1.00 97.25 175 LEU A C 1
ATOM 1369 O O . LEU A 1 175 ? 6.491 -3.446 -25.930 1.00 97.25 175 LEU A O 1
ATOM 1373 N N . GLN A 1 176 ? 6.341 -5.030 -24.356 1.00 97.56 176 GLN A N 1
ATOM 1374 C CA . GLN A 1 176 ? 6.062 -6.145 -25.266 1.00 97.56 176 GLN A CA 1
ATOM 1375 C C . GLN A 1 176 ? 4.752 -5.934 -26.032 1.00 97.56 176 GLN A C 1
ATOM 1377 O O . GLN A 1 176 ? 4.698 -6.163 -27.244 1.00 97.56 176 GLN A O 1
ATOM 1382 N N . ASP A 1 177 ? 3.712 -5.472 -25.340 1.00 96.25 177 ASP A N 1
ATOM 1383 C CA . ASP A 1 177 ? 2.434 -5.121 -25.949 1.00 96.25 177 ASP A CA 1
ATOM 1384 C C . ASP A 1 177 ? 2.612 -3.987 -26.972 1.00 96.25 177 ASP A C 1
ATOM 1386 O O . ASP A 1 177 ? 2.206 -4.119 -28.128 1.00 96.25 177 ASP A O 1
ATOM 1390 N N . TYR A 1 178 ? 3.345 -2.933 -26.602 1.00 97.56 178 TYR A N 1
ATOM 1391 C CA . TYR A 1 178 ? 3.569 -1.760 -27.446 1.00 97.56 178 TYR A CA 1
ATOM 1392 C C . TYR A 1 178 ? 4.359 -2.083 -28.710 1.00 97.56 178 TYR A C 1
ATOM 1394 O O . TYR A 1 178 ? 3.988 -1.661 -29.808 1.00 97.56 178 TYR A O 1
ATOM 1402 N N . LEU A 1 179 ? 5.435 -2.862 -28.573 1.00 97.75 179 LEU A N 1
ATOM 1403 C CA . LEU A 1 179 ? 6.237 -3.340 -29.699 1.00 97.75 179 LEU A CA 1
ATOM 1404 C C . LEU A 1 179 ? 5.383 -4.140 -30.683 1.00 97.75 179 LEU A C 1
ATOM 1406 O O . LEU A 1 179 ? 5.507 -3.964 -31.897 1.00 97.75 179 LEU A O 1
ATOM 1410 N N . THR A 1 180 ? 4.473 -4.966 -30.167 1.00 97.69 180 THR A N 1
ATOM 1411 C CA . THR A 1 180 ? 3.563 -5.767 -30.987 1.00 97.69 180 THR A CA 1
ATOM 1412 C C . THR A 1 180 ? 2.530 -4.901 -31.700 1.00 97.69 180 THR A C 1
ATOM 1414 O O . THR A 1 180 ? 2.391 -5.015 -32.917 1.00 97.69 180 THR A O 1
ATOM 1417 N N . LEU A 1 181 ? 1.866 -3.983 -30.989 1.00 96.50 181 LEU A N 1
ATOM 1418 C CA . LEU A 1 181 ? 0.889 -3.054 -31.572 1.00 96.50 181 LEU A CA 1
ATOM 1419 C C . LEU A 1 181 ? 1.496 -2.179 -32.671 1.00 96.50 181 LEU A C 1
ATOM 1421 O O . LEU A 1 181 ? 0.842 -1.878 -33.669 1.00 96.50 181 LEU A O 1
ATOM 1425 N N . ARG A 1 182 ? 2.748 -1.752 -32.482 1.00 95.94 182 ARG A N 1
ATOM 1426 C CA . ARG A 1 182 ? 3.466 -0.888 -33.424 1.00 95.94 182 ARG A CA 1
ATOM 1427 C C . ARG A 1 182 ? 4.194 -1.665 -34.526 1.00 95.94 182 ARG A C 1
ATOM 1429 O O . ARG A 1 182 ? 4.625 -1.035 -35.489 1.00 95.94 182 ARG A O 1
ATOM 1436 N N . GLY A 1 183 ? 4.353 -2.986 -34.400 1.00 96.69 183 GLY A N 1
ATOM 1437 C CA . GLY A 1 183 ? 5.159 -3.802 -35.316 1.00 96.69 183 GLY A CA 1
ATOM 1438 C C . GLY A 1 183 ? 6.655 -3.452 -35.298 1.00 96.69 183 GLY A C 1
ATOM 1439 O O . GLY A 1 183 ? 7.320 -3.520 -36.335 1.00 96.69 183 GLY A O 1
ATOM 1440 N N . MET A 1 184 ? 7.172 -3.041 -34.137 1.00 97.44 184 MET A N 1
ATOM 1441 C CA . MET A 1 184 ? 8.525 -2.500 -33.958 1.00 97.44 184 MET A CA 1
ATOM 1442 C C . MET A 1 184 ? 9.407 -3.429 -33.119 1.00 97.44 184 MET A C 1
ATOM 1444 O O . MET A 1 184 ? 8.918 -4.180 -32.279 1.00 97.44 184 MET A O 1
ATOM 1448 N N . HIS A 1 185 ? 10.719 -3.330 -33.318 1.00 97.75 185 HIS A N 1
ATOM 1449 C CA . HIS A 1 185 ? 11.746 -3.927 -32.471 1.00 97.75 185 HIS A CA 1
ATOM 1450 C C . HIS A 1 185 ? 12.371 -2.873 -31.564 1.00 97.75 185 HIS A C 1
ATOM 1452 O O . HIS A 1 185 ? 12.559 -1.729 -31.976 1.00 97.75 185 HIS A O 1
ATOM 1458 N N . LEU A 1 186 ? 12.725 -3.282 -30.350 1.00 97.69 186 LEU A N 1
ATOM 1459 C CA . LEU A 1 186 ? 13.492 -2.487 -29.404 1.00 97.69 186 LEU A CA 1
ATOM 1460 C C . LEU A 1 186 ? 14.976 -2.801 -29.570 1.00 97.69 186 LEU A C 1
ATOM 1462 O O . LEU A 1 186 ? 15.416 -3.921 -29.308 1.00 97.69 186 LEU A O 1
ATOM 1466 N N . VAL A 1 187 ? 15.747 -1.796 -29.960 1.00 97.06 187 VAL A N 1
ATOM 1467 C CA . VAL A 1 187 ? 17.206 -1.846 -30.033 1.00 97.06 187 VAL A CA 1
ATOM 1468 C C . VAL A 1 187 ? 17.769 -0.941 -28.948 1.00 97.06 187 VAL A C 1
ATOM 1470 O O . VAL A 1 187 ? 17.363 0.211 -28.835 1.00 97.06 187 VAL A O 1
ATOM 1473 N N . GLN A 1 188 ? 18.697 -1.441 -28.141 1.00 96.06 188 GLN A N 1
ATOM 1474 C CA . GLN A 1 188 ? 19.490 -0.600 -27.250 1.00 96.06 188 GLN A CA 1
ATOM 1475 C C . GLN A 1 188 ? 20.759 -0.176 -27.969 1.00 96.06 188 GLN A C 1
ATOM 1477 O O . GLN A 1 188 ? 21.522 -1.036 -28.397 1.00 96.06 188 GLN A O 1
ATOM 1482 N N . VAL A 1 189 ? 20.985 1.129 -28.056 1.00 96.19 189 VAL A N 1
ATOM 1483 C CA . VAL A 1 189 ? 22.239 1.731 -28.514 1.00 96.19 189 VAL A CA 1
ATOM 1484 C C . VAL A 1 189 ? 23.004 2.227 -27.299 1.00 96.19 189 VAL A C 1
ATOM 1486 O O . VAL A 1 189 ? 22.401 2.743 -26.354 1.00 96.19 189 VAL A O 1
ATOM 1489 N N . TYR A 1 190 ? 24.316 2.038 -27.280 1.00 95.62 190 TYR A N 1
ATOM 1490 C CA . TYR A 1 190 ? 25.122 2.394 -26.124 1.00 95.62 190 TYR A CA 1
ATOM 1491 C C . TYR A 1 190 ? 26.521 2.866 -26.497 1.00 95.62 190 TYR A C 1
ATOM 1493 O O . TYR A 1 190 ? 27.107 2.456 -27.498 1.00 95.62 190 TYR A O 1
ATOM 1501 N N . TYR A 1 191 ? 27.049 3.719 -25.628 1.00 96.12 191 TYR A N 1
ATOM 1502 C CA . TYR A 1 191 ? 28.448 4.086 -25.537 1.00 96.12 191 TYR A CA 1
ATOM 1503 C C . TYR A 1 191 ? 28.932 3.808 -24.118 1.00 96.12 191 TYR A C 1
ATOM 1505 O O . TYR A 1 191 ? 28.282 4.211 -23.150 1.00 96.12 191 TYR A O 1
ATOM 1513 N N . GLU A 1 192 ? 30.082 3.164 -23.978 1.00 96.19 192 GLU A N 1
ATOM 1514 C CA . GLU A 1 192 ? 30.745 3.019 -22.689 1.00 96.19 192 GLU A CA 1
ATOM 1515 C C . GLU A 1 192 ? 32.246 3.239 -22.822 1.00 96.19 192 GLU A C 1
ATOM 1517 O O . GLU A 1 192 ? 32.877 2.728 -23.746 1.00 96.19 192 GLU A O 1
ATOM 1522 N N . ASN A 1 193 ? 32.838 3.964 -21.874 1.00 95.81 193 ASN A N 1
ATOM 1523 C CA . ASN A 1 193 ? 34.282 4.032 -21.723 1.00 95.81 193 ASN A CA 1
ATOM 1524 C C . ASN A 1 193 ? 34.714 3.621 -20.322 1.00 95.81 193 ASN A C 1
ATOM 1526 O O . ASN A 1 193 ? 34.199 4.120 -19.321 1.00 95.81 193 ASN A O 1
ATOM 1530 N N . ARG A 1 194 ? 35.723 2.755 -20.268 1.00 95.31 194 ARG A N 1
ATOM 1531 C CA . ARG A 1 194 ? 36.300 2.259 -19.023 1.00 95.31 194 ARG A CA 1
ATOM 1532 C C . ARG A 1 194 ? 37.812 2.378 -19.023 1.00 95.31 194 ARG A C 1
ATOM 1534 O O . ARG A 1 194 ? 38.453 2.387 -20.077 1.00 95.31 194 ARG A O 1
ATOM 1541 N N . ARG A 1 195 ? 38.390 2.449 -17.826 1.00 93.88 195 ARG A N 1
ATOM 1542 C CA . ARG A 1 195 ? 39.840 2.391 -17.608 1.00 93.88 195 ARG A CA 1
ATOM 1543 C C . ARG A 1 195 ? 40.179 1.342 -16.564 1.00 93.88 195 ARG A C 1
ATOM 1545 O O . ARG A 1 195 ? 39.480 1.190 -15.567 1.00 93.88 195 ARG A O 1
ATOM 1552 N N . ALA A 1 196 ? 41.295 0.658 -16.769 1.00 92.38 196 ALA A N 1
ATOM 1553 C CA . ALA A 1 196 ? 41.809 -0.344 -15.850 1.00 92.38 196 ALA A CA 1
ATOM 1554 C C . ALA A 1 196 ? 43.317 -0.173 -15.660 1.00 92.38 196 ALA A C 1
ATOM 1556 O O . ALA A 1 196 ? 44.046 0.168 -16.589 1.00 92.38 196 ALA A O 1
ATOM 1557 N N . GLY A 1 197 ? 43.812 -0.451 -14.451 1.00 91.00 197 GLY A N 1
ATOM 1558 C CA . GLY A 1 197 ? 45.257 -0.480 -14.199 1.00 91.00 197 GLY A CA 1
ATOM 1559 C C . GLY A 1 197 ? 45.963 -1.625 -14.938 1.00 91.00 197 GLY A C 1
ATOM 1560 O O . GLY A 1 197 ? 47.123 -1.490 -15.319 1.00 91.00 197 GLY A O 1
ATOM 1561 N N . ARG A 1 198 ? 45.255 -2.737 -15.170 1.00 91.25 198 ARG A N 1
ATOM 1562 C CA . ARG A 1 198 ? 45.708 -3.900 -15.940 1.00 91.25 198 ARG A CA 1
ATOM 1563 C C . ARG A 1 198 ? 44.511 -4.561 -16.626 1.00 91.25 198 ARG A C 1
ATOM 1565 O O . ARG A 1 198 ? 43.476 -4.709 -15.986 1.00 91.25 198 ARG A O 1
ATOM 1572 N N . ASP A 1 199 ? 44.683 -4.963 -17.882 1.00 93.25 199 ASP A N 1
ATOM 1573 C CA . ASP A 1 199 ? 43.696 -5.707 -18.672 1.00 93.25 199 ASP A CA 1
ATOM 1574 C C . ASP A 1 199 ? 44.453 -6.640 -19.637 1.00 93.25 199 ASP A C 1
ATOM 1576 O O . ASP A 1 199 ? 45.110 -6.183 -20.578 1.00 93.25 199 ASP A O 1
ATOM 1580 N N . ASP A 1 200 ? 44.441 -7.947 -19.352 1.00 93.81 200 ASP A N 1
ATOM 1581 C CA . ASP A 1 200 ? 45.253 -8.933 -20.080 1.00 93.81 200 ASP A CA 1
ATOM 1582 C C . ASP A 1 200 ? 44.673 -9.202 -21.482 1.00 93.81 200 ASP A C 1
ATOM 1584 O O . ASP A 1 200 ? 45.393 -9.625 -22.397 1.00 93.81 200 ASP A O 1
ATOM 1588 N N . ALA A 1 201 ? 43.368 -8.986 -21.677 1.00 94.19 201 ALA A N 1
ATOM 1589 C CA . ALA A 1 201 ? 42.745 -9.023 -22.993 1.00 94.19 201 ALA A CA 1
ATOM 1590 C C . ALA A 1 201 ? 43.250 -7.869 -23.874 1.00 94.19 201 ALA A C 1
ATOM 1592 O O . ALA A 1 201 ? 43.725 -8.129 -24.984 1.00 94.19 201 ALA A O 1
ATOM 1593 N N . ILE A 1 202 ? 43.237 -6.626 -23.373 1.00 94.56 202 ILE A N 1
ATOM 1594 C CA . ILE A 1 202 ? 43.753 -5.453 -24.103 1.00 94.56 202 ILE A CA 1
ATOM 1595 C C . ILE A 1 202 ? 45.249 -5.603 -24.394 1.00 94.56 202 ILE A C 1
ATOM 1597 O O . ILE A 1 202 ? 45.684 -5.364 -25.521 1.00 94.56 202 ILE A O 1
ATOM 1601 N N . GLU A 1 203 ? 46.047 -6.031 -23.412 1.00 93.88 203 GLU A N 1
ATOM 1602 C CA . GLU A 1 203 ? 47.494 -6.190 -23.582 1.00 93.88 203 GLU A CA 1
ATOM 1603 C C . GLU A 1 203 ? 47.842 -7.146 -24.732 1.00 93.88 203 GLU A C 1
ATOM 1605 O O . GLU A 1 203 ? 48.675 -6.824 -25.586 1.00 93.88 203 GLU A O 1
ATOM 1610 N N . ARG A 1 204 ? 47.154 -8.294 -24.796 1.00 93.50 204 ARG A N 1
ATOM 1611 C CA . ARG A 1 204 ? 47.312 -9.272 -25.881 1.00 93.50 204 ARG A CA 1
ATOM 1612 C C . ARG A 1 204 ? 46.825 -8.734 -27.223 1.00 93.50 204 ARG A C 1
ATOM 1614 O O . ARG A 1 204 ? 47.478 -8.986 -28.234 1.00 93.50 204 ARG A O 1
ATOM 1621 N N . ALA A 1 205 ? 45.707 -8.009 -27.243 1.00 92.94 205 ALA A N 1
ATOM 1622 C CA . ALA A 1 205 ? 45.124 -7.467 -28.470 1.00 92.94 205 ALA A CA 1
ATOM 1623 C C . ALA A 1 205 ? 45.977 -6.351 -29.098 1.00 92.94 205 ALA A C 1
ATOM 1625 O O . ALA A 1 205 ? 46.052 -6.262 -30.327 1.00 92.94 205 ALA A O 1
ATOM 1626 N N . LEU A 1 206 ? 46.638 -5.534 -28.270 1.00 93.81 206 LEU A N 1
ATOM 1627 C CA . LEU A 1 206 ? 47.540 -4.475 -28.723 1.00 93.81 206 LEU A CA 1
ATOM 1628 C C . LEU A 1 206 ? 48.890 -5.019 -29.205 1.00 93.81 206 LEU A C 1
ATOM 1630 O O . LEU A 1 206 ? 49.473 -4.448 -30.119 1.00 93.81 206 LEU A O 1
ATOM 1634 N N . GLY A 1 207 ? 49.425 -6.084 -28.592 1.00 84.19 207 GLY A N 1
ATOM 1635 C CA . GLY A 1 207 ? 50.640 -6.776 -29.060 1.00 84.19 207 GLY A CA 1
ATOM 1636 C C . GLY A 1 207 ? 51.915 -5.918 -29.191 1.00 84.19 207 GLY A C 1
ATOM 1637 O O . GLY A 1 207 ? 52.905 -6.391 -29.742 1.00 84.19 207 GLY A O 1
ATOM 1638 N N . GLY A 1 208 ? 51.898 -4.668 -28.711 1.00 85.00 208 GLY A N 1
ATOM 1639 C CA . GLY A 1 208 ? 52.971 -3.675 -28.854 1.00 85.00 208 GLY A CA 1
ATOM 1640 C C . GLY A 1 208 ? 52.510 -2.318 -29.403 1.00 85.00 208 GLY A C 1
ATOM 1641 O O . GLY A 1 208 ? 53.240 -1.342 -29.276 1.00 85.00 208 GLY A O 1
ATOM 1642 N N . GLU A 1 209 ? 51.306 -2.234 -29.971 1.00 92.00 209 GLU A N 1
ATOM 1643 C CA . GLU A 1 209 ? 50.699 -0.977 -30.418 1.00 92.00 209 GLU A CA 1
ATOM 1644 C C . GLU A 1 209 ? 50.181 -0.140 -29.232 1.00 92.00 209 GLU A C 1
ATOM 1646 O O . GLU A 1 209 ? 49.854 -0.662 -28.161 1.00 92.00 209 GLU A O 1
ATOM 1651 N N . GLU A 1 210 ? 50.110 1.182 -29.422 1.00 93.75 210 GLU A N 1
ATOM 1652 C CA . GLU A 1 210 ? 49.600 2.124 -28.410 1.00 93.75 210 GLU A CA 1
ATOM 1653 C C . GLU A 1 210 ? 48.071 2.231 -28.420 1.00 93.75 210 GLU A C 1
ATOM 1655 O O . GLU A 1 210 ? 47.464 2.515 -27.388 1.00 93.75 210 GLU A O 1
ATOM 1660 N N . ARG A 1 211 ? 47.444 2.025 -29.583 1.00 96.19 211 ARG A N 1
ATOM 1661 C CA . ARG A 1 211 ? 45.999 2.137 -29.794 1.00 96.19 211 ARG A CA 1
ATOM 1662 C C . ARG A 1 211 ? 45.568 1.285 -30.976 1.00 96.19 211 ARG A C 1
ATOM 1664 O O . ARG A 1 211 ? 46.281 1.244 -31.976 1.00 96.19 211 ARG A O 1
ATOM 1671 N N . ARG A 1 212 ? 44.387 0.683 -30.880 1.00 94.88 212 ARG A N 1
ATOM 1672 C CA . ARG A 1 212 ? 43.774 -0.118 -31.937 1.00 94.88 212 ARG A CA 1
ATOM 1673 C C . ARG A 1 212 ? 42.262 0.093 -31.942 1.00 94.88 212 ARG A C 1
ATOM 1675 O O . ARG A 1 212 ? 41.632 -0.001 -30.894 1.00 94.88 212 ARG A O 1
ATOM 1682 N N . VAL A 1 213 ? 41.710 0.354 -33.126 1.00 94.56 213 VAL A N 1
ATOM 1683 C CA . VAL A 1 213 ? 40.266 0.487 -33.358 1.00 94.56 213 VAL A CA 1
ATOM 1684 C C . VAL A 1 213 ? 39.808 -0.695 -34.196 1.00 94.56 213 VAL A C 1
ATOM 1686 O O . VAL A 1 213 ? 40.404 -0.976 -35.235 1.00 94.56 213 VAL A O 1
ATOM 1689 N N . GLU A 1 214 ? 38.756 -1.372 -33.755 1.00 93.12 214 GLU A N 1
ATOM 1690 C CA . GLU A 1 214 ? 38.163 -2.512 -34.443 1.00 93.12 214 GLU A CA 1
ATOM 1691 C C . GLU A 1 214 ? 36.677 -2.292 -34.695 1.00 93.12 214 GLU A C 1
ATOM 1693 O O . GLU A 1 214 ? 35.936 -1.807 -33.843 1.00 93.12 214 GLU A O 1
ATOM 1698 N N . ASN A 1 215 ? 36.259 -2.670 -35.899 1.00 90.88 215 ASN A N 1
ATOM 1699 C CA . ASN A 1 215 ? 34.898 -2.531 -36.389 1.00 90.88 215 ASN A CA 1
ATOM 1700 C C . ASN A 1 215 ? 34.258 -3.916 -36.491 1.00 90.88 215 ASN A C 1
ATOM 1702 O O . ASN A 1 215 ? 34.536 -4.653 -37.438 1.00 90.88 215 ASN A O 1
ATOM 1706 N N . LEU A 1 216 ? 33.407 -4.253 -35.526 1.00 90.75 216 LEU A N 1
ATOM 1707 C CA . LEU A 1 216 ? 32.657 -5.505 -35.472 1.00 90.75 216 LEU A CA 1
ATOM 1708 C C . LEU A 1 216 ? 31.217 -5.275 -35.951 1.00 90.75 216 LEU A C 1
ATOM 1710 O O . LEU A 1 216 ? 30.786 -4.142 -36.164 1.00 90.75 216 LEU A O 1
ATOM 1714 N N . ARG A 1 217 ? 30.450 -6.351 -36.143 1.00 87.75 217 ARG A N 1
ATOM 1715 C CA . ARG A 1 217 ? 29.091 -6.259 -36.714 1.00 87.75 217 ARG A CA 1
ATOM 1716 C C . ARG A 1 217 ? 28.136 -5.408 -35.886 1.00 87.75 217 ARG A C 1
ATOM 1718 O O . ARG A 1 217 ? 27.337 -4.657 -36.438 1.00 87.75 217 ARG A O 1
ATOM 1725 N N . ASP A 1 218 ? 28.202 -5.536 -34.571 1.00 90.81 218 ASP A N 1
ATOM 1726 C CA . ASP A 1 218 ? 27.282 -4.910 -33.624 1.00 90.81 218 ASP A CA 1
ATOM 1727 C C . ASP A 1 218 ? 27.899 -3.743 -32.845 1.00 90.81 218 ASP A C 1
ATOM 1729 O O . ASP A 1 218 ? 27.176 -3.023 -32.153 1.00 90.81 218 ASP A O 1
ATOM 1733 N N . ARG A 1 219 ? 29.218 -3.544 -32.964 1.00 92.75 219 ARG A N 1
ATOM 1734 C CA . ARG A 1 219 ? 29.963 -2.549 -32.194 1.00 92.75 219 ARG A CA 1
ATOM 1735 C C . ARG A 1 219 ? 31.270 -2.107 -32.843 1.00 92.75 219 ARG A C 1
ATOM 1737 O O . ARG A 1 219 ? 31.916 -2.856 -33.568 1.00 92.75 219 ARG A O 1
ATOM 1744 N N . GLU A 1 220 ? 31.693 -0.901 -32.506 1.00 94.44 220 GLU A N 1
ATOM 1745 C CA . GLU A 1 220 ? 33.058 -0.414 -32.654 1.00 94.44 220 GLU A CA 1
ATOM 1746 C C . GLU A 1 220 ? 33.744 -0.450 -31.285 1.00 94.44 220 GLU A C 1
ATOM 1748 O O . GLU A 1 220 ? 33.146 -0.063 -30.277 1.00 94.44 220 GLU A O 1
ATOM 1753 N N . ILE A 1 221 ? 34.994 -0.911 -31.247 1.00 95.12 221 ILE A N 1
ATOM 1754 C CA . ILE A 1 221 ? 35.820 -0.922 -30.039 1.00 95.12 221 ILE A CA 1
ATOM 1755 C C . ILE A 1 221 ? 37.118 -0.164 -30.305 1.00 95.12 221 ILE A C 1
ATOM 1757 O O . ILE A 1 221 ? 37.857 -0.491 -31.231 1.00 95.12 221 ILE A O 1
ATOM 1761 N N . ASP A 1 222 ? 37.439 0.793 -29.443 1.00 96.38 222 ASP A N 1
ATOM 1762 C CA . ASP A 1 222 ? 38.725 1.484 -29.403 1.00 96.38 222 ASP A CA 1
ATOM 1763 C C . ASP A 1 222 ? 39.453 1.173 -28.091 1.00 96.38 222 ASP A C 1
ATOM 1765 O O . ASP A 1 222 ? 38.981 1.513 -27.005 1.00 96.38 222 ASP A O 1
ATOM 1769 N N . ILE A 1 223 ? 40.613 0.525 -28.190 1.00 96.44 223 ILE A N 1
ATOM 1770 C CA . ILE A 1 223 ? 41.457 0.161 -27.048 1.00 96.44 223 ILE A CA 1
ATOM 1771 C C . ILE A 1 223 ? 42.806 0.869 -27.124 1.00 96.44 223 ILE A C 1
ATOM 1773 O O . ILE A 1 223 ? 43.400 0.982 -28.197 1.00 96.44 223 ILE A O 1
ATOM 1777 N N . TYR A 1 224 ? 43.324 1.331 -25.986 1.00 95.88 224 TYR A N 1
ATOM 1778 C CA . TYR A 1 224 ? 44.572 2.098 -25.946 1.00 95.88 224 TYR A CA 1
ATOM 1779 C C . TYR A 1 224 ? 45.318 2.006 -24.611 1.00 95.88 224 TYR A C 1
ATOM 1781 O O . TYR A 1 224 ? 44.744 1.700 -23.563 1.00 95.88 224 TYR A O 1
ATOM 1789 N N . ARG A 1 225 ? 46.621 2.311 -24.637 1.00 94.25 225 ARG A N 1
ATOM 1790 C CA . ARG A 1 225 ? 47.462 2.486 -23.442 1.00 94.25 225 ARG A CA 1
ATOM 1791 C C . ARG A 1 225 ? 47.330 3.907 -22.897 1.00 94.25 225 ARG A C 1
ATOM 1793 O O . ARG A 1 225 ? 47.297 4.883 -23.646 1.00 94.25 225 ARG A O 1
ATOM 1800 N N . ILE A 1 226 ? 47.272 4.041 -21.575 1.00 91.00 226 ILE A N 1
ATOM 1801 C CA . ILE A 1 226 ? 47.209 5.345 -20.903 1.00 91.00 226 ILE A CA 1
ATOM 1802 C C . ILE A 1 226 ? 48.636 5.801 -20.583 1.00 91.00 226 ILE A C 1
ATOM 1804 O O . ILE A 1 226 ? 49.419 5.043 -20.015 1.00 91.00 226 ILE A O 1
ATOM 1808 N N . ARG A 1 227 ? 48.976 7.060 -20.903 1.00 83.00 227 ARG A N 1
ATOM 1809 C CA . ARG A 1 227 ? 50.325 7.624 -20.672 1.00 83.00 227 ARG A CA 1
ATOM 1810 C C . ARG A 1 227 ? 50.773 7.562 -19.209 1.00 83.00 227 ARG A C 1
ATOM 1812 O O . ARG A 1 227 ? 51.955 7.384 -18.943 1.00 83.00 227 ARG A O 1
ATOM 1819 N N . GLU A 1 228 ? 49.835 7.712 -18.279 1.00 80.12 228 GLU A N 1
ATOM 1820 C CA . GLU A 1 228 ? 50.060 7.629 -16.828 1.00 80.12 228 GLU A CA 1
ATOM 1821 C C . GLU A 1 228 ? 50.141 6.180 -16.301 1.00 80.12 228 GLU A C 1
ATOM 1823 O O . GLU A 1 228 ? 50.361 5.971 -15.109 1.00 80.12 228 GLU A O 1
ATOM 1828 N N . GLY A 1 229 ? 49.992 5.184 -17.180 1.00 86.00 229 GLY A N 1
ATOM 1829 C CA . GLY A 1 229 ? 49.929 3.762 -16.853 1.00 86.00 229 GLY A CA 1
ATOM 1830 C C . GLY A 1 229 ? 48.506 3.200 -16.925 1.00 86.00 229 GLY A C 1
ATOM 1831 O O . GLY A 1 229 ? 47.532 3.879 -16.602 1.00 86.00 229 GLY A O 1
ATOM 1832 N N . GLY A 1 230 ? 48.396 1.937 -17.343 1.00 91.88 230 GLY A N 1
ATOM 1833 C CA . GLY A 1 230 ? 47.129 1.220 -17.502 1.00 91.88 230 GLY A CA 1
ATOM 1834 C C . GLY A 1 230 ? 46.576 1.232 -18.928 1.00 91.88 230 GLY A C 1
ATOM 1835 O O . GLY A 1 230 ? 47.268 1.574 -19.892 1.00 91.88 230 GLY A O 1
ATOM 1836 N N . TYR A 1 231 ? 45.313 0.836 -19.045 1.00 94.44 231 TYR A N 1
ATOM 1837 C CA . TYR A 1 231 ? 44.609 0.595 -20.300 1.00 94.44 231 TYR A CA 1
ATOM 1838 C C . TYR A 1 231 ? 43.241 1.282 -20.298 1.00 94.44 231 TYR A C 1
ATOM 1840 O O . TYR A 1 231 ? 42.595 1.402 -19.254 1.00 94.44 231 TYR A O 1
ATOM 1848 N N . GLY A 1 232 ? 42.803 1.739 -21.468 1.00 94.88 232 GLY A N 1
ATOM 1849 C CA . GLY A 1 232 ? 41.473 2.286 -21.701 1.00 94.88 232 GLY A CA 1
ATOM 1850 C C . GLY A 1 232 ? 40.756 1.535 -22.815 1.00 94.88 232 GLY A C 1
ATOM 1851 O O . GLY A 1 232 ? 41.395 1.052 -23.751 1.00 94.88 232 GLY A O 1
ATOM 1852 N N . ALA A 1 233 ? 39.434 1.457 -22.702 1.00 96.31 233 ALA A N 1
ATOM 1853 C CA . ALA A 1 233 ? 38.551 0.938 -23.735 1.00 96.31 233 ALA A CA 1
ATOM 1854 C C . ALA A 1 233 ? 37.349 1.870 -23.914 1.00 96.31 233 ALA A C 1
ATOM 1856 O O . ALA A 1 233 ? 36.804 2.379 -22.931 1.00 96.31 233 ALA A O 1
ATOM 1857 N N . GLN A 1 234 ? 36.943 2.080 -25.161 1.00 96.50 234 GLN A N 1
ATOM 1858 C CA . GLN A 1 234 ? 35.710 2.747 -25.564 1.00 96.50 234 GLN A CA 1
ATOM 1859 C C . GLN A 1 234 ? 34.941 1.808 -26.486 1.00 96.50 234 GLN A C 1
ATOM 1861 O O . GLN A 1 234 ? 35.532 1.206 -27.381 1.00 96.50 234 GLN A O 1
ATOM 1866 N N . VAL A 1 235 ? 33.640 1.666 -26.257 1.00 95.56 235 VAL A N 1
ATOM 1867 C CA . VAL A 1 235 ? 32.760 0.830 -27.071 1.00 95.56 235 VAL A CA 1
ATOM 1868 C C . VAL A 1 235 ? 31.550 1.644 -27.479 1.00 95.56 235 VAL A C 1
ATOM 1870 O O . VAL A 1 235 ? 30.897 2.241 -26.625 1.00 95.56 235 VAL A O 1
ATOM 1873 N N . TRP A 1 236 ? 31.231 1.614 -28.769 1.00 95.75 236 TRP A N 1
ATOM 1874 C CA . TRP A 1 236 ? 29.956 2.064 -29.321 1.00 95.75 236 TRP A CA 1
ATOM 1875 C C . TRP A 1 236 ? 29.263 0.856 -29.915 1.00 95.75 236 TRP A C 1
ATOM 1877 O O . TRP A 1 236 ? 29.849 0.186 -30.756 1.00 95.75 236 TRP A O 1
ATOM 1887 N N . GLY A 1 237 ? 28.038 0.557 -29.508 1.00 93.88 237 GLY A N 1
ATOM 1888 C CA . GLY A 1 237 ? 27.364 -0.630 -30.013 1.00 93.88 237 GLY A CA 1
ATOM 1889 C C . GLY A 1 237 ? 25.856 -0.558 -29.945 1.00 93.88 237 GLY A C 1
ATOM 1890 O O . GLY A 1 237 ? 25.273 0.369 -29.378 1.00 93.88 237 GLY A O 1
ATOM 1891 N N . ALA A 1 238 ? 25.226 -1.565 -30.536 1.00 95.06 238 ALA A N 1
ATOM 1892 C CA . ALA A 1 238 ? 23.793 -1.743 -30.471 1.00 95.06 238 ALA A CA 1
ATOM 1893 C C . ALA A 1 238 ? 23.415 -3.221 -30.363 1.00 95.06 238 ALA A C 1
ATOM 1895 O O . ALA A 1 238 ? 24.073 -4.093 -30.924 1.00 95.06 238 ALA A O 1
ATOM 1896 N N . ARG A 1 239 ? 22.326 -3.505 -29.648 1.00 94.25 239 ARG A N 1
ATOM 1897 C CA . ARG A 1 239 ? 21.779 -4.858 -29.490 1.00 94.25 239 ARG A CA 1
ATOM 1898 C C . ARG A 1 239 ? 20.260 -4.862 -29.584 1.00 94.25 239 ARG A C 1
ATOM 1900 O O . ARG A 1 239 ? 19.597 -3.971 -29.055 1.00 94.25 239 ARG A O 1
ATOM 1907 N N . VAL A 1 240 ? 19.707 -5.875 -30.244 1.00 95.75 240 VAL A N 1
ATOM 1908 C CA . VAL A 1 240 ? 18.257 -6.107 -30.278 1.00 95.75 240 VAL A CA 1
ATOM 1909 C C . VAL A 1 240 ? 17.844 -6.729 -28.948 1.00 95.75 240 VAL A C 1
ATOM 1911 O O . VAL A 1 240 ? 18.399 -7.746 -28.549 1.00 95.75 240 VAL A O 1
ATOM 1914 N N . ILE A 1 241 ? 16.878 -6.114 -28.271 1.00 95.81 241 ILE A N 1
ATOM 1915 C CA . ILE A 1 241 ? 16.377 -6.570 -26.969 1.00 95.81 241 ILE A CA 1
ATOM 1916 C C . ILE A 1 241 ? 15.102 -7.388 -27.128 1.00 95.81 241 ILE A C 1
ATOM 1918 O O . ILE A 1 241 ? 14.964 -8.452 -26.534 1.00 95.81 241 ILE A O 1
ATOM 1922 N N . ALA A 1 242 ? 14.164 -6.881 -27.926 1.00 97.31 242 ALA A N 1
ATOM 1923 C CA . ALA A 1 242 ? 12.857 -7.493 -28.109 1.00 97.31 242 ALA A CA 1
ATOM 1924 C C . ALA A 1 242 ? 12.230 -7.087 -29.444 1.00 97.31 242 ALA A C 1
ATOM 1926 O O . ALA A 1 242 ? 12.628 -6.100 -30.067 1.00 97.31 242 ALA A O 1
ATOM 1927 N N . GLY A 1 243 ? 11.224 -7.846 -29.865 1.00 96.88 243 GLY A N 1
ATOM 1928 C CA . GLY A 1 243 ? 10.438 -7.594 -31.067 1.00 96.88 243 GLY A CA 1
ATOM 1929 C C . GLY A 1 243 ? 8.947 -7.830 -30.834 1.00 96.88 243 GLY A C 1
ATOM 1930 O O . GLY A 1 243 ? 8.529 -8.099 -29.702 1.00 96.88 243 GLY A O 1
ATOM 1931 N N . PRO A 1 244 ? 8.136 -7.749 -31.901 1.00 97.06 244 PRO A N 1
ATOM 1932 C CA . PRO A 1 244 ? 6.721 -8.095 -31.844 1.00 97.06 244 PRO A CA 1
ATOM 1933 C C . PRO A 1 244 ? 6.509 -9.523 -31.317 1.00 97.06 244 PRO A C 1
ATOM 1935 O O . PRO A 1 244 ? 7.237 -10.446 -31.685 1.00 97.06 244 PRO A O 1
ATOM 1938 N N . GLY A 1 245 ? 5.502 -9.707 -30.466 1.00 95.38 245 GLY A N 1
ATOM 1939 C CA . GLY A 1 245 ? 5.272 -10.948 -29.732 1.00 95.38 245 GLY A CA 1
ATOM 1940 C C . GLY A 1 245 ? 3.861 -11.034 -29.154 1.00 95.38 245 GLY A C 1
ATOM 1941 O O . GLY A 1 245 ? 2.875 -10.890 -29.876 1.00 95.38 245 GLY A O 1
ATOM 1942 N N . SER A 1 246 ? 3.748 -11.336 -27.860 1.00 92.50 246 SER A N 1
ATOM 1943 C CA . SER A 1 246 ? 2.458 -11.354 -27.162 1.00 92.50 246 SER A CA 1
ATOM 1944 C C . SER A 1 246 ? 1.905 -9.938 -26.940 1.00 92.50 246 SER A C 1
ATOM 1946 O O . SER A 1 246 ? 2.642 -8.956 -26.938 1.00 92.50 246 SER A O 1
ATOM 1948 N N . MET A 1 247 ? 0.591 -9.836 -26.720 1.00 91.56 247 MET A N 1
ATOM 1949 C CA . MET A 1 247 ? -0.099 -8.592 -26.346 1.00 91.56 247 MET A CA 1
ATOM 1950 C C . MET A 1 247 ? -0.713 -8.737 -24.944 1.00 91.56 247 MET A C 1
ATOM 1952 O O . MET A 1 247 ? -1.923 -8.937 -24.831 1.00 91.56 247 MET A O 1
ATOM 1956 N N . PRO A 1 248 ? 0.110 -8.745 -23.878 1.00 88.25 248 PRO A N 1
ATOM 1957 C CA . PRO A 1 248 ? -0.347 -9.025 -22.515 1.00 88.25 248 PRO A CA 1
ATOM 1958 C C . PRO A 1 248 ? -1.251 -7.937 -21.914 1.00 88.25 248 PRO A C 1
ATOM 1960 O O . PRO A 1 248 ? -1.851 -8.183 -20.870 1.00 88.25 248 PRO A O 1
ATOM 1963 N N . ILE A 1 249 ? -1.341 -6.753 -22.533 1.00 87.94 249 ILE A N 1
ATOM 1964 C CA . ILE A 1 249 ? -2.183 -5.647 -22.054 1.00 87.94 249 ILE A CA 1
ATOM 1965 C C . ILE A 1 249 ? -3.427 -5.501 -22.933 1.00 87.94 249 ILE A C 1
ATOM 1967 O O . ILE A 1 249 ? -4.541 -5.424 -22.424 1.00 87.94 249 ILE A O 1
ATOM 1971 N N . THR A 1 250 ? -3.252 -5.490 -24.256 1.00 85.44 250 THR A N 1
ATOM 1972 C CA . THR A 1 250 ? -4.332 -5.196 -25.207 1.00 85.44 250 THR A CA 1
ATOM 1973 C C . THR A 1 250 ? -5.258 -6.385 -25.441 1.00 85.44 250 THR A C 1
ATOM 1975 O O . THR A 1 250 ? -6.460 -6.204 -25.650 1.00 85.44 250 THR A O 1
ATOM 1978 N N . VAL A 1 251 ? -4.727 -7.612 -25.439 1.00 81.12 251 VAL A N 1
ATOM 1979 C CA . VAL A 1 251 ? -5.550 -8.814 -25.602 1.00 81.12 251 VAL A CA 1
ATOM 1980 C C . VAL A 1 251 ? -5.927 -9.344 -24.227 1.00 81.12 251 VAL A C 1
ATOM 1982 O O . VAL A 1 251 ? -5.184 -10.113 -23.622 1.00 81.12 251 VAL A O 1
ATOM 1985 N N . ASP A 1 252 ? -7.116 -8.963 -23.761 1.00 72.44 252 ASP A N 1
ATOM 1986 C CA . ASP A 1 252 ? -7.716 -9.543 -22.562 1.00 72.44 252 ASP A CA 1
ATOM 1987 C C . ASP A 1 252 ? -8.681 -10.687 -22.933 1.00 72.44 252 ASP A C 1
ATOM 1989 O O . ASP A 1 252 ? -9.690 -10.505 -23.623 1.00 72.44 252 ASP A O 1
ATOM 1993 N N . ASP A 1 253 ? -8.369 -11.901 -22.472 1.00 78.19 253 ASP A N 1
ATOM 1994 C CA . ASP A 1 253 ? -9.200 -13.084 -22.694 1.00 78.19 253 ASP A CA 1
ATOM 1995 C C . ASP A 1 253 ? -10.426 -13.169 -21.766 1.00 78.19 253 ASP A C 1
ATOM 1997 O O . ASP A 1 253 ? -11.255 -14.064 -21.939 1.00 78.19 253 ASP A O 1
ATOM 2001 N N . LEU A 1 254 ? -10.608 -12.241 -20.820 1.00 83.69 254 LEU A N 1
ATOM 2002 C CA . LEU A 1 254 ? -11.715 -12.240 -19.861 1.00 83.69 254 LEU A CA 1
ATOM 2003 C C . LEU A 1 254 ? -13.066 -12.199 -20.571 1.00 83.69 254 LEU A C 1
ATOM 2005 O O . LEU A 1 254 ? -14.018 -12.848 -20.139 1.00 83.69 254 LEU A O 1
ATOM 2009 N N . ASP A 1 255 ? -13.156 -11.475 -21.682 1.00 79.31 255 ASP A N 1
ATOM 2010 C CA . ASP A 1 255 ? -14.402 -11.351 -22.435 1.00 79.31 255 ASP A CA 1
ATOM 2011 C C . ASP A 1 255 ? -14.666 -12.506 -23.404 1.00 79.31 255 ASP A C 1
ATOM 2013 O O . ASP A 1 255 ? -15.810 -12.699 -23.833 1.00 79.31 255 ASP A O 1
ATOM 2017 N N . VAL A 1 256 ? -13.648 -13.319 -23.697 1.00 83.19 256 VAL A N 1
ATOM 2018 C CA . VAL A 1 256 ? -13.746 -14.466 -24.613 1.00 83.19 256 VAL A CA 1
ATOM 2019 C C . VAL A 1 256 ? -13.827 -15.789 -23.849 1.00 83.19 256 VAL A C 1
ATOM 2021 O O . VAL A 1 256 ? -14.711 -16.601 -24.116 1.00 83.19 256 VAL A O 1
ATOM 2024 N N . ILE A 1 257 ? -12.924 -16.002 -22.893 1.00 89.12 257 ILE A N 1
ATOM 2025 C CA . ILE A 1 257 ? -12.788 -17.219 -22.086 1.00 89.12 257 ILE A CA 1
ATOM 2026 C C . ILE A 1 257 ? -13.591 -17.104 -20.786 1.00 89.12 257 ILE A C 1
ATOM 2028 O O . ILE A 1 257 ? -14.279 -18.054 -20.410 1.00 89.12 257 ILE A O 1
ATOM 2032 N N . GLY A 1 258 ? -13.549 -15.945 -20.122 1.00 92.50 258 GLY A N 1
ATOM 2033 C CA . GLY A 1 258 ? -14.211 -15.720 -18.834 1.00 92.50 258 GLY A CA 1
ATOM 2034 C C . GLY A 1 258 ? -13.540 -16.413 -17.645 1.00 92.50 258 GLY A C 1
ATOM 2035 O O . GLY A 1 258 ? -12.633 -17.233 -17.787 1.00 92.50 258 GLY A O 1
ATOM 2036 N N . LEU A 1 259 ? -14.015 -16.103 -16.437 1.00 95.88 259 LEU A N 1
ATOM 2037 C CA . LEU A 1 259 ? -13.505 -16.677 -15.185 1.00 95.88 259 LEU A CA 1
ATOM 2038 C C . LEU A 1 259 ? -14.497 -17.664 -14.571 1.00 95.88 259 LEU A C 1
ATOM 2040 O O . LEU A 1 259 ? -15.691 -17.392 -14.472 1.00 95.88 259 LEU A O 1
ATOM 2044 N N . LYS A 1 260 ? -14.010 -18.820 -14.112 1.00 96.19 260 LYS A N 1
ATOM 2045 C CA . LYS A 1 260 ? -14.842 -19.817 -13.419 1.00 96.19 260 LYS A CA 1
ATOM 2046 C C . LYS A 1 260 ? -15.007 -19.450 -11.949 1.00 96.19 260 LYS A C 1
ATOM 2048 O O . LYS A 1 260 ? -14.111 -19.711 -11.148 1.00 96.19 260 LYS A O 1
ATOM 2053 N N . TRP A 1 261 ? -16.146 -18.867 -11.594 1.00 96.50 261 TRP A N 1
ATOM 2054 C CA . TRP A 1 261 ? -16.467 -18.548 -10.204 1.00 96.50 261 TRP A CA 1
ATOM 2055 C C . TRP A 1 261 ? -17.043 -19.769 -9.485 1.00 96.50 261 TRP A C 1
ATOM 2057 O O . TRP A 1 261 ? -17.939 -20.423 -10.022 1.00 96.50 261 TRP A O 1
ATOM 2067 N N . PRO A 1 262 ? -16.584 -20.083 -8.265 1.00 95.94 262 PRO A N 1
ATOM 2068 C CA . PRO A 1 262 ? -17.220 -21.104 -7.447 1.00 95.94 262 PRO A CA 1
ATOM 2069 C C . PRO A 1 262 ? -18.721 -20.824 -7.262 1.00 95.94 262 PRO A C 1
ATOM 2071 O O . PRO A 1 262 ? -19.116 -19.693 -6.995 1.00 95.94 262 PRO A O 1
ATOM 2074 N N . GLY A 1 263 ? -19.557 -21.853 -7.425 1.00 91.00 263 GLY A N 1
ATOM 2075 C CA . GLY A 1 263 ? -21.023 -21.723 -7.407 1.00 91.00 263 GLY A CA 1
ATOM 2076 C C . GLY A 1 263 ? -21.655 -21.389 -8.765 1.00 91.00 263 GLY A C 1
ATOM 2077 O O . GLY A 1 263 ? -22.861 -21.555 -8.929 1.00 91.00 263 GLY A O 1
ATOM 2078 N N . ILE A 1 264 ? -20.859 -21.004 -9.769 1.00 92.88 264 ILE A N 1
ATOM 2079 C CA . ILE A 1 264 ? -21.330 -20.725 -11.128 1.00 92.88 264 ILE A CA 1
ATOM 2080 C C . ILE A 1 264 ? -20.759 -21.770 -12.092 1.00 92.88 264 ILE A C 1
ATOM 2082 O O . ILE A 1 264 ? -19.549 -21.899 -12.251 1.00 92.88 264 ILE A O 1
ATOM 2086 N N . GLY A 1 265 ? -21.640 -22.530 -12.750 1.00 89.88 265 GLY A N 1
ATOM 2087 C CA . GLY A 1 265 ? -21.233 -23.652 -13.609 1.00 89.88 265 GLY A CA 1
ATOM 2088 C C . GLY A 1 265 ? -20.482 -23.255 -14.886 1.00 89.88 265 GLY A C 1
ATOM 2089 O O . GLY A 1 265 ? -19.679 -24.039 -15.391 1.00 89.88 265 GLY A O 1
ATOM 2090 N N . GLU A 1 266 ? -20.712 -22.045 -15.399 1.00 92.00 266 GLU A N 1
ATOM 2091 C CA . GLU A 1 266 ? -20.125 -21.545 -16.649 1.00 92.00 266 GLU A CA 1
ATOM 2092 C C . GLU A 1 266 ? -19.124 -20.404 -16.386 1.00 92.00 266 GLU A C 1
ATOM 2094 O O . GLU A 1 266 ? -19.339 -19.609 -15.466 1.00 92.00 266 GLU A O 1
ATOM 2099 N N . PRO A 1 267 ? -18.045 -20.276 -17.184 1.00 94.81 267 PRO A N 1
ATOM 2100 C CA . PRO A 1 267 ? -17.136 -19.135 -17.104 1.00 94.81 267 PRO A CA 1
ATOM 2101 C C . PRO A 1 267 ? -17.851 -17.794 -17.308 1.00 94.81 267 PRO A C 1
ATOM 2103 O O . PRO A 1 267 ? -18.632 -17.616 -18.243 1.00 94.81 267 PRO A O 1
ATOM 2106 N N . VAL A 1 268 ? -17.565 -16.833 -16.435 1.00 95.12 268 VAL A N 1
ATOM 2107 C CA . VAL A 1 268 ? -18.173 -15.504 -16.430 1.00 95.12 268 VAL A CA 1
ATOM 2108 C C . VAL A 1 268 ? -17.327 -14.531 -17.237 1.00 95.12 268 VAL A C 1
ATOM 2110 O O . VAL A 1 268 ? -16.202 -14.221 -16.864 1.00 95.12 268 VAL A O 1
ATOM 2113 N N . THR A 1 269 ? -17.910 -14.035 -18.326 1.00 94.19 269 THR A N 1
ATOM 2114 C CA . THR A 1 269 ? -17.437 -12.888 -19.123 1.00 94.19 269 THR A CA 1
ATOM 2115 C C . THR A 1 269 ? -18.229 -11.628 -18.755 1.00 94.19 269 THR A C 1
ATOM 2117 O O . THR A 1 269 ? -19.304 -11.751 -18.150 1.00 94.19 269 THR A O 1
ATOM 2120 N N . ARG A 1 270 ? -17.814 -10.418 -19.177 1.00 90.88 270 ARG A N 1
ATOM 2121 C CA . ARG A 1 270 ? -18.612 -9.190 -18.933 1.00 90.88 270 ARG A CA 1
ATOM 2122 C C . ARG A 1 270 ? -20.019 -9.300 -19.514 1.00 90.88 270 ARG A C 1
ATOM 2124 O O . ARG A 1 270 ? -21.005 -8.969 -18.853 1.00 90.88 270 ARG A O 1
ATOM 2131 N N . ARG A 1 271 ? -20.146 -9.871 -20.718 1.00 90.75 271 ARG A N 1
ATOM 2132 C CA . ARG A 1 271 ? -21.449 -10.118 -21.360 1.00 90.75 271 ARG A CA 1
ATOM 2133 C C . ARG A 1 271 ? -22.337 -11.055 -20.539 1.00 90.75 271 ARG A C 1
ATOM 2135 O O . ARG A 1 271 ? -23.552 -10.862 -20.511 1.00 90.75 271 ARG A O 1
ATOM 2142 N N . MET A 1 272 ? -21.767 -12.084 -19.911 1.00 91.94 272 MET A N 1
ATOM 2143 C CA . MET A 1 272 ? -22.538 -12.997 -19.066 1.00 91.94 272 MET A CA 1
ATOM 2144 C C . MET A 1 272 ? -22.913 -12.345 -17.735 1.00 91.94 272 MET A C 1
ATOM 2146 O O . MET A 1 272 ? -24.071 -12.436 -17.331 1.00 91.94 272 MET A O 1
ATOM 2150 N N . ALA A 1 273 ? -21.971 -11.647 -17.095 1.00 92.25 273 ALA A N 1
ATOM 2151 C CA . ALA A 1 273 ? -22.206 -10.908 -15.859 1.00 92.25 273 ALA A CA 1
ATOM 2152 C C . ALA A 1 273 ? -23.325 -9.864 -16.025 1.00 92.25 273 ALA A C 1
ATOM 2154 O O . ALA A 1 273 ? -24.229 -9.794 -15.196 1.00 92.25 273 ALA A O 1
ATOM 2155 N N . GLY A 1 274 ? -23.355 -9.134 -17.148 1.00 89.81 274 GLY A N 1
ATOM 2156 C CA . GLY A 1 274 ? -24.402 -8.146 -17.440 1.00 89.81 274 GLY A CA 1
ATOM 2157 C C . GLY A 1 274 ? -25.823 -8.728 -17.532 1.00 89.81 274 GLY A C 1
ATOM 2158 O O . GLY A 1 274 ? -26.799 -8.028 -17.239 1.00 89.81 274 GLY A O 1
ATOM 2159 N N . LYS A 1 275 ? -25.946 -10.018 -17.882 1.00 91.25 275 LYS A N 1
ATOM 2160 C CA . LYS A 1 275 ? -27.218 -10.762 -17.926 1.00 91.25 275 LYS A CA 1
ATOM 2161 C C . LYS A 1 275 ? -27.622 -11.362 -16.576 1.00 91.25 275 LYS A C 1
ATOM 2163 O O . LYS A 1 275 ? -28.741 -11.864 -16.471 1.00 91.25 275 LYS A O 1
ATOM 2168 N N . ARG A 1 276 ? -26.744 -11.349 -15.566 1.00 89.25 276 ARG A N 1
ATOM 2169 C CA . ARG A 1 276 ? -27.080 -11.849 -14.228 1.00 89.25 276 ARG A CA 1
ATOM 2170 C C . ARG A 1 276 ? -28.110 -10.950 -13.554 1.00 89.25 276 ARG A C 1
ATOM 2172 O O . ARG A 1 276 ? -28.219 -9.754 -13.842 1.00 89.25 276 ARG A O 1
ATOM 2179 N N . LEU A 1 277 ? -28.901 -11.563 -12.681 1.00 85.44 277 LEU A N 1
ATOM 2180 C CA . LEU A 1 277 ? -29.895 -10.855 -11.888 1.00 85.44 277 LEU A CA 1
ATOM 2181 C C . LEU A 1 277 ? -29.203 -10.049 -10.780 1.00 85.44 277 LEU A C 1
ATOM 2183 O O . LEU A 1 277 ? -28.124 -10.439 -10.326 1.00 85.44 277 LEU A O 1
ATOM 2187 N N . PRO A 1 278 ? -29.817 -8.948 -10.312 1.00 85.06 278 PRO A N 1
ATOM 2188 C CA . PRO A 1 278 ? -29.372 -8.299 -9.086 1.00 85.06 278 PRO A CA 1
ATOM 2189 C C . PRO A 1 278 ? -29.294 -9.311 -7.941 1.00 85.06 278 PRO A C 1
ATOM 2191 O O . PRO A 1 278 ? -30.172 -10.171 -7.829 1.00 85.06 278 PRO A O 1
ATOM 2194 N N . ARG A 1 279 ? -28.288 -9.168 -7.069 1.00 81.44 279 ARG A N 1
ATOM 2195 C CA . ARG A 1 279 ? -28.023 -10.082 -5.939 1.00 81.44 279 ARG A CA 1
ATOM 2196 C C . ARG A 1 279 ? -27.607 -11.510 -6.331 1.00 81.44 279 ARG A C 1
ATOM 2198 O O . ARG A 1 279 ? -27.761 -12.421 -5.522 1.00 81.44 279 ARG A O 1
ATOM 2205 N N . ASP A 1 280 ? -27.081 -11.716 -7.538 1.00 91.19 280 ASP A N 1
ATOM 2206 C CA . ASP A 1 280 ? -26.333 -12.938 -7.862 1.00 91.19 280 ASP A CA 1
ATOM 2207 C C . ASP A 1 280 ? -24.933 -12.826 -7.229 1.00 91.19 280 ASP A C 1
ATOM 2209 O O . ASP A 1 280 ? -24.077 -12.064 -7.699 1.00 91.19 280 ASP A O 1
ATOM 2213 N N . TRP A 1 281 ? -24.756 -13.484 -6.080 1.00 94.62 281 TRP A N 1
ATOM 2214 C CA . TRP A 1 281 ? -23.597 -13.306 -5.206 1.00 94.62 281 TRP A CA 1
ATOM 2215 C C . TRP A 1 281 ? -22.466 -14.271 -5.547 1.00 94.62 281 TRP A C 1
ATOM 2217 O O . TRP A 1 281 ? -22.677 -15.468 -5.728 1.00 94.62 281 TRP A O 1
ATOM 2227 N N . VAL A 1 282 ? -21.244 -13.753 -5.528 1.00 96.56 282 VAL A N 1
ATOM 2228 C CA . VAL A 1 282 ? -20.018 -14.548 -5.410 1.00 96.56 282 VAL A CA 1
ATOM 2229 C C . VAL A 1 282 ? -19.320 -14.223 -4.100 1.00 96.56 282 VAL A C 1
ATOM 2231 O O . VAL A 1 282 ? -19.541 -13.162 -3.518 1.00 96.56 282 VAL A O 1
ATOM 2234 N N . TYR A 1 283 ? -18.479 -15.139 -3.633 1.00 97.75 283 TYR A N 1
ATOM 2235 C CA . TYR A 1 283 ? -17.839 -15.063 -2.324 1.00 97.75 283 TYR A CA 1
ATOM 2236 C C . TYR A 1 283 ? -16.326 -15.079 -2.489 1.00 97.75 283 TYR A C 1
ATOM 2238 O O . TYR A 1 283 ? -15.793 -15.890 -3.246 1.00 97.75 283 TYR A O 1
ATOM 2246 N N . VAL A 1 284 ? -15.631 -14.209 -1.762 1.00 97.94 284 VAL A N 1
ATOM 2247 C CA . VAL A 1 284 ? -14.166 -14.134 -1.743 1.00 97.94 284 VAL A CA 1
ATOM 2248 C C . VAL A 1 284 ? -13.662 -14.040 -0.310 1.00 97.94 284 VAL A C 1
ATOM 2250 O O . VAL A 1 284 ? -14.345 -13.502 0.562 1.00 97.94 284 VAL A O 1
ATOM 2253 N N . LYS A 1 285 ? -12.448 -14.523 -0.050 1.00 97.56 285 LYS A N 1
ATOM 2254 C CA . LYS A 1 285 ? -11.781 -14.256 1.230 1.00 97.56 285 LYS A CA 1
ATOM 2255 C C . LYS A 1 285 ? -11.457 -12.773 1.357 1.00 97.56 285 LYS A C 1
ATOM 2257 O O . LYS A 1 285 ? -10.966 -12.164 0.409 1.00 97.56 285 LYS A O 1
ATOM 2262 N N . ASP A 1 286 ? -11.627 -12.220 2.551 1.00 96.44 286 ASP A N 1
ATOM 2263 C CA . ASP A 1 286 ? -11.305 -10.822 2.847 1.00 96.44 286 ASP A CA 1
ATOM 2264 C C . ASP A 1 286 ? -9.808 -10.496 2.734 1.00 96.44 286 ASP A C 1
ATOM 2266 O O . ASP A 1 286 ? -9.428 -9.331 2.664 1.00 96.44 286 ASP A O 1
ATOM 2270 N N . THR A 1 287 ? -8.960 -11.520 2.609 1.00 96.25 287 THR A N 1
ATOM 2271 C CA . THR A 1 287 ? -7.544 -11.389 2.253 1.00 96.25 287 THR A CA 1
ATOM 2272 C C . THR A 1 287 ? -7.308 -10.717 0.910 1.00 96.25 287 THR A C 1
ATOM 2274 O O . THR A 1 287 ? -6.200 -10.244 0.680 1.00 96.25 287 THR A O 1
ATOM 2277 N N . VAL A 1 288 ? -8.330 -10.625 0.054 1.00 96.94 288 VAL A N 1
ATOM 2278 C CA . VAL A 1 288 ? -8.300 -9.813 -1.170 1.00 96.94 288 VAL A CA 1
ATOM 2279 C C . VAL A 1 288 ? -7.944 -8.350 -0.873 1.00 96.94 288 VAL A C 1
ATOM 2281 O O . VAL A 1 288 ? -7.311 -7.686 -1.694 1.00 96.94 288 VAL A O 1
ATOM 2284 N N . LEU A 1 289 ? -8.283 -7.863 0.327 1.00 97.12 289 LEU A N 1
ATOM 2285 C CA . LEU A 1 289 ? -8.069 -6.482 0.748 1.00 97.12 289 LEU A CA 1
ATOM 2286 C C . LEU A 1 289 ? -6.605 -6.140 1.037 1.00 97.12 289 LEU A C 1
ATOM 2288 O O . LEU A 1 289 ? -6.263 -4.958 1.065 1.00 97.12 289 LEU A O 1
ATOM 2292 N N . SER A 1 290 ? -5.717 -7.135 1.178 1.00 94.62 290 SER A N 1
ATOM 2293 C CA . SER A 1 290 ? -4.292 -6.884 1.437 1.00 94.62 290 SER A CA 1
ATOM 2294 C C . SER A 1 290 ? -3.609 -6.074 0.338 1.00 94.62 290 SER A C 1
ATOM 2296 O O . SER A 1 290 ? -2.609 -5.419 0.605 1.00 94.62 290 SER A O 1
ATOM 2298 N N . ALA A 1 291 ? -4.131 -6.135 -0.891 1.00 92.06 291 ALA A N 1
ATOM 2299 C CA . ALA A 1 291 ? -3.612 -5.377 -2.026 1.00 92.06 291 ALA A CA 1
ATOM 2300 C C . ALA A 1 291 ? -3.987 -3.884 -1.986 1.00 92.06 291 ALA A C 1
ATOM 2302 O O . ALA A 1 291 ? -3.429 -3.112 -2.756 1.00 92.06 291 ALA A O 1
ATOM 2303 N N . TYR A 1 292 ? -4.914 -3.477 -1.110 1.00 93.56 292 TYR A N 1
ATOM 2304 C CA . TYR A 1 292 ? -5.480 -2.123 -1.094 1.00 93.56 292 TYR A CA 1
ATOM 2305 C C . TYR A 1 292 ? -5.294 -1.408 0.247 1.00 93.56 292 TYR A C 1
ATOM 2307 O O . TYR A 1 292 ? -5.063 -0.202 0.289 1.00 93.56 292 TYR A O 1
ATOM 2315 N N . GLU A 1 293 ? -5.406 -2.133 1.359 1.00 93.88 293 GLU A N 1
ATOM 2316 C CA . GLU A 1 293 ? -5.358 -1.548 2.698 1.00 93.88 293 GLU A CA 1
ATOM 2317 C C . GLU A 1 293 ? -4.002 -0.903 3.022 1.00 93.88 293 GLU A C 1
ATOM 2319 O O . GLU A 1 293 ? -2.937 -1.468 2.780 1.00 93.88 293 GLU A O 1
ATOM 2324 N N . GLY A 1 294 ? -4.045 0.287 3.627 1.00 89.62 294 GLY A N 1
ATOM 2325 C CA . GLY A 1 294 ? -2.855 1.058 3.994 1.00 89.62 294 GLY A CA 1
ATOM 2326 C C . GLY A 1 294 ? -2.215 1.858 2.859 1.00 89.62 294 GLY A C 1
ATOM 2327 O O . GLY A 1 294 ? -1.250 2.576 3.113 1.00 89.62 294 GLY A O 1
ATOM 2328 N N . GLN A 1 295 ? -2.753 1.784 1.641 1.00 87.56 295 GLN A N 1
ATOM 2329 C CA . GLN A 1 295 ? -2.331 2.628 0.527 1.00 87.56 295 GLN A CA 1
ATOM 2330 C C . GLN A 1 295 ? -3.236 3.857 0.414 1.00 87.56 295 GLN A C 1
ATOM 2332 O O . GLN A 1 295 ? -4.458 3.739 0.404 1.00 87.56 295 GLN A O 1
ATOM 2337 N N . SER A 1 296 ? -2.640 5.044 0.294 1.00 83.06 296 SER A N 1
ATOM 2338 C CA . SER A 1 296 ? -3.367 6.324 0.294 1.00 83.06 296 SER A CA 1
ATOM 2339 C C . SER A 1 296 ? -4.301 6.519 -0.901 1.00 83.06 296 SER A C 1
ATOM 2341 O O . SER A 1 296 ? -5.259 7.286 -0.809 1.00 83.06 296 SER A O 1
ATOM 2343 N N . SER A 1 297 ? -4.031 5.847 -2.019 1.00 84.56 297 SER A N 1
ATOM 2344 C CA . SER A 1 297 ? -4.816 5.988 -3.245 1.00 84.56 297 SER A CA 1
ATOM 2345 C C . SER A 1 297 ? -6.118 5.176 -3.223 1.00 84.56 297 SER A C 1
ATOM 2347 O O . SER A 1 297 ? -7.035 5.465 -3.994 1.00 84.56 297 SER A O 1
ATOM 2349 N N . PHE A 1 298 ? -6.225 4.183 -2.333 1.00 90.88 298 PHE A N 1
ATOM 2350 C CA . PHE A 1 298 ? -7.406 3.337 -2.198 1.00 90.88 298 PHE A CA 1
ATOM 2351 C C . PHE A 1 298 ? -8.241 3.736 -0.986 1.00 90.88 298 PHE A C 1
ATOM 2353 O O . PHE A 1 298 ? -7.735 4.041 0.091 1.00 90.88 298 PHE A O 1
ATOM 2360 N N . ARG A 1 299 ? -9.560 3.674 -1.152 1.00 92.19 299 ARG A N 1
ATOM 2361 C CA . ARG A 1 299 ? -10.516 3.738 -0.052 1.00 92.19 299 ARG A CA 1
ATOM 2362 C C . ARG A 1 299 ? -11.097 2.352 0.160 1.00 92.19 299 ARG A C 1
ATOM 2364 O O . ARG A 1 299 ? -11.832 1.855 -0.690 1.00 92.19 299 ARG A O 1
ATOM 2371 N N . VAL A 1 300 ? -10.784 1.751 1.300 1.00 94.88 300 VAL A N 1
ATOM 2372 C CA . VAL A 1 300 ? -11.378 0.487 1.739 1.00 94.88 300 VAL A CA 1
ATOM 2373 C C . VAL A 1 300 ? -12.474 0.798 2.750 1.00 94.88 300 VAL A C 1
ATOM 2375 O O . VAL A 1 300 ? -12.271 1.583 3.673 1.00 94.88 300 VAL A O 1
ATOM 2378 N N . HIS A 1 301 ? -13.651 0.213 2.560 1.00 94.56 301 HIS A N 1
ATOM 2379 C CA . HIS A 1 301 ? -14.786 0.338 3.467 1.00 94.56 301 HIS A CA 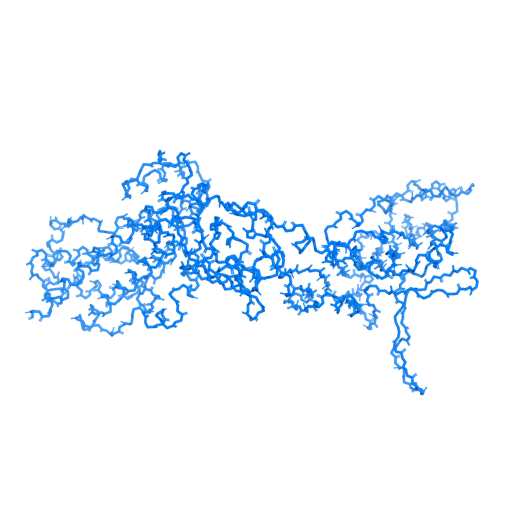1
ATOM 2380 C C . HIS A 1 301 ? -14.818 -0.883 4.392 1.00 94.56 301 HIS A C 1
ATOM 2382 O O . HIS A 1 301 ? -15.190 -1.965 3.932 1.00 94.56 301 HIS A O 1
ATOM 2388 N N . PRO A 1 302 ? -14.451 -0.762 5.683 1.00 94.31 302 PRO A N 1
ATOM 2389 C CA . PRO A 1 302 ? -14.264 -1.931 6.536 1.00 94.31 302 PRO A CA 1
ATOM 2390 C C . PRO A 1 302 ? -15.521 -2.778 6.693 1.00 94.31 302 PRO A C 1
ATOM 2392 O O . PRO A 1 302 ? -15.420 -3.995 6.670 1.00 94.31 302 PRO A O 1
ATOM 2395 N N . GLU A 1 303 ? -16.702 -2.171 6.812 1.00 93.31 303 GLU A N 1
ATOM 2396 C CA . GLU A 1 303 ? -17.949 -2.902 7.079 1.00 93.31 303 GLU A CA 1
ATOM 2397 C C . GLU A 1 303 ? -18.409 -3.760 5.893 1.00 93.31 303 GLU A C 1
ATOM 2399 O O . GLU A 1 303 ? -18.796 -4.914 6.076 1.00 93.31 303 GLU A O 1
ATOM 2404 N N . SER A 1 304 ? -18.332 -3.221 4.675 1.00 94.88 304 SER A N 1
ATOM 2405 C CA . SER A 1 304 ? -18.723 -3.930 3.452 1.00 94.88 304 SER A CA 1
ATOM 2406 C C . SER A 1 304 ? -17.597 -4.776 2.865 1.00 94.88 304 SER A C 1
ATOM 2408 O O . SER A 1 304 ? -17.861 -5.739 2.154 1.00 94.88 304 SER A O 1
ATOM 2410 N N . GLY A 1 305 ? -16.341 -4.409 3.131 1.00 95.62 305 GLY A N 1
ATOM 2411 C CA . GLY A 1 305 ? -15.187 -4.899 2.384 1.00 95.62 305 GLY A CA 1
ATOM 2412 C C . GLY A 1 305 ? -15.078 -4.298 0.978 1.00 95.62 305 GLY A C 1
ATOM 2413 O O . GLY A 1 305 ? -14.289 -4.782 0.179 1.00 95.62 305 GLY A O 1
ATOM 2414 N N . GLY A 1 306 ? -15.864 -3.268 0.647 1.00 95.69 306 GLY A N 1
ATOM 2415 C CA . GLY A 1 306 ? -15.789 -2.601 -0.654 1.00 95.69 306 GLY A CA 1
ATOM 2416 C C . GLY A 1 306 ? -14.504 -1.788 -0.820 1.00 95.69 306 GLY A C 1
ATOM 2417 O O . GLY A 1 306 ? -13.960 -1.264 0.154 1.00 95.69 306 GLY A O 1
ATOM 2418 N N . VAL A 1 307 ? -14.039 -1.651 -2.061 1.00 95.38 307 VAL A N 1
ATOM 2419 C CA . VAL A 1 307 ? -12.810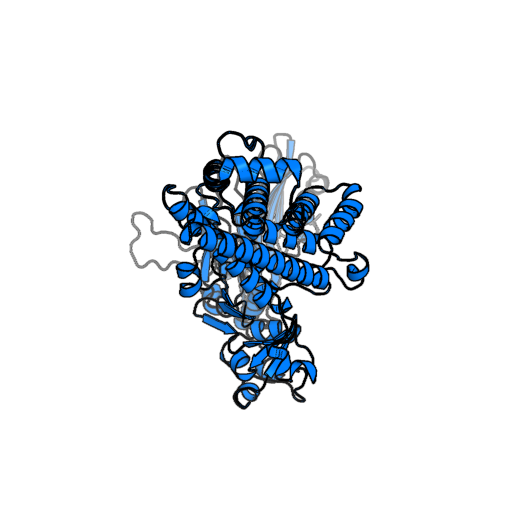 -0.920 -2.408 1.00 95.38 307 VAL A CA 1
ATOM 2420 C C . VAL A 1 307 ? -13.107 0.084 -3.509 1.00 95.38 307 VAL A C 1
ATOM 2422 O O . VAL A 1 307 ? -13.789 -0.244 -4.476 1.00 95.38 307 VAL A O 1
ATOM 2425 N N . ALA A 1 308 ? -12.581 1.297 -3.389 1.00 92.50 308 ALA A N 1
ATOM 2426 C CA . ALA A 1 308 ? -12.664 2.318 -4.424 1.00 92.50 308 ALA A CA 1
ATOM 2427 C C . ALA A 1 308 ? -11.294 2.942 -4.698 1.00 92.50 308 ALA A C 1
ATOM 2429 O O . ALA A 1 308 ? -10.497 3.140 -3.779 1.00 92.50 308 ALA A O 1
ATOM 2430 N N . PHE A 1 309 ? -11.055 3.298 -5.958 1.00 89.88 309 PHE A N 1
ATOM 2431 C CA . PHE A 1 309 ? -9.885 4.055 -6.389 1.00 89.88 309 PHE A CA 1
ATOM 2432 C C . PHE A 1 309 ? -10.330 5.405 -6.946 1.00 89.88 309 PHE A C 1
ATOM 2434 O O . PHE A 1 309 ? -10.770 5.525 -8.094 1.00 89.88 309 PHE A O 1
ATOM 2441 N N . GLY A 1 310 ? -10.281 6.425 -6.086 1.00 83.25 310 GLY A N 1
ATOM 2442 C CA . GLY A 1 310 ? -10.801 7.754 -6.401 1.00 83.25 310 GLY A CA 1
ATOM 2443 C C . GLY A 1 310 ? -12.228 7.695 -6.962 1.00 83.25 310 GLY A C 1
ATOM 2444 O O . GLY A 1 310 ? -13.126 7.137 -6.337 1.00 83.25 310 GLY A O 1
ATOM 2445 N N . GLY A 1 311 ? -12.423 8.280 -8.145 1.00 81.75 311 GLY A N 1
ATOM 2446 C CA . GLY A 1 311 ? -13.675 8.215 -8.909 1.00 81.75 311 GLY A CA 1
ATOM 2447 C C . GLY A 1 311 ? -13.588 7.369 -10.181 1.00 81.75 311 GLY A C 1
ATOM 2448 O O . GLY A 1 311 ? -14.411 7.553 -11.070 1.00 81.75 311 GLY A O 1
ATOM 2449 N N . GLN A 1 312 ? -12.572 6.514 -10.311 1.00 84.75 312 GLN A N 1
ATOM 2450 C CA . GLN A 1 312 ? -12.293 5.806 -11.563 1.00 84.75 312 GLN A CA 1
ATOM 2451 C C . GLN A 1 312 ? -12.975 4.445 -11.622 1.00 84.75 312 GLN A C 1
ATOM 2453 O O . GLN A 1 312 ? -13.647 4.128 -12.599 1.00 84.75 312 GLN A O 1
ATOM 2458 N N . TRP A 1 313 ? -12.842 3.659 -10.557 1.00 91.19 313 TRP A N 1
ATOM 2459 C CA . TRP A 1 313 ? -13.492 2.363 -10.433 1.00 91.19 313 TRP A CA 1
ATOM 2460 C C . TRP A 1 313 ? -13.767 2.027 -8.968 1.00 91.19 313 TRP A C 1
ATOM 2462 O O . TRP A 1 313 ? -13.177 2.598 -8.043 1.00 91.19 313 TRP A O 1
ATOM 2472 N N . SER A 1 314 ? -14.681 1.083 -8.752 1.00 93.00 314 SER A N 1
ATOM 2473 C CA . SER A 1 314 ? -14.946 0.548 -7.417 1.00 93.00 314 SER A CA 1
ATOM 2474 C C . SER A 1 314 ? -15.447 -0.889 -7.470 1.00 93.00 314 SER A C 1
ATOM 2476 O O . SER A 1 314 ? -16.228 -1.263 -8.344 1.00 93.00 314 SER A O 1
ATOM 2478 N N . VAL A 1 315 ? -15.041 -1.676 -6.480 1.00 95.50 315 VAL A N 1
ATOM 2479 C CA . VAL A 1 315 ? -15.704 -2.923 -6.111 1.00 95.50 315 VAL A CA 1
ATOM 2480 C C . VAL A 1 315 ? -16.687 -2.598 -4.993 1.00 95.50 315 VAL A C 1
ATOM 2482 O O . VAL A 1 315 ? -16.344 -2.574 -3.810 1.00 95.50 315 VAL A O 1
ATOM 2485 N N . GLY A 1 316 ? -17.905 -2.256 -5.408 1.00 90.62 316 GLY A N 1
ATOM 2486 C CA . GLY A 1 316 ? -19.038 -1.959 -4.534 1.00 90.62 316 GLY A CA 1
ATOM 2487 C C . GLY A 1 316 ? -20.054 -3.099 -4.483 1.00 90.62 316 GLY A C 1
ATOM 2488 O O . GLY A 1 316 ? -19.817 -4.180 -5.016 1.00 90.62 316 GLY A O 1
ATOM 2489 N N . HIS A 1 317 ? -21.211 -2.835 -3.860 1.00 93.81 317 HIS A N 1
ATOM 2490 C CA . HIS A 1 317 ? -22.265 -3.840 -3.650 1.00 93.81 317 HIS A CA 1
ATOM 2491 C C . HIS A 1 317 ? -21.700 -5.114 -3.015 1.00 93.81 317 HIS A C 1
ATOM 2493 O O . HIS A 1 317 ? -21.863 -6.218 -3.534 1.00 93.81 317 HIS A O 1
ATOM 2499 N N . ALA A 1 318 ? -20.984 -4.910 -1.914 1.00 95.62 318 ALA A N 1
ATOM 2500 C CA . ALA A 1 318 ? -20.328 -5.949 -1.151 1.00 95.62 318 ALA A CA 1
ATOM 2501 C C . ALA A 1 318 ? -20.824 -5.924 0.294 1.00 95.62 318 ALA A C 1
ATOM 2503 O O . ALA A 1 318 ? -21.134 -4.856 0.822 1.00 95.62 318 ALA A O 1
ATOM 2504 N N . ASP A 1 319 ? -20.863 -7.092 0.923 1.00 95.38 319 ASP A N 1
ATOM 2505 C CA . ASP A 1 319 ? -21.098 -7.228 2.357 1.00 95.38 319 ASP A CA 1
ATOM 2506 C C . ASP A 1 319 ? -20.076 -8.204 2.936 1.00 95.38 319 ASP A C 1
ATOM 2508 O O . ASP A 1 319 ? -19.814 -9.261 2.349 1.00 95.38 319 ASP A O 1
ATOM 2512 N N . ARG A 1 320 ? -19.558 -7.918 4.132 1.00 95.50 320 ARG A N 1
ATOM 2513 C CA . ARG A 1 320 ? -18.860 -8.947 4.903 1.00 95.50 320 ARG A CA 1
ATOM 2514 C C . ARG A 1 320 ? -19.863 -9.978 5.410 1.00 95.50 320 ARG A C 1
ATOM 2516 O O . ARG A 1 320 ? -20.875 -9.635 6.017 1.00 95.50 320 ARG A O 1
ATOM 2523 N N . VAL A 1 321 ? -19.556 -11.247 5.179 1.00 95.50 321 VAL A N 1
ATOM 2524 C CA . VAL A 1 321 ? -20.339 -12.399 5.631 1.00 95.50 321 VAL A CA 1
ATOM 2525 C C . VAL A 1 321 ? -19.417 -13.399 6.309 1.00 95.50 321 VAL A C 1
ATOM 2527 O O . VAL A 1 321 ? -18.283 -13.608 5.887 1.00 95.50 321 VAL A O 1
ATOM 2530 N N . GLY A 1 322 ? -19.882 -14.024 7.384 1.00 95.00 322 GLY A N 1
ATOM 2531 C CA . GLY A 1 322 ? -19.003 -14.861 8.189 1.00 95.00 322 GLY A CA 1
ATOM 2532 C C . GLY A 1 322 ? -17.882 -14.044 8.845 1.00 95.00 322 GLY A C 1
ATOM 2533 O O . GLY A 1 322 ? -18.008 -12.841 9.077 1.00 95.00 322 GLY A O 1
ATOM 2534 N N . ARG A 1 323 ? -16.775 -14.714 9.177 1.00 93.94 323 ARG A N 1
ATOM 2535 C CA . ARG A 1 323 ? -15.651 -14.095 9.894 1.00 93.94 323 ARG A CA 1
ATOM 2536 C C . ARG A 1 323 ? -14.670 -13.373 8.961 1.00 93.94 323 ARG A C 1
ATOM 2538 O O . ARG A 1 323 ? -14.163 -12.315 9.330 1.00 93.94 323 ARG A O 1
ATOM 2545 N N . ASP A 1 324 ? -14.364 -13.960 7.806 1.00 95.56 324 ASP A N 1
ATOM 2546 C CA . ASP A 1 324 ? -13.291 -13.557 6.878 1.00 95.56 324 ASP A CA 1
ATOM 2547 C C . ASP A 1 324 ? -13.701 -13.656 5.395 1.00 95.56 324 ASP A C 1
ATOM 2549 O O . ASP A 1 324 ? -12.855 -13.835 4.520 1.00 95.56 324 ASP A O 1
ATOM 2553 N N . VAL A 1 325 ? -14.998 -13.550 5.089 1.00 97.19 325 VAL A N 1
ATOM 2554 C CA . VAL A 1 325 ? -15.516 -13.621 3.715 1.00 97.19 325 VAL A CA 1
ATOM 2555 C C . VAL A 1 325 ? -16.247 -12.328 3.357 1.00 97.19 325 VAL A C 1
ATOM 2557 O O . VAL A 1 325 ? -16.876 -11.676 4.192 1.00 97.19 325 VAL A O 1
ATOM 2560 N N . ILE A 1 326 ? -16.144 -11.941 2.093 1.00 97.75 326 ILE A N 1
ATOM 2561 C CA . ILE A 1 326 ? -16.891 -10.846 1.483 1.00 97.75 326 ILE A CA 1
ATOM 2562 C C . ILE A 1 326 ? -17.750 -11.466 0.385 1.00 97.75 326 ILE A C 1
ATOM 2564 O O . ILE A 1 326 ? -17.244 -12.227 -0.443 1.00 97.75 326 ILE A O 1
ATOM 2568 N N . ARG A 1 327 ? -19.047 -11.157 0.370 1.00 96.69 327 ARG A N 1
ATOM 2569 C CA . ARG A 1 327 ? -19.912 -11.447 -0.779 1.00 96.69 327 ARG A CA 1
ATOM 2570 C C . ARG A 1 327 ? -20.027 -10.210 -1.657 1.00 96.69 327 ARG A C 1
ATOM 2572 O O . ARG A 1 327 ? -20.100 -9.104 -1.133 1.00 96.69 327 ARG A O 1
ATOM 2579 N N . LEU A 1 328 ? -20.053 -10.398 -2.970 1.00 96.12 328 LEU A N 1
ATOM 2580 C CA . LEU A 1 328 ? -20.114 -9.330 -3.971 1.00 96.12 328 LEU A CA 1
ATOM 2581 C C . LEU A 1 328 ? -21.144 -9.674 -5.038 1.00 96.12 328 LEU A C 1
ATOM 2583 O O . LEU A 1 328 ? -21.248 -10.828 -5.456 1.00 96.12 328 LEU A O 1
ATOM 2587 N N . GLU A 1 329 ? -21.887 -8.672 -5.500 1.00 95.69 329 GLU A N 1
ATOM 2588 C CA . GLU A 1 329 ? -22.769 -8.846 -6.650 1.00 95.69 329 GLU A CA 1
ATOM 2589 C C . GLU A 1 329 ? -21.911 -8.953 -7.915 1.00 95.69 329 GLU A C 1
ATOM 2591 O O . GLU A 1 329 ? -21.271 -7.983 -8.333 1.00 95.69 329 GLU A O 1
ATOM 2596 N N . ILE A 1 330 ? -21.907 -10.128 -8.552 1.00 95.69 330 ILE A N 1
ATOM 2597 C CA . ILE A 1 330 ? -20.991 -10.407 -9.666 1.00 95.69 330 ILE A CA 1
ATOM 2598 C C . ILE A 1 330 ? -21.199 -9.448 -10.840 1.00 95.69 330 ILE A C 1
ATOM 2600 O O . ILE A 1 330 ? -20.242 -8.999 -11.465 1.00 95.69 330 ILE A O 1
ATOM 2604 N N . LYS A 1 331 ? -22.452 -9.067 -11.106 1.00 95.50 331 LYS A N 1
ATOM 2605 C CA . LYS A 1 331 ? -22.781 -8.082 -12.136 1.00 95.50 331 LYS A CA 1
ATOM 2606 C C . LYS A 1 331 ? -22.097 -6.742 -11.865 1.00 95.50 331 LYS A C 1
ATOM 2608 O O . LYS A 1 331 ? -21.507 -6.168 -12.773 1.00 95.50 331 LYS A O 1
ATOM 2613 N N . LYS A 1 332 ? -22.137 -6.267 -10.618 1.00 95.75 332 LYS A N 1
ATOM 2614 C CA . LYS A 1 332 ? -21.576 -4.969 -10.225 1.00 95.75 332 LYS A CA 1
ATOM 2615 C C . LYS A 1 332 ? -20.059 -4.963 -10.227 1.00 95.75 332 LYS A C 1
ATOM 2617 O O . LYS A 1 332 ? -19.480 -3.967 -10.648 1.00 95.75 332 LYS A O 1
ATOM 2622 N N . LEU A 1 333 ? -19.431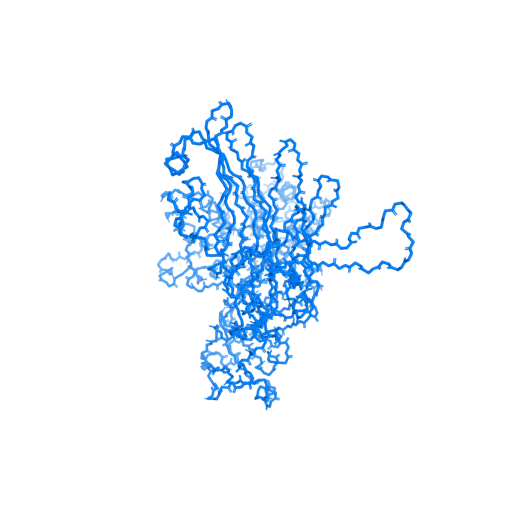 -6.080 -9.863 1.00 95.56 333 LEU A N 1
ATOM 2623 C CA . LEU A 1 333 ? -17.989 -6.255 -10.025 1.00 95.56 333 LEU A CA 1
ATOM 2624 C C . LEU A 1 333 ? -17.572 -6.066 -11.496 1.00 95.56 333 LEU A C 1
ATOM 2626 O O . LEU A 1 333 ? -16.685 -5.270 -11.780 1.00 95.56 333 LEU A O 1
ATOM 2630 N N . TYR A 1 334 ? -18.244 -6.738 -12.436 1.00 93.94 334 TYR A N 1
ATOM 2631 C CA . TYR A 1 334 ? -17.905 -6.659 -13.865 1.00 93.94 334 TYR A CA 1
ATOM 2632 C C . TYR A 1 334 ? -18.354 -5.351 -14.542 1.00 93.94 334 TYR A C 1
ATOM 2634 O O . TYR A 1 334 ? -17.857 -5.033 -15.616 1.00 93.94 334 TYR A O 1
ATOM 2642 N N . GLU A 1 335 ? -19.290 -4.592 -13.965 1.00 91.88 335 GLU A N 1
ATOM 2643 C CA . GLU A 1 335 ? -19.665 -3.252 -14.452 1.00 91.88 335 GLU A CA 1
ATOM 2644 C C . GLU A 1 335 ? -18.706 -2.164 -13.948 1.00 91.88 335 GLU A C 1
ATOM 2646 O O . GLU A 1 335 ? -18.435 -1.207 -14.669 1.00 91.88 335 GLU A O 1
ATOM 2651 N N . GLY A 1 336 ? -18.230 -2.291 -12.705 1.00 88.00 336 GLY A N 1
ATOM 2652 C CA . GLY A 1 336 ? -17.546 -1.218 -11.981 1.00 88.00 336 GLY A CA 1
ATOM 2653 C C . GLY A 1 336 ? -16.036 -1.370 -11.831 1.00 88.00 336 GLY A C 1
ATOM 2654 O O . GLY A 1 336 ? -15.410 -0.416 -11.369 1.00 88.00 336 GLY A O 1
ATOM 2655 N N . ALA A 1 337 ? -15.459 -2.527 -12.183 1.00 92.00 337 ALA A N 1
ATOM 2656 C CA . ALA A 1 337 ? -14.039 -2.817 -11.994 1.00 92.00 337 ALA A CA 1
ATOM 2657 C C . ALA A 1 337 ? -13.281 -3.141 -13.308 1.00 92.00 337 ALA A C 1
ATOM 2659 O O . ALA A 1 337 ? -13.849 -3.731 -14.240 1.00 92.00 337 ALA A O 1
ATOM 2660 N N . PRO A 1 338 ? -11.982 -2.793 -13.382 1.00 89.50 338 PRO A N 1
ATOM 2661 C CA . PRO A 1 338 ? -11.066 -3.209 -14.448 1.00 89.50 338 PRO A CA 1
ATOM 2662 C C . PRO A 1 338 ? -10.784 -4.714 -14.430 1.00 89.50 338 PRO A C 1
ATOM 2664 O O . PRO A 1 338 ? -10.890 -5.358 -13.386 1.00 89.50 338 PRO A O 1
ATOM 2667 N N . ASP A 1 339 ? -10.357 -5.275 -15.561 1.00 87.88 339 ASP A N 1
ATOM 2668 C CA . ASP A 1 339 ? -10.181 -6.728 -15.721 1.00 87.88 339 ASP A CA 1
ATOM 2669 C C . ASP A 1 339 ? -9.176 -7.327 -14.729 1.00 87.88 339 ASP A C 1
ATOM 2671 O O . ASP A 1 339 ? -9.446 -8.355 -14.102 1.00 87.88 339 ASP A O 1
ATOM 2675 N N . ARG A 1 340 ? -8.049 -6.646 -14.491 1.00 86.25 340 ARG A N 1
ATOM 2676 C CA . ARG A 1 340 ? -7.061 -7.071 -13.487 1.00 86.25 340 ARG A CA 1
ATOM 2677 C C . ARG A 1 340 ? -7.619 -7.074 -12.069 1.00 86.25 340 ARG A C 1
ATOM 2679 O O . ARG A 1 340 ? -7.349 -8.005 -11.313 1.00 86.25 340 ARG A O 1
ATOM 2686 N N . VAL A 1 341 ? -8.455 -6.094 -11.722 1.00 92.06 341 VAL A N 1
ATOM 2687 C CA . VAL A 1 341 ? -9.155 -6.075 -10.431 1.00 92.06 341 VAL A CA 1
ATOM 2688 C C . VAL A 1 341 ? -10.114 -7.263 -10.349 1.00 92.06 341 VAL A C 1
ATOM 2690 O O . VAL A 1 341 ? -10.104 -7.984 -9.357 1.00 92.06 341 VAL A O 1
ATOM 2693 N N . ILE A 1 342 ? -10.878 -7.552 -11.404 1.00 94.56 342 ILE A N 1
ATOM 2694 C CA . ILE A 1 342 ? -11.775 -8.718 -11.438 1.00 94.56 342 ILE A CA 1
ATOM 2695 C C . ILE A 1 342 ? -10.990 -10.024 -11.225 1.00 94.56 342 ILE A C 1
ATOM 2697 O O . ILE A 1 342 ? -11.413 -10.863 -10.426 1.00 94.56 342 ILE A O 1
ATOM 2701 N N . ARG A 1 343 ? -9.839 -10.193 -11.889 1.00 92.94 343 ARG A N 1
ATOM 2702 C CA . ARG A 1 343 ? -8.961 -11.368 -11.736 1.00 92.94 343 ARG A CA 1
ATOM 2703 C C . ARG A 1 343 ? -8.367 -11.477 -10.335 1.00 92.94 343 ARG A C 1
ATOM 2705 O O . ARG A 1 343 ? -8.364 -12.568 -9.772 1.00 92.94 343 ARG A O 1
ATOM 2712 N N . HIS A 1 344 ? -7.922 -10.363 -9.751 1.00 94.69 344 HIS A N 1
ATOM 2713 C CA . HIS A 1 344 ? -7.442 -10.326 -8.367 1.00 94.69 344 HIS A CA 1
ATOM 2714 C C . HIS A 1 344 ? -8.528 -10.799 -7.399 1.00 94.69 344 HIS A C 1
ATOM 2716 O O . HIS A 1 344 ? -8.302 -11.701 -6.599 1.00 94.69 344 HIS A O 1
ATOM 2722 N N . TRP A 1 345 ? -9.748 -10.276 -7.520 1.00 97.00 345 TRP A N 1
ATOM 2723 C CA . TRP A 1 345 ? -10.863 -10.707 -6.673 1.00 97.00 345 TRP A CA 1
ATOM 2724 C C . TRP A 1 345 ? -11.249 -12.172 -6.913 1.00 97.00 345 TRP A C 1
ATOM 2726 O O . TRP A 1 345 ? -11.510 -12.907 -5.960 1.00 97.00 345 TRP A O 1
ATOM 2736 N N . HIS A 1 346 ? -11.221 -12.627 -8.167 1.00 97.31 346 HIS A N 1
ATOM 2737 C CA . HIS A 1 346 ? -11.458 -14.026 -8.529 1.00 97.31 346 HIS A CA 1
ATOM 2738 C C . HIS A 1 346 ? -10.415 -14.985 -7.940 1.00 97.31 346 HIS A C 1
ATOM 2740 O O . HIS A 1 346 ? -10.786 -16.062 -7.476 1.00 97.31 346 HIS A O 1
ATOM 2746 N N . ALA A 1 347 ? -9.141 -14.591 -7.862 1.00 97.44 347 ALA A N 1
ATOM 2747 C CA . ALA A 1 347 ? -8.080 -15.404 -7.258 1.00 97.44 347 ALA A CA 1
ATOM 2748 C C . ALA A 1 347 ? -8.326 -15.705 -5.765 1.00 97.44 347 ALA A C 1
ATOM 2750 O O . ALA A 1 347 ? -7.788 -16.670 -5.221 1.00 97.44 347 ALA A O 1
ATOM 2751 N N . HIS A 1 348 ? -9.174 -14.908 -5.110 1.00 97.75 348 HIS A N 1
ATOM 2752 C CA . HIS A 1 348 ? -9.590 -15.086 -3.721 1.00 97.75 348 HIS A CA 1
ATOM 2753 C C . HIS A 1 348 ? -10.972 -15.744 -3.578 1.00 97.75 348 HIS A C 1
ATOM 2755 O O . HIS A 1 348 ? -11.480 -15.847 -2.455 1.00 97.75 348 HIS A O 1
ATOM 2761 N N . ALA A 1 349 ? -11.587 -16.191 -4.677 1.00 97.75 349 ALA A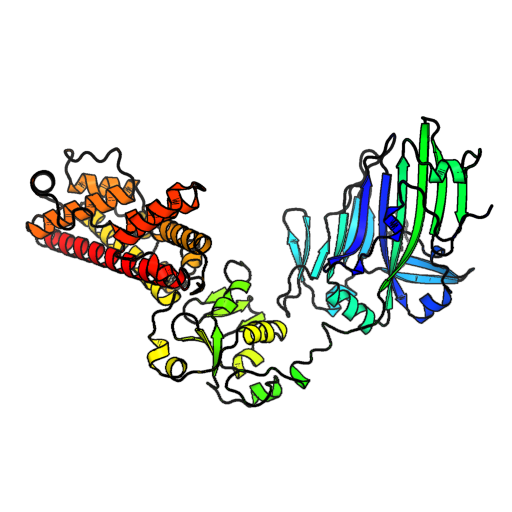 N 1
ATOM 2762 C CA . ALA A 1 349 ? -12.931 -16.746 -4.670 1.00 97.75 349 ALA A CA 1
ATOM 2763 C C . ALA A 1 349 ? -13.028 -18.058 -3.879 1.00 97.75 349 ALA A C 1
ATOM 2765 O O . ALA A 1 349 ? -12.149 -18.921 -3.923 1.00 97.75 349 ALA A O 1
ATOM 2766 N N . VAL A 1 350 ? -14.139 -18.222 -3.166 1.00 97.00 350 VAL A N 1
ATOM 2767 C CA . VAL A 1 350 ? -14.455 -19.412 -2.370 1.00 97.00 350 VAL A CA 1
ATOM 2768 C C . VAL A 1 350 ? -15.813 -19.967 -2.763 1.00 97.00 350 VAL A C 1
ATOM 2770 O O . VAL A 1 350 ? -16.693 -19.235 -3.212 1.00 97.00 350 VAL A O 1
ATOM 2773 N N . ALA A 1 351 ? -15.976 -21.280 -2.605 1.00 95.81 351 ALA A N 1
ATOM 2774 C CA . ALA A 1 351 ? -17.257 -21.927 -2.846 1.00 95.81 351 ALA A CA 1
ATOM 2775 C C . ALA A 1 351 ? -18.324 -21.386 -1.883 1.00 95.81 351 ALA A C 1
ATOM 2777 O O . ALA A 1 351 ? -18.028 -21.242 -0.691 1.00 95.81 351 ALA A O 1
ATOM 2778 N N . PRO A 1 352 ? -19.548 -21.113 -2.369 1.00 93.44 352 PRO A N 1
ATOM 2779 C CA . PRO A 1 352 ? -20.656 -20.837 -1.474 1.00 93.44 352 PRO A CA 1
ATOM 2780 C C . PRO A 1 352 ? -20.899 -22.051 -0.570 1.00 93.44 352 PRO A C 1
ATOM 2782 O O . PRO A 1 352 ? -20.710 -23.202 -0.977 1.00 93.44 352 PRO A O 1
ATOM 2785 N N . SER A 1 353 ? -21.313 -21.789 0.664 1.00 92.81 353 SER A N 1
ATOM 2786 C CA . SER A 1 353 ? -21.734 -22.814 1.617 1.00 92.81 353 SER A CA 1
ATOM 2787 C C . SER A 1 353 ? -23.058 -22.398 2.261 1.00 92.81 353 SER A C 1
ATOM 2789 O O . SER A 1 353 ? -23.335 -21.195 2.332 1.00 92.81 353 SER A O 1
ATOM 2791 N N . PRO A 1 354 ? -23.867 -23.343 2.776 1.00 91.56 354 PRO A N 1
ATOM 2792 C CA . PRO A 1 354 ? -25.124 -23.009 3.447 1.00 91.56 354 PRO A CA 1
ATOM 2793 C C . PRO A 1 354 ? -24.949 -21.996 4.591 1.00 91.56 354 PRO A C 1
ATOM 2795 O O . PRO A 1 354 ? -25.819 -21.158 4.830 1.00 91.56 354 PRO A O 1
ATOM 2798 N N . GLU A 1 355 ? -23.803 -22.032 5.275 1.00 91.38 355 GLU A N 1
ATOM 2799 C CA . GLU A 1 355 ? -23.447 -21.096 6.343 1.00 91.38 355 GLU A CA 1
ATOM 2800 C C . GLU A 1 355 ? -23.199 -19.674 5.827 1.00 91.38 355 GLU A C 1
ATOM 2802 O O . GLU A 1 355 ? -23.521 -18.725 6.536 1.00 91.38 355 GLU A O 1
ATOM 2807 N N . LEU A 1 356 ? -22.642 -19.517 4.620 1.00 92.38 356 LEU A N 1
ATOM 2808 C CA . LEU A 1 356 ? -22.375 -18.218 3.986 1.00 92.38 356 LEU A CA 1
ATOM 2809 C C . LEU A 1 356 ? -23.604 -17.640 3.269 1.00 92.38 356 LEU A C 1
ATOM 2811 O O . LEU A 1 356 ? -23.745 -16.421 3.156 1.00 92.38 356 LEU A O 1
ATOM 2815 N N . GLU A 1 357 ? -24.486 -18.503 2.768 1.00 90.38 357 GLU A N 1
ATOM 2816 C CA . GLU A 1 357 ? -25.719 -18.111 2.075 1.00 90.38 357 GLU A CA 1
ATOM 2817 C C . GLU A 1 357 ? -26.845 -17.734 3.047 1.00 90.38 357 GLU A C 1
ATOM 2819 O O . GLU A 1 357 ? -27.709 -16.913 2.725 1.00 90.38 357 GLU A O 1
ATOM 2824 N N . GLY A 1 358 ? -26.838 -18.305 4.253 1.00 89.12 358 GLY A N 1
ATOM 2825 C CA . GLY A 1 358 ? -27.846 -18.038 5.270 1.00 89.12 358 GLY A CA 1
ATOM 2826 C C . GLY A 1 358 ? -27.836 -16.592 5.778 1.00 89.12 358 GLY A C 1
ATOM 2827 O O . GLY A 1 358 ? -26.793 -15.962 5.932 1.00 89.12 358 GLY A O 1
ATOM 2828 N N . ALA A 1 359 ? -29.008 -16.070 6.155 1.00 88.88 359 ALA A N 1
ATOM 2829 C CA . ALA A 1 359 ? -29.133 -14.726 6.736 1.00 88.88 359 ALA A CA 1
ATOM 2830 C C . ALA A 1 359 ? -28.301 -14.534 8.022 1.00 88.88 359 ALA A C 1
ATOM 2832 O O . ALA A 1 359 ? -27.892 -13.419 8.337 1.00 88.88 359 ALA A O 1
ATOM 2833 N N . ALA A 1 360 ? -28.015 -15.622 8.746 1.00 91.94 360 ALA A N 1
ATOM 2834 C CA . ALA A 1 360 ? -27.156 -15.604 9.926 1.00 91.94 360 ALA A CA 1
ATOM 2835 C C . ALA A 1 360 ? -25.706 -15.199 9.606 1.00 91.94 360 ALA A C 1
ATOM 2837 O O . ALA A 1 360 ? -25.049 -14.626 10.472 1.00 91.94 360 ALA A O 1
ATOM 2838 N N . ALA A 1 361 ? -25.228 -15.430 8.374 1.00 92.62 361 ALA A N 1
ATOM 2839 C CA . ALA A 1 361 ? -23.870 -15.098 7.944 1.00 92.62 361 ALA A CA 1
ATOM 2840 C C . ALA A 1 361 ? -23.551 -13.606 8.104 1.00 92.62 361 ALA A C 1
ATOM 2842 O O . ALA A 1 361 ? -22.429 -13.250 8.451 1.00 92.62 361 ALA A O 1
ATOM 2843 N N . LEU A 1 362 ? -24.547 -12.738 7.892 1.00 90.56 362 LEU A N 1
ATOM 2844 C CA . LEU A 1 362 ? -24.418 -11.281 8.015 1.00 90.56 362 LEU A CA 1
ATOM 2845 C C . LEU A 1 362 ? -24.245 -10.809 9.460 1.00 90.56 362 LEU A C 1
ATOM 2847 O O . LEU A 1 362 ? -23.746 -9.715 9.696 1.00 90.56 362 LEU A O 1
ATOM 2851 N N . ASN A 1 363 ? -24.654 -11.633 10.424 1.00 91.56 363 ASN A N 1
ATOM 2852 C CA . ASN A 1 363 ? -24.576 -11.316 11.848 1.00 91.56 363 ASN A CA 1
ATOM 2853 C C . ASN A 1 363 ? -23.337 -11.931 12.514 1.00 91.56 363 ASN A C 1
ATOM 2855 O O . ASN A 1 363 ? -23.117 -11.737 13.711 1.00 91.56 363 ASN A O 1
ATOM 2859 N N . VAL A 1 364 ? -22.529 -12.693 11.770 1.00 94.25 364 VAL A N 1
ATOM 2860 C CA . VAL A 1 364 ? -21.274 -13.230 12.294 1.00 94.25 364 VAL A CA 1
ATOM 2861 C C . VAL A 1 364 ? -20.304 -12.073 12.514 1.00 94.25 364 VAL A C 1
ATOM 2863 O O . VAL A 1 364 ? -20.041 -11.273 11.619 1.00 94.25 364 VAL A O 1
ATOM 2866 N N . ARG A 1 365 ? -19.746 -11.990 13.726 1.00 94.50 365 ARG A N 1
ATOM 2867 C CA . ARG A 1 365 ? -18.755 -10.966 14.071 1.00 94.50 365 ARG A CA 1
ATOM 2868 C C . ARG A 1 365 ? -17.506 -11.156 13.209 1.00 94.50 365 ARG A C 1
ATOM 2870 O O . ARG A 1 365 ? -16.813 -12.170 13.328 1.00 94.50 365 ARG A O 1
ATOM 2877 N N . ASN A 1 366 ? -17.189 -10.149 12.407 1.00 95.56 366 ASN A N 1
ATOM 2878 C CA . ASN A 1 366 ? -15.945 -10.028 11.648 1.00 95.56 366 ASN A CA 1
ATOM 2879 C C . ASN A 1 366 ? -15.036 -8.948 12.266 1.00 95.56 366 ASN A C 1
ATOM 2881 O O . ASN A 1 366 ? -15.369 -8.352 13.295 1.00 95.56 366 ASN A O 1
ATOM 2885 N N . ILE A 1 367 ? -13.869 -8.715 11.663 1.00 95.69 367 ILE A N 1
ATOM 2886 C CA . ILE A 1 367 ? -12.894 -7.744 12.179 1.00 95.69 367 ILE A CA 1
ATOM 2887 C C . ILE A 1 367 ? -13.434 -6.307 12.203 1.00 95.69 367 ILE A C 1
ATOM 2889 O O . ILE A 1 367 ? -13.169 -5.583 13.155 1.00 95.69 367 ILE A O 1
ATOM 2893 N N . ALA A 1 368 ? -14.252 -5.911 11.223 1.00 95.62 368 ALA A N 1
ATOM 2894 C CA . ALA A 1 368 ? -14.799 -4.560 11.155 1.00 95.62 368 ALA A CA 1
ATOM 2895 C C . ALA A 1 368 ? -15.807 -4.298 12.279 1.00 95.62 368 ALA A C 1
ATOM 2897 O O . ALA A 1 368 ? -15.746 -3.253 12.918 1.00 95.62 368 ALA A O 1
ATOM 2898 N N . VAL A 1 369 ? -16.676 -5.270 12.583 1.00 96.62 369 VAL A N 1
ATOM 2899 C CA . VAL A 1 369 ? -17.600 -5.188 13.731 1.00 96.62 369 VAL A CA 1
ATOM 2900 C C . VAL A 1 369 ? -16.821 -5.031 15.039 1.00 96.62 369 VAL A C 1
ATOM 2902 O O . VAL A 1 369 ? -17.126 -4.154 15.844 1.00 96.62 369 VAL A O 1
ATOM 2905 N N . ARG A 1 370 ? -15.777 -5.845 15.234 1.00 97.94 370 ARG A N 1
ATOM 2906 C CA . ARG A 1 370 ? -14.930 -5.796 16.435 1.00 97.94 370 ARG A CA 1
ATOM 2907 C C . ARG A 1 370 ? -14.186 -4.473 16.576 1.00 97.94 370 ARG A C 1
ATOM 2909 O O . ARG A 1 370 ? -14.178 -3.894 17.659 1.00 97.94 370 ARG A O 1
ATOM 2916 N N . ALA A 1 371 ? -13.587 -3.992 15.490 1.00 97.69 371 ALA A N 1
ATOM 2917 C CA . ALA A 1 371 ? -12.887 -2.716 15.464 1.00 97.69 371 ALA A CA 1
ATOM 2918 C C . ALA A 1 371 ? -13.843 -1.549 15.736 1.00 97.69 371 ALA A C 1
ATOM 2920 O O . ALA A 1 371 ? -13.522 -0.689 16.549 1.00 97.69 371 ALA A O 1
ATOM 2921 N N . LYS A 1 372 ? -15.049 -1.560 15.152 1.00 97.56 372 LYS A N 1
ATOM 2922 C CA . LYS A 1 372 ? -16.078 -0.549 15.417 1.00 97.56 372 LYS A CA 1
ATOM 2923 C C . LYS A 1 372 ? -16.469 -0.510 16.892 1.00 97.56 372 LYS A C 1
ATOM 2925 O O . LYS A 1 372 ? -16.463 0.557 17.498 1.00 97.56 372 LYS A O 1
ATOM 2930 N N . GLU A 1 373 ? -16.797 -1.664 17.475 1.00 97.69 373 GLU A N 1
ATOM 2931 C CA . GLU A 1 373 ? -17.166 -1.757 18.893 1.00 97.69 373 GLU A CA 1
ATOM 2932 C C . GLU A 1 373 ? -16.039 -1.276 19.813 1.00 97.69 373 GLU A C 1
ATOM 2934 O O . GLU A 1 373 ? -16.308 -0.583 20.791 1.00 97.69 373 GLU A O 1
ATOM 2939 N N . LEU A 1 374 ? -14.785 -1.599 19.487 1.00 97.81 374 LEU A N 1
ATOM 2940 C CA . LEU A 1 374 ? -13.620 -1.104 20.216 1.00 97.81 374 LEU A CA 1
ATOM 2941 C C . LEU A 1 374 ? -13.505 0.420 20.123 1.00 97.81 374 LEU A C 1
ATOM 2943 O O . LEU A 1 374 ? -13.403 1.084 21.153 1.00 97.81 374 LEU A O 1
ATOM 2947 N N . THR A 1 375 ? -13.565 0.974 18.911 1.00 97.69 375 THR A N 1
ATOM 2948 C CA . THR A 1 375 ? -13.472 2.418 18.669 1.00 97.69 375 THR A CA 1
ATOM 2949 C C . THR A 1 375 ? -14.553 3.175 19.435 1.00 97.69 375 THR A C 1
ATOM 2951 O O . THR A 1 375 ? -14.242 4.102 20.183 1.00 97.69 375 THR A O 1
ATOM 2954 N N . TYR A 1 376 ? -15.817 2.759 19.328 1.00 97.88 376 TYR A N 1
ATOM 2955 C CA . TYR A 1 376 ? -16.902 3.423 20.055 1.00 97.88 376 TYR A CA 1
ATOM 2956 C C . TYR A 1 376 ? -16.877 3.151 21.562 1.00 97.88 376 TYR A C 1
ATOM 2958 O O . TYR A 1 376 ? -17.331 4.002 22.322 1.00 97.88 376 TYR A O 1
ATOM 2966 N N . GLY A 1 377 ? -16.312 2.027 22.015 1.00 97.56 377 GLY A N 1
ATOM 2967 C CA . GLY A 1 377 ? -16.051 1.788 23.436 1.00 97.56 377 GLY A CA 1
ATOM 2968 C C . GLY A 1 377 ? -15.051 2.791 24.021 1.00 97.56 377 GLY A C 1
ATOM 2969 O O . GLY A 1 377 ? -15.252 3.297 25.122 1.00 97.56 377 GLY A O 1
ATOM 2970 N N . ILE A 1 378 ? -14.010 3.148 23.262 1.00 97.38 378 ILE A N 1
ATOM 2971 C CA . ILE A 1 378 ? -13.041 4.182 23.661 1.00 97.38 378 ILE A CA 1
ATOM 2972 C C . ILE A 1 378 ? -13.695 5.568 23.662 1.00 97.38 378 ILE A C 1
ATOM 2974 O O . ILE A 1 378 ? -13.502 6.333 24.604 1.00 97.38 378 ILE A O 1
ATOM 2978 N N . VAL A 1 379 ? -14.507 5.884 22.649 1.00 97.19 379 VAL A N 1
ATOM 2979 C CA . VAL A 1 379 ? -15.279 7.139 22.604 1.00 97.19 379 VAL A CA 1
ATOM 2980 C C . VAL A 1 379 ? -16.204 7.257 23.816 1.00 97.19 379 VAL A C 1
ATOM 2982 O O . VAL A 1 379 ? -16.192 8.280 24.494 1.00 97.19 379 VAL A O 1
ATOM 2985 N N . ALA A 1 380 ? -16.957 6.202 24.137 1.00 97.75 380 ALA A N 1
ATOM 2986 C CA . ALA A 1 380 ? -17.856 6.191 25.288 1.00 97.75 380 ALA A CA 1
ATOM 2987 C C . ALA A 1 380 ? -17.094 6.411 26.605 1.00 97.75 380 ALA A C 1
ATOM 2989 O O . ALA A 1 380 ? -17.516 7.204 27.447 1.00 97.75 380 ALA A O 1
ATOM 2990 N N . LEU A 1 381 ? -15.918 5.794 26.757 1.00 97.06 381 LEU A N 1
ATOM 2991 C CA . LEU A 1 381 ? -15.020 6.069 27.876 1.00 97.06 381 LEU A CA 1
ATOM 2992 C C . LEU A 1 381 ? -14.616 7.554 27.937 1.00 97.06 381 LEU A C 1
ATOM 2994 O O . LEU A 1 381 ? -14.695 8.166 29.003 1.00 97.06 381 LEU A O 1
ATOM 2998 N N . GLY A 1 382 ? -14.217 8.146 26.809 1.00 97.00 382 GLY A N 1
ATOM 2999 C CA . GLY A 1 382 ? -13.877 9.568 26.706 1.00 97.00 382 GLY A CA 1
ATOM 3000 C C . GLY A 1 382 ? -15.027 10.494 27.108 1.00 97.00 382 GLY A C 1
ATOM 3001 O O . GLY A 1 382 ? -14.817 11.448 27.856 1.00 97.00 382 GLY A O 1
ATOM 3002 N N . GLU A 1 383 ? -16.254 10.179 26.693 1.00 97.69 383 GLU A N 1
ATOM 3003 C CA . GLU A 1 383 ? -17.475 10.903 27.071 1.00 97.69 383 GLU A CA 1
ATOM 3004 C C . GLU A 1 383 ? -17.759 10.815 28.579 1.00 97.69 383 GLU A C 1
ATOM 3006 O O . GLU A 1 383 ? -18.124 11.816 29.200 1.00 97.69 383 GLU A O 1
ATOM 3011 N N . ARG A 1 384 ? -17.543 9.652 29.213 1.00 97.50 384 ARG A N 1
ATOM 3012 C CA . ARG A 1 384 ? -17.687 9.514 30.677 1.00 97.50 384 ARG A CA 1
ATOM 3013 C C . ARG A 1 384 ? -16.610 10.270 31.441 1.00 97.50 384 ARG A C 1
ATOM 3015 O O . ARG A 1 384 ? -16.915 10.909 32.445 1.00 97.50 384 ARG A O 1
ATOM 3022 N N . LEU A 1 385 ? -15.368 10.240 30.965 1.00 96.94 385 LEU A N 1
ATOM 3023 C CA . LEU A 1 385 ? -14.280 11.024 31.551 1.00 96.94 385 LEU A CA 1
ATOM 3024 C C . LEU A 1 385 ? -14.536 12.530 31.409 1.00 96.94 385 LEU A C 1
ATOM 3026 O O . LEU A 1 385 ? -14.294 13.278 32.354 1.00 96.94 385 LEU A O 1
ATOM 3030 N N . SER A 1 386 ? -15.074 12.963 30.267 1.00 97.19 386 SER A N 1
ATOM 3031 C CA . SER A 1 386 ? -15.509 14.341 30.029 1.00 97.19 386 SER A CA 1
ATOM 3032 C C . SER A 1 386 ? -16.582 14.754 31.038 1.00 97.19 386 SER A C 1
ATOM 3034 O O . SER A 1 386 ? -16.389 15.722 31.773 1.00 97.19 386 SER A O 1
ATOM 3036 N N . ALA A 1 387 ? -17.641 13.954 31.188 1.00 96.75 387 ALA A N 1
ATOM 3037 C CA . ALA A 1 387 ? -18.686 14.201 32.180 1.00 96.75 387 ALA A CA 1
ATOM 3038 C C . ALA A 1 387 ? -18.141 14.245 33.620 1.00 96.75 387 ALA A C 1
ATOM 3040 O O . ALA A 1 387 ? -18.573 15.077 34.419 1.00 96.75 387 ALA A O 1
ATOM 3041 N N . LEU A 1 388 ? -17.156 13.400 33.952 1.00 95.69 388 LEU A N 1
ATOM 3042 C CA . LEU A 1 388 ? -16.476 13.446 35.249 1.00 95.69 388 LEU A CA 1
ATOM 3043 C C . LEU A 1 388 ? -15.710 14.755 35.455 1.00 95.69 388 LEU A C 1
ATOM 3045 O O . LEU A 1 388 ? -15.713 15.266 36.570 1.00 95.69 388 LEU A O 1
ATOM 3049 N N . THR A 1 389 ? -15.080 15.326 34.421 1.00 95.88 389 THR A N 1
ATOM 3050 C CA . THR A 1 389 ? -14.402 16.627 34.566 1.00 95.88 389 THR A CA 1
ATOM 3051 C C . THR A 1 389 ? -15.372 17.719 35.008 1.00 95.88 389 THR A C 1
ATOM 3053 O O . THR A 1 389 ? -15.097 18.401 35.998 1.00 95.88 389 THR A O 1
ATOM 3056 N N . SER A 1 390 ? -16.540 17.806 34.367 1.00 93.88 390 SER A N 1
ATOM 3057 C CA . SER A 1 390 ? -17.574 18.777 34.723 1.00 93.88 390 SER A CA 1
ATOM 3058 C C . SER A 1 390 ? -18.157 18.495 36.113 1.00 93.88 390 SER A C 1
ATOM 3060 O O . SER A 1 390 ? -18.285 19.408 36.925 1.00 93.88 390 SER A O 1
ATOM 3062 N N . ALA A 1 391 ? -18.427 17.226 36.442 1.00 94.06 391 ALA A N 1
ATOM 3063 C CA . ALA A 1 391 ? -18.945 16.826 37.754 1.00 94.06 391 ALA A CA 1
ATOM 3064 C C . ALA A 1 391 ? -17.973 17.124 38.916 1.00 94.06 391 ALA A C 1
ATOM 3066 O O . ALA A 1 391 ? -18.399 17.340 40.050 1.00 94.06 391 ALA A O 1
ATOM 3067 N N . LEU A 1 392 ? -16.667 17.157 38.638 1.00 93.50 392 LEU A N 1
ATOM 3068 C CA . LEU A 1 392 ? -15.608 17.470 39.602 1.00 93.50 392 LEU A CA 1
ATOM 3069 C C . LEU A 1 392 ? -15.202 18.955 39.597 1.00 93.50 392 LEU A C 1
ATOM 3071 O O . LEU A 1 392 ? -14.233 19.315 40.265 1.00 93.50 392 LEU A O 1
ATOM 3075 N N . ASN A 1 393 ? -15.919 19.821 38.868 1.00 92.56 393 ASN A N 1
ATOM 3076 C CA . ASN A 1 393 ? -15.587 21.242 38.683 1.00 92.56 393 ASN A CA 1
ATOM 3077 C C . ASN A 1 393 ? -14.158 21.476 38.153 1.00 92.56 393 ASN A C 1
ATOM 3079 O O . ASN A 1 393 ? -13.495 22.457 38.502 1.00 92.56 393 ASN A O 1
ATOM 3083 N N . LEU A 1 394 ? -13.662 20.561 37.322 1.00 94.12 394 LEU A N 1
ATOM 3084 C CA . LEU A 1 394 ? -12.428 20.745 36.567 1.00 94.12 394 LEU A CA 1
ATOM 3085 C C . LEU A 1 394 ? -12.726 21.506 35.266 1.00 94.12 394 LEU A C 1
ATOM 3087 O O . LEU A 1 394 ? -13.872 21.531 34.826 1.00 94.12 394 LEU A O 1
ATOM 3091 N N . PRO A 1 395 ? -11.717 22.121 34.617 1.00 93.44 395 PRO A N 1
ATOM 3092 C CA . PRO A 1 395 ? -11.912 22.697 33.292 1.00 93.44 395 PRO A CA 1
ATOM 3093 C C . PRO A 1 395 ? -12.449 21.643 32.323 1.00 93.44 395 PRO A C 1
ATOM 3095 O O . PRO A 1 395 ? -11.840 20.575 32.213 1.00 93.44 395 PRO A O 1
ATOM 3098 N N . ASP A 1 396 ? -13.532 21.970 31.618 1.00 90.56 396 ASP A N 1
ATOM 3099 C CA . ASP A 1 396 ? -14.178 21.053 30.681 1.00 90.56 396 ASP A CA 1
ATOM 3100 C C . ASP A 1 396 ? -13.186 20.541 29.628 1.00 90.56 396 ASP A C 1
ATOM 3102 O O . ASP A 1 396 ? -12.336 21.279 29.101 1.00 90.56 396 ASP A O 1
ATOM 3106 N N . ARG A 1 397 ? -13.288 19.243 29.338 1.00 94.50 397 ARG A N 1
ATOM 3107 C CA . ARG A 1 397 ? -12.491 18.553 28.321 1.00 94.50 397 ARG A CA 1
ATOM 3108 C C . ARG A 1 397 ? -13.382 17.710 27.441 1.00 94.50 397 ARG A C 1
ATOM 3110 O O . ARG A 1 397 ? -14.253 17.004 27.937 1.00 94.50 397 ARG A O 1
ATOM 3117 N N . THR A 1 398 ? -13.133 17.756 26.145 1.00 94.94 398 THR A N 1
ATOM 3118 C CA . THR A 1 398 ? -13.823 16.926 25.153 1.00 94.94 398 THR A CA 1
ATOM 3119 C C . THR A 1 398 ? -13.311 15.485 25.184 1.00 94.94 398 THR A C 1
ATOM 3121 O O . THR A 1 398 ? -12.193 15.220 25.634 1.00 94.94 398 THR A O 1
ATOM 3124 N N . SER A 1 399 ? -14.094 14.543 24.642 1.00 94.50 399 SER A N 1
ATOM 3125 C CA . SER A 1 399 ? -13.633 13.161 24.425 1.00 94.50 399 SER A CA 1
ATOM 3126 C C . SER A 1 399 ? -12.325 13.133 23.620 1.00 94.50 399 SER A C 1
ATOM 3128 O O . SER A 1 399 ? -11.380 12.435 23.988 1.00 94.50 399 SER A O 1
ATOM 3130 N N . LYS A 1 400 ? -12.206 13.984 22.592 1.00 94.81 400 LYS A N 1
ATOM 3131 C CA . LYS A 1 400 ? -10.999 14.085 21.762 1.00 94.81 400 LYS A CA 1
ATOM 3132 C C . LYS A 1 400 ? -9.747 14.449 22.557 1.00 94.81 400 LYS A C 1
ATOM 3134 O O . LYS A 1 400 ? -8.685 13.890 22.311 1.00 94.81 400 LYS A O 1
ATOM 3139 N N . GLU A 1 401 ? -9.855 15.360 23.520 1.00 95.25 401 GLU A N 1
ATOM 3140 C CA . GLU A 1 401 ? -8.724 15.741 24.378 1.00 95.25 401 GLU A CA 1
ATOM 3141 C C . GLU A 1 401 ? -8.335 14.645 25.379 1.00 95.25 401 GLU A C 1
ATOM 3143 O O . GLU A 1 401 ? -7.200 14.630 25.851 1.00 95.25 401 GLU A O 1
ATOM 3148 N N . LEU A 1 402 ? -9.261 13.749 25.728 1.00 95.62 402 LEU A N 1
ATOM 3149 C CA . LEU A 1 402 ? -9.062 12.717 26.748 1.00 95.62 402 LEU A CA 1
ATOM 3150 C C . LEU A 1 402 ? -8.567 11.390 26.167 1.00 95.62 402 LEU A C 1
ATOM 3152 O O . LEU A 1 402 ? -7.704 10.753 26.773 1.00 95.62 402 LEU A O 1
ATOM 3156 N N . VAL A 1 403 ? -9.111 10.983 25.018 1.00 95.00 403 VAL A N 1
ATOM 3157 C CA . VAL A 1 403 ? -8.861 9.674 24.386 1.00 95.00 403 VAL A CA 1
ATOM 3158 C C . VAL A 1 403 ? -8.578 9.768 22.882 1.00 95.00 403 VAL A C 1
ATOM 3160 O O . VAL A 1 403 ? -8.617 8.765 22.178 1.00 95.00 403 VAL A O 1
ATOM 3163 N N . GLY A 1 404 ? -8.354 10.968 22.343 1.00 93.75 404 GLY A N 1
ATOM 3164 C CA . GLY A 1 404 ? -7.997 11.175 20.934 1.00 93.75 404 GLY A CA 1
ATOM 3165 C C . GLY A 1 404 ? -9.140 11.021 19.924 1.00 93.75 404 GLY A C 1
ATOM 3166 O O . GLY A 1 404 ? -8.933 11.318 18.750 1.00 93.75 404 GLY A O 1
ATOM 3167 N N . LEU A 1 405 ? -10.337 10.601 20.352 1.00 95.62 405 LEU A N 1
ATOM 3168 C CA . LEU A 1 405 ? -11.478 10.300 19.481 1.00 95.62 405 LEU A CA 1
ATOM 3169 C C . LEU A 1 405 ? -12.714 11.137 19.822 1.00 95.62 405 LEU A C 1
ATOM 3171 O O . LEU A 1 405 ? -12.989 11.426 20.989 1.00 95.62 405 LEU A O 1
ATOM 3175 N N . ASP A 1 406 ? -13.483 11.475 18.790 1.00 94.31 406 ASP A N 1
ATOM 3176 C CA . ASP A 1 406 ? -14.687 12.299 18.873 1.00 94.31 406 ASP A CA 1
ATOM 3177 C C . ASP A 1 406 ? -15.872 11.624 18.171 1.00 94.31 406 ASP A C 1
ATOM 3179 O O . ASP A 1 406 ? -15.755 11.233 17.011 1.00 94.31 406 ASP A O 1
ATOM 3183 N N . ARG A 1 407 ? -17.012 11.481 18.861 1.00 96.19 407 ARG A N 1
ATOM 3184 C CA . ARG A 1 407 ? -18.181 10.774 18.315 1.00 96.19 407 ARG A CA 1
ATOM 3185 C C . ARG A 1 407 ? -18.735 11.459 17.071 1.00 96.19 407 ARG A C 1
ATOM 3187 O O . ARG A 1 407 ? -18.963 10.789 16.071 1.00 96.19 407 ARG A O 1
ATOM 3194 N N . GLU A 1 408 ? -18.935 12.774 17.133 1.00 95.69 408 GLU A N 1
ATOM 3195 C CA . GLU A 1 408 ? -19.555 13.542 16.050 1.00 95.69 408 GLU A CA 1
ATOM 3196 C C . GLU A 1 408 ? -18.710 13.466 14.774 1.00 95.69 408 GLU A C 1
ATOM 3198 O O . GLU A 1 408 ? -19.228 13.187 13.690 1.00 95.69 408 GLU A O 1
ATOM 3203 N N . PHE A 1 409 ? -17.391 13.614 14.909 1.00 94.88 409 PHE A N 1
ATOM 3204 C CA . PHE A 1 409 ? -16.462 13.465 13.797 1.00 94.88 409 PHE A CA 1
ATOM 3205 C C . PHE A 1 409 ? -16.512 12.064 13.176 1.00 94.88 409 PHE A C 1
ATOM 3207 O O . PHE A 1 409 ? -16.557 11.951 11.948 1.00 94.88 409 PHE A O 1
ATOM 3214 N N . LEU A 1 410 ? -16.496 11.008 13.995 1.00 95.31 410 LEU A N 1
ATOM 3215 C CA . LEU A 1 410 ? -16.509 9.622 13.518 1.00 95.31 410 LEU A CA 1
ATOM 3216 C C . LEU A 1 410 ? -17.843 9.248 12.859 1.00 95.31 410 LEU A C 1
ATOM 3218 O O . LEU A 1 410 ? -17.841 8.583 11.824 1.00 95.31 410 LEU A O 1
ATOM 3222 N N . ASP A 1 411 ? -18.968 9.699 13.410 1.00 94.94 411 ASP A N 1
ATOM 3223 C CA . ASP A 1 411 ? -20.297 9.450 12.848 1.00 94.94 411 ASP A CA 1
ATOM 3224 C C . ASP A 1 411 ? -20.478 10.162 11.497 1.00 94.94 411 ASP A C 1
ATOM 3226 O O . ASP A 1 411 ? -21.093 9.608 10.584 1.00 94.94 411 ASP A O 1
ATOM 3230 N N . TYR A 1 412 ? -19.906 11.362 11.345 1.00 94.81 412 TYR A N 1
ATOM 3231 C CA . TYR A 1 412 ? -19.998 12.145 10.112 1.00 94.81 412 TYR A CA 1
ATOM 3232 C C . TYR A 1 412 ? -19.028 11.679 9.015 1.00 94.81 412 TYR A C 1
ATOM 3234 O O . TYR A 1 412 ? -19.422 11.546 7.856 1.00 94.81 412 TYR A O 1
ATOM 3242 N N . ASN A 1 413 ? -17.755 11.438 9.351 1.00 91.50 413 ASN A N 1
ATOM 3243 C CA . ASN A 1 413 ? -16.713 11.121 8.362 1.00 91.50 413 ASN A CA 1
ATOM 3244 C C . ASN A 1 413 ? -16.544 9.614 8.114 1.00 91.50 413 ASN A C 1
ATOM 3246 O O . ASN A 1 413 ? -15.948 9.220 7.111 1.00 91.50 413 ASN A O 1
ATOM 3250 N N . GLY A 1 414 ? -17.096 8.778 8.993 1.00 92.75 414 GLY A N 1
ATOM 3251 C CA . GLY A 1 414 ? -16.876 7.338 9.034 1.00 92.75 414 GLY A CA 1
ATOM 3252 C C . GLY A 1 414 ? -15.887 6.969 10.138 1.00 92.75 414 GLY A C 1
ATOM 3253 O O . GLY A 1 414 ? -14.775 7.485 10.209 1.00 92.75 414 GLY A O 1
ATOM 3254 N N . TRP A 1 415 ? -16.269 6.022 10.996 1.00 95.00 415 TRP A N 1
ATOM 3255 C CA . TRP A 1 415 ? -15.511 5.702 12.211 1.00 95.00 415 TRP A CA 1
ATOM 3256 C C . TRP A 1 415 ? -14.088 5.180 11.957 1.00 95.00 415 TRP A C 1
ATOM 3258 O O . TRP A 1 415 ? -13.258 5.183 12.861 1.00 95.00 415 TRP A O 1
ATOM 3268 N N . TRP A 1 416 ? -13.798 4.726 10.739 1.00 92.00 416 TRP A N 1
ATOM 3269 C CA . TRP A 1 416 ? -12.514 4.155 10.340 1.00 92.00 416 TRP A CA 1
ATOM 3270 C C . TRP A 1 416 ? -11.560 5.155 9.676 1.00 92.00 416 TRP A C 1
ATOM 3272 O O . TRP A 1 416 ? -10.456 4.766 9.308 1.00 92.00 416 TRP A O 1
ATOM 3282 N N . THR A 1 417 ? -11.956 6.418 9.479 1.00 88.31 417 THR A N 1
ATOM 3283 C CA . THR A 1 417 ? -11.135 7.388 8.729 1.00 88.31 417 THR A CA 1
ATOM 3284 C C . THR A 1 417 ? -9.987 7.988 9.534 1.00 88.31 417 THR A C 1
ATOM 3286 O O . THR A 1 417 ? -9.087 8.592 8.953 1.00 88.31 417 THR A O 1
ATOM 3289 N N . GLU A 1 418 ? -10.007 7.858 10.861 1.00 89.19 418 GLU A N 1
ATOM 3290 C CA . GLU A 1 418 ? -8.915 8.326 11.716 1.00 89.19 418 GLU A CA 1
ATOM 3291 C C . GLU A 1 418 ? -7.661 7.438 11.540 1.00 89.19 418 GLU A C 1
ATOM 3293 O O . GLU A 1 418 ? -7.781 6.208 11.577 1.00 89.19 418 GLU A O 1
ATOM 3298 N N . PRO A 1 419 ? -6.441 8.006 11.409 1.00 86.75 419 PRO A N 1
ATOM 3299 C CA . PRO A 1 419 ? -5.221 7.247 11.093 1.00 86.75 419 PRO A CA 1
ATOM 3300 C C . PRO A 1 419 ? -4.869 6.120 12.068 1.00 86.75 419 PRO A C 1
ATOM 3302 O O . PRO A 1 419 ? -4.198 5.163 11.692 1.00 86.75 419 PRO A O 1
ATOM 3305 N N . PHE A 1 420 ? -5.292 6.233 13.328 1.00 86.75 420 PHE A N 1
ATOM 3306 C CA . PHE A 1 420 ? -5.053 5.221 14.361 1.00 86.75 420 PHE A CA 1
ATOM 3307 C C . PHE A 1 420 ? -6.157 4.154 14.406 1.00 86.75 420 PHE A C 1
ATOM 3309 O O . PHE A 1 420 ? -5.958 3.098 15.003 1.00 86.75 420 PHE A O 1
ATOM 3316 N N . VAL A 1 421 ? -7.302 4.407 13.759 1.00 94.06 421 VAL A N 1
ATOM 3317 C CA . VAL A 1 421 ? -8.422 3.464 13.658 1.00 94.06 421 VAL A CA 1
ATOM 3318 C C . VAL A 1 421 ? -8.323 2.611 12.393 1.00 94.06 421 VAL A C 1
ATOM 3320 O O . VAL A 1 421 ? -8.589 1.412 12.453 1.00 94.06 421 VAL A O 1
ATOM 3323 N N . ASP A 1 422 ? -7.891 3.183 11.264 1.00 93.25 422 ASP A N 1
ATOM 3324 C CA . ASP A 1 422 ? -7.735 2.432 10.009 1.00 93.25 422 ASP A CA 1
ATOM 3325 C C . ASP A 1 422 ? -6.938 1.123 10.196 1.00 93.25 422 ASP A C 1
ATOM 3327 O O . ASP A 1 422 ? -7.468 0.065 9.845 1.00 93.25 422 ASP A O 1
ATOM 3331 N N . PRO A 1 423 ? -5.746 1.112 10.838 1.00 95.56 423 PRO A N 1
ATOM 3332 C CA . PRO A 1 423 ? -4.979 -0.112 11.033 1.00 95.56 423 PRO A CA 1
ATOM 3333 C C . PRO A 1 423 ? -5.772 -1.209 11.738 1.00 95.56 423 PRO A C 1
ATOM 3335 O O . PRO A 1 423 ? -5.756 -2.348 11.276 1.00 95.56 423 PRO A O 1
ATOM 3338 N N . VAL A 1 424 ? -6.517 -0.905 12.804 1.00 96.50 424 VAL A N 1
ATOM 3339 C CA . VAL A 1 424 ? -7.263 -1.931 13.554 1.00 96.50 424 VAL A CA 1
ATOM 3340 C C . VAL A 1 424 ? -8.451 -2.492 12.762 1.00 96.50 424 VAL A C 1
ATOM 3342 O O . VAL A 1 424 ? -8.826 -3.646 12.953 1.00 96.50 424 VAL A O 1
ATOM 3345 N N . ALA A 1 425 ? -8.992 -1.729 11.808 1.00 95.94 425 ALA A N 1
ATOM 3346 C CA . ALA A 1 425 ? -10.128 -2.130 10.979 1.00 95.94 425 ALA A CA 1
ATOM 3347 C C . ALA A 1 425 ? -9.752 -3.009 9.767 1.00 95.94 425 ALA A C 1
ATOM 3349 O O . ALA A 1 425 ? -10.634 -3.626 9.165 1.00 95.94 425 ALA A O 1
ATOM 3350 N N . ARG A 1 426 ? -8.458 -3.081 9.424 1.00 95.81 426 ARG A N 1
ATOM 3351 C CA . ARG A 1 426 ? -7.918 -3.886 8.313 1.00 95.81 426 ARG A CA 1
ATOM 3352 C C . ARG A 1 426 ? -8.221 -5.379 8.442 1.00 95.81 426 ARG A C 1
ATOM 3354 O O . ARG A 1 426 ? -8.353 -5.903 9.554 1.00 95.81 426 ARG A O 1
ATOM 3361 N N . HIS A 1 427 ? -8.292 -6.073 7.305 1.00 95.38 427 HIS A N 1
ATOM 3362 C CA . HIS A 1 427 ? -8.509 -7.517 7.255 1.00 95.38 427 HIS A CA 1
ATOM 3363 C C . HIS A 1 427 ? -7.478 -8.275 8.110 1.00 95.38 427 HIS A C 1
ATOM 3365 O O . HIS A 1 427 ? -6.366 -7.815 8.375 1.00 95.38 427 HIS A O 1
ATOM 3371 N N . SER A 1 428 ? -7.856 -9.463 8.576 1.00 93.81 428 SER A N 1
ATOM 3372 C CA . SER A 1 428 ? -6.987 -10.288 9.419 1.00 93.81 428 SER A CA 1
ATOM 3373 C C . SER A 1 428 ? -7.180 -11.759 9.096 1.00 93.81 428 SER A C 1
ATOM 3375 O O . SER A 1 428 ? -8.303 -12.247 9.071 1.00 93.81 428 SER A O 1
ATOM 3377 N N . ARG A 1 429 ? -6.092 -12.489 8.848 1.00 93.06 429 ARG A N 1
ATOM 3378 C CA . ARG A 1 429 ? -6.167 -13.904 8.456 1.00 93.06 429 ARG A CA 1
ATOM 3379 C C . ARG A 1 429 ? -6.391 -14.794 9.673 1.00 93.06 429 ARG A C 1
ATOM 3381 O O . ARG A 1 429 ? -5.715 -14.623 10.682 1.00 93.06 429 ARG A O 1
ATOM 3388 N N . ILE A 1 430 ? -7.236 -15.822 9.552 1.00 92.56 430 ILE A N 1
ATOM 3389 C CA . ILE A 1 430 ? -7.361 -16.866 10.591 1.00 92.56 430 ILE A CA 1
ATOM 3390 C C . ILE A 1 430 ? -5.992 -17.518 10.852 1.00 92.56 430 ILE A C 1
ATOM 3392 O O . ILE A 1 430 ? -5.538 -17.610 11.992 1.00 92.56 430 ILE A O 1
ATOM 3396 N N . GLY A 1 431 ? -5.308 -17.893 9.769 1.00 93.12 431 GLY A N 1
ATOM 3397 C CA . GLY A 1 431 ? -3.997 -18.543 9.775 1.00 93.12 431 GLY A CA 1
ATOM 3398 C C . GLY A 1 431 ? -2.796 -17.618 10.000 1.00 93.12 431 GLY A C 1
ATOM 3399 O O . GLY A 1 431 ? -1.699 -17.988 9.591 1.00 93.12 431 GLY A O 1
ATOM 3400 N N . MET A 1 432 ? -2.972 -16.412 10.559 1.00 94.94 432 MET A N 1
ATOM 3401 C CA . MET A 1 432 ? -1.863 -15.458 10.713 1.00 94.94 432 MET A CA 1
ATOM 3402 C C . MET A 1 432 ? -0.747 -15.985 11.623 1.00 94.94 432 MET A C 1
ATOM 3404 O O . MET A 1 432 ? -0.989 -16.729 12.583 1.00 94.94 432 MET A O 1
ATOM 3408 N N . ALA A 1 433 ? 0.484 -15.567 11.327 1.00 93.81 433 ALA A N 1
ATOM 3409 C CA . ALA A 1 433 ? 1.658 -15.918 12.115 1.00 93.81 433 ALA A CA 1
ATOM 3410 C C . ALA A 1 433 ? 1.718 -15.117 13.427 1.00 93.81 433 ALA A C 1
ATOM 3412 O O . ALA A 1 433 ? 1.117 -14.051 13.562 1.00 93.81 433 ALA A O 1
ATOM 3413 N N . ARG A 1 434 ? 2.514 -15.593 14.393 1.00 92.31 434 ARG A N 1
ATOM 3414 C CA . ARG A 1 434 ? 2.673 -14.920 15.694 1.00 92.31 434 ARG A CA 1
ATOM 3415 C C . ARG A 1 434 ? 3.175 -13.481 15.558 1.00 92.31 434 ARG A C 1
ATOM 3417 O O . ARG A 1 434 ? 2.714 -12.596 16.267 1.00 92.31 434 ARG A O 1
ATOM 3424 N N . ASP A 1 435 ? 4.135 -13.250 14.667 1.00 91.75 435 ASP A N 1
ATOM 3425 C CA . ASP A 1 435 ? 4.727 -11.923 14.477 1.00 91.75 435 ASP A CA 1
ATOM 3426 C C . ASP A 1 435 ? 3.721 -10.907 13.906 1.00 91.75 435 ASP A C 1
ATOM 3428 O O . ASP A 1 435 ? 3.730 -9.736 14.299 1.00 91.75 435 ASP A O 1
ATOM 3432 N N . GLU A 1 436 ? 2.818 -11.374 13.039 1.00 93.69 436 GLU A N 1
ATOM 3433 C CA . GLU A 1 436 ? 1.690 -10.603 12.511 1.00 93.69 436 GLU A CA 1
ATOM 3434 C C . GLU A 1 436 ? 0.695 -10.284 13.634 1.00 93.69 436 GLU A C 1
ATOM 3436 O O . GLU A 1 436 ? 0.364 -9.119 13.836 1.00 93.69 436 GLU A O 1
ATOM 3441 N N . PHE A 1 437 ? 0.317 -11.279 14.447 1.00 95.62 437 PHE A N 1
ATOM 3442 C CA . PHE A 1 437 ? -0.526 -11.089 15.634 1.00 95.62 437 PHE A CA 1
ATOM 3443 C C . PHE A 1 437 ? 0.029 -10.030 16.596 1.00 95.62 437 PHE A C 1
ATOM 3445 O O . PHE A 1 437 ? -0.696 -9.122 16.995 1.00 95.62 437 PHE A O 1
ATOM 3452 N N . LEU A 1 438 ? 1.323 -10.087 16.927 1.00 95.25 438 LEU A N 1
ATOM 3453 C CA . LEU A 1 438 ? 1.956 -9.078 17.784 1.00 95.25 438 LEU A CA 1
ATOM 3454 C C . LEU A 1 438 ? 1.955 -7.684 17.135 1.00 95.25 438 LEU A C 1
ATOM 3456 O O . LEU A 1 438 ? 1.834 -6.683 17.839 1.00 95.25 438 LEU A O 1
ATOM 3460 N N . GLY A 1 439 ? 2.049 -7.608 15.803 1.00 95.06 439 GLY A N 1
ATOM 3461 C CA . GLY A 1 439 ? 1.838 -6.367 15.054 1.00 95.06 439 GLY A CA 1
ATOM 3462 C C . GLY A 1 439 ? 0.419 -5.817 15.230 1.00 95.06 439 GLY A C 1
ATOM 3463 O O . GLY A 1 439 ? 0.254 -4.636 15.521 1.00 95.06 439 GLY A O 1
ATOM 3464 N N . ARG A 1 440 ? -0.602 -6.680 15.170 1.00 96.19 440 ARG A N 1
ATOM 3465 C CA . ARG A 1 440 ? -2.002 -6.295 15.423 1.00 96.19 440 ARG A CA 1
ATOM 3466 C C . ARG A 1 440 ? -2.229 -5.837 16.866 1.00 96.19 440 ARG A C 1
ATOM 3468 O O . ARG A 1 440 ? -2.955 -4.874 17.084 1.00 96.19 440 ARG A O 1
ATOM 3475 N N . CYS A 1 441 ? -1.579 -6.468 17.846 1.00 96.88 441 CYS A N 1
ATOM 3476 C CA . CYS A 1 441 ? -1.612 -6.022 19.244 1.00 96.88 441 CYS A CA 1
ATOM 3477 C C . CYS A 1 441 ? -0.965 -4.641 19.437 1.00 96.88 441 CYS A C 1
ATOM 3479 O O . CYS A 1 441 ? -1.447 -3.848 20.240 1.00 96.88 441 CYS A O 1
ATOM 3481 N N . LEU A 1 442 ? 0.097 -4.326 18.688 1.00 95.69 442 LEU A N 1
ATOM 3482 C CA . LEU A 1 442 ? 0.679 -2.982 18.674 1.00 95.69 442 LEU A CA 1
ATOM 3483 C C . LEU A 1 442 ? -0.306 -1.946 18.106 1.00 95.69 442 LEU A C 1
ATOM 3485 O O . LEU A 1 442 ? -0.436 -0.873 18.687 1.00 95.69 442 LEU A O 1
ATOM 3489 N N . ASP A 1 443 ? -0.999 -2.250 17.005 1.00 95.94 443 ASP A N 1
ATOM 3490 C CA . ASP A 1 443 ? -2.004 -1.341 16.429 1.00 95.94 443 ASP A CA 1
ATOM 3491 C C . ASP A 1 443 ? -3.185 -1.112 17.388 1.00 95.94 443 ASP A C 1
ATOM 3493 O O . ASP A 1 443 ? -3.636 0.017 17.569 1.00 95.94 443 ASP A O 1
ATOM 3497 N N . LEU A 1 444 ? -3.630 -2.171 18.070 1.00 97.31 444 LEU A N 1
ATOM 3498 C CA . LEU A 1 444 ? -4.633 -2.102 19.133 1.00 97.31 444 LEU A CA 1
ATOM 3499 C C . LEU A 1 444 ? -4.193 -1.218 20.312 1.00 97.31 444 LEU A C 1
ATOM 3501 O O . LEU A 1 444 ? -4.984 -0.413 20.795 1.00 97.31 444 LEU A O 1
ATOM 3505 N N . ASP A 1 445 ? -2.948 -1.351 20.783 1.00 96.38 445 ASP A N 1
ATOM 3506 C CA . ASP A 1 445 ? -2.407 -0.548 21.894 1.00 96.38 445 ASP A CA 1
ATOM 3507 C C . ASP A 1 445 ? -2.309 0.941 21.524 1.00 96.38 445 ASP A C 1
ATOM 3509 O O . ASP A 1 445 ? -2.693 1.796 22.324 1.00 96.38 445 ASP A O 1
ATOM 3513 N N . LYS A 1 446 ? -1.896 1.258 20.288 1.00 94.88 446 LYS A N 1
ATOM 3514 C CA . LYS A 1 446 ? -1.895 2.639 19.774 1.00 94.88 446 LYS A CA 1
ATOM 3515 C C . LYS A 1 446 ? -3.280 3.277 19.864 1.00 94.88 446 LYS A C 1
ATOM 3517 O O . LYS A 1 446 ? -3.402 4.420 20.298 1.00 94.88 446 LYS A O 1
ATOM 3522 N N . LEU A 1 447 ? -4.319 2.533 19.481 1.00 95.75 447 LEU A N 1
ATOM 3523 C CA . LEU A 1 447 ? -5.695 3.015 19.539 1.00 95.75 447 LEU A CA 1
ATOM 3524 C C . LEU A 1 447 ? -6.218 3.116 20.981 1.00 95.75 447 LEU A C 1
ATOM 3526 O O . LEU A 1 447 ? -6.792 4.136 21.351 1.00 95.75 447 LEU A O 1
ATOM 3530 N N . ALA A 1 448 ? -6.052 2.063 21.784 1.00 94.88 448 ALA A N 1
ATOM 3531 C CA . ALA A 1 448 ? -6.729 1.923 23.074 1.00 94.88 448 ALA A CA 1
ATOM 3532 C C . ALA A 1 448 ? -5.970 2.519 24.270 1.00 94.88 448 ALA A C 1
ATOM 3534 O O . ALA A 1 448 ? -6.583 2.782 25.301 1.00 94.88 448 ALA A O 1
ATOM 3535 N N . ILE A 1 449 ? -4.646 2.681 24.173 1.00 94.31 449 ILE A N 1
ATOM 3536 C CA . ILE A 1 449 ? -3.784 3.033 25.311 1.00 94.31 449 ILE A CA 1
ATOM 3537 C C . ILE A 1 449 ? -2.973 4.296 25.031 1.00 94.31 449 ILE A C 1
ATOM 3539 O O . ILE A 1 449 ? -2.971 5.201 25.864 1.00 94.31 449 ILE A O 1
ATOM 3543 N N . GLU A 1 450 ? -2.284 4.390 23.890 1.00 91.44 450 GLU A N 1
ATOM 3544 C CA . GLU A 1 450 ? -1.455 5.573 23.593 1.00 91.44 450 GLU A CA 1
ATOM 3545 C C . GLU A 1 450 ? -2.273 6.849 23.376 1.00 91.44 450 GLU A C 1
ATOM 3547 O O . GLU A 1 450 ? -1.768 7.949 23.597 1.00 91.44 450 GLU A O 1
ATOM 3552 N N . SER A 1 451 ? -3.539 6.704 22.987 1.00 88.69 451 SER A N 1
ATOM 3553 C CA . SER A 1 451 ? -4.489 7.804 22.804 1.00 88.69 451 SER A CA 1
ATOM 3554 C C . SER A 1 451 ? -4.928 8.467 24.119 1.00 88.69 451 SER A C 1
ATOM 3556 O O . SER A 1 451 ? -5.478 9.569 24.104 1.00 88.69 451 SER A O 1
ATOM 3558 N N . ILE A 1 452 ? -4.668 7.829 25.267 1.00 92.56 452 ILE A N 1
ATOM 3559 C CA . ILE A 1 452 ? -5.094 8.299 26.585 1.00 92.56 452 ILE A CA 1
ATOM 3560 C C . ILE A 1 452 ? -4.230 9.480 27.053 1.00 92.56 452 ILE A C 1
ATOM 3562 O O . ILE A 1 452 ? -3.028 9.351 27.311 1.00 92.56 452 ILE A O 1
ATOM 3566 N N . ALA A 1 453 ? -4.862 10.629 27.292 1.00 93.56 453 ALA A N 1
ATOM 3567 C CA . ALA A 1 453 ? -4.179 11.841 27.725 1.00 93.56 453 ALA A CA 1
ATOM 3568 C C . ALA A 1 453 ? -3.835 11.832 29.228 1.00 93.56 453 ALA A C 1
ATOM 3570 O O . ALA A 1 453 ? -4.602 12.285 30.085 1.00 93.56 453 ALA A O 1
ATOM 3571 N N . GLU A 1 454 ? -2.616 11.382 29.550 1.00 94.00 454 GLU A N 1
ATOM 3572 C CA . GLU A 1 454 ? -2.099 11.256 30.925 1.00 94.00 454 GLU A CA 1
ATOM 3573 C C . GLU A 1 454 ? -2.309 12.519 31.777 1.00 94.00 454 GLU A C 1
ATOM 3575 O O . GLU A 1 454 ? -2.747 12.436 32.927 1.00 94.00 454 GLU A O 1
ATOM 3580 N N . ARG A 1 455 ? -2.022 13.699 31.213 1.00 93.25 455 ARG A N 1
ATOM 3581 C CA . ARG A 1 455 ? -2.139 14.989 31.911 1.00 93.25 455 ARG A CA 1
ATOM 3582 C C . ARG A 1 455 ? -3.549 15.217 32.460 1.00 93.25 455 ARG A C 1
ATOM 3584 O O . ARG A 1 455 ? -3.690 15.698 33.584 1.00 93.25 455 ARG A O 1
ATOM 3591 N N . HIS A 1 456 ? -4.570 14.912 31.665 1.00 93.88 456 HIS A N 1
ATOM 3592 C CA . HIS A 1 456 ? -5.962 15.156 32.027 1.00 93.88 456 HIS A CA 1
ATOM 3593 C C . HIS A 1 456 ? -6.467 14.105 33.013 1.00 93.88 456 HIS A C 1
ATOM 3595 O O . HIS A 1 456 ? -7.045 14.472 34.034 1.00 93.88 456 HIS A O 1
ATOM 3601 N N . LEU A 1 457 ? -6.135 12.828 32.799 1.00 94.12 457 LEU A N 1
ATOM 3602 C CA . LEU A 1 457 ? -6.451 11.774 33.766 1.00 94.12 457 LEU A CA 1
ATOM 3603 C C . LEU A 1 457 ? -5.854 12.042 35.146 1.00 94.12 457 LEU A C 1
ATOM 3605 O O . LEU A 1 457 ? -6.532 11.874 36.156 1.00 94.12 457 LEU A O 1
ATOM 3609 N N . ARG A 1 458 ? -4.603 12.509 35.208 1.00 94.25 458 ARG A N 1
ATOM 3610 C CA . ARG A 1 458 ? -3.951 12.846 36.479 1.00 94.25 458 ARG A CA 1
ATOM 3611 C C . ARG A 1 458 ? -4.723 13.920 37.246 1.00 94.25 458 ARG A C 1
ATOM 3613 O O . ARG A 1 458 ? -4.828 13.832 38.467 1.00 94.25 458 ARG A O 1
ATOM 3620 N N . ALA A 1 459 ? -5.258 14.920 36.546 1.00 93.19 459 ALA A N 1
ATOM 3621 C CA . ALA A 1 459 ? -6.071 15.965 37.162 1.00 93.19 459 ALA A CA 1
ATOM 3622 C C . ALA A 1 459 ? -7.382 15.403 37.735 1.00 93.19 459 ALA A C 1
ATOM 3624 O O . ALA A 1 459 ? -7.733 15.736 38.863 1.00 93.19 459 ALA A O 1
ATOM 3625 N N . ILE A 1 460 ? -8.047 14.502 37.002 1.00 94.75 460 ILE A N 1
ATOM 3626 C CA . ILE A 1 460 ? -9.275 13.829 37.453 1.00 94.75 460 ILE A CA 1
ATOM 3627 C C . ILE A 1 460 ? -9.001 12.994 38.707 1.00 94.75 460 ILE A C 1
ATOM 3629 O O . ILE A 1 460 ? -9.686 13.156 39.713 1.00 94.75 460 ILE A O 1
ATOM 3633 N N . VAL A 1 461 ? -7.958 12.158 38.695 1.00 93.81 461 VAL A N 1
ATOM 3634 C CA . VAL A 1 461 ? -7.606 11.319 39.853 1.00 93.81 461 VAL A CA 1
ATOM 3635 C C . VAL A 1 461 ? -7.297 12.169 41.085 1.00 93.81 461 VAL A C 1
ATOM 3637 O O . VAL A 1 461 ? -7.766 11.840 42.168 1.00 93.81 461 VAL A O 1
ATOM 3640 N N . ARG A 1 462 ? -6.577 13.291 40.941 1.00 92.12 462 ARG A N 1
ATOM 3641 C CA . ARG A 1 462 ? -6.307 14.206 42.069 1.00 92.12 462 ARG A CA 1
ATOM 3642 C C . ARG A 1 462 ? -7.571 14.860 42.623 1.00 92.12 462 ARG A C 1
ATOM 3644 O O . ARG A 1 462 ? -7.650 15.077 43.828 1.00 92.12 462 ARG A O 1
ATOM 3651 N N . ALA A 1 463 ? -8.538 15.174 41.763 1.00 91.50 463 ALA A N 1
ATOM 3652 C CA . ALA A 1 463 ? -9.813 15.739 42.193 1.00 91.50 463 ALA A CA 1
ATOM 3653 C C . ALA A 1 463 ? -10.666 14.719 42.964 1.00 91.50 463 ALA A C 1
ATOM 3655 O O . ALA A 1 463 ? -11.285 15.085 43.957 1.00 91.50 463 ALA A O 1
ATOM 3656 N N . VAL A 1 464 ? -10.647 13.444 42.557 1.00 89.62 464 VAL A N 1
ATOM 3657 C CA . VAL A 1 464 ? -11.358 12.357 43.254 1.00 89.62 464 VAL A CA 1
ATOM 3658 C C . VAL A 1 464 ? -10.649 11.936 44.544 1.00 89.62 464 VAL A C 1
ATOM 3660 O O . VAL A 1 464 ? -11.287 11.754 45.573 1.00 89.62 464 VAL A O 1
ATOM 3663 N N . GLY A 1 465 ? -9.331 11.737 44.492 1.00 72.38 465 GLY A N 1
ATOM 3664 C CA . GLY A 1 465 ? -8.559 11.062 45.537 1.00 72.38 465 GLY A CA 1
ATOM 3665 C C . GLY A 1 465 ? -8.092 11.941 46.698 1.00 72.38 465 GLY A C 1
ATOM 3666 O O . GLY A 1 465 ? -7.511 11.408 47.634 1.00 72.38 465 GLY A O 1
ATOM 3667 N N . ALA A 1 466 ? -8.313 13.261 46.677 1.00 63.53 466 ALA A N 1
ATOM 3668 C CA . ALA A 1 466 ? -7.689 14.195 47.631 1.00 63.53 466 ALA A CA 1
ATOM 3669 C C . ALA A 1 466 ? -6.124 14.134 47.571 1.00 63.53 466 ALA A C 1
ATOM 3671 O O . ALA A 1 466 ? -5.554 13.259 46.915 1.00 63.53 466 ALA A O 1
ATOM 3672 N N . PRO A 1 467 ? -5.356 15.067 48.177 1.00 64.00 467 PRO A N 1
ATOM 3673 C CA . PRO A 1 467 ? -3.884 15.093 48.050 1.00 64.00 467 PRO A CA 1
ATOM 3674 C C . PRO A 1 467 ? -3.137 13.892 48.670 1.00 64.00 467 PRO A C 1
ATOM 3676 O O . PRO A 1 467 ? -1.909 13.860 48.640 1.00 64.00 467 PRO A O 1
ATOM 3679 N N . GLU A 1 468 ? -3.853 12.920 49.236 1.00 66.19 468 GLU A N 1
ATOM 3680 C CA . GLU A 1 468 ? -3.304 11.754 49.936 1.00 66.19 468 GLU A CA 1
ATOM 3681 C C . GLU A 1 468 ? -2.936 10.594 48.994 1.00 66.19 468 GLU A C 1
ATOM 3683 O O . GLU A 1 468 ? -2.156 9.720 49.374 1.00 66.19 468 GLU A O 1
ATOM 3688 N N . ASP A 1 469 ? -3.462 10.575 47.763 1.00 77.75 469 ASP A N 1
ATOM 3689 C CA . ASP A 1 469 ? -3.180 9.504 46.805 1.00 77.75 469 ASP A CA 1
ATOM 3690 C C . ASP A 1 469 ? -1.851 9.723 46.058 1.00 77.75 469 ASP A C 1
ATOM 3692 O O . ASP A 1 469 ? -1.685 10.679 45.292 1.00 77.75 469 ASP A O 1
ATOM 3696 N N . ASN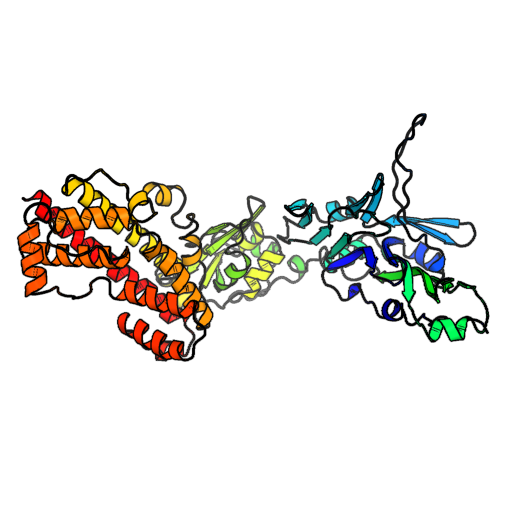 A 1 470 ? -0.885 8.817 46.243 1.00 83.62 470 ASN A N 1
ATOM 3697 C CA . ASN A 1 470 ? 0.421 8.904 45.587 1.00 83.62 470 ASN A CA 1
ATOM 3698 C C . ASN A 1 470 ? 0.369 8.351 44.156 1.00 83.62 470 ASN A C 1
ATOM 3700 O O . ASN A 1 470 ? 0.509 7.147 43.928 1.00 83.62 470 ASN A O 1
ATOM 3704 N N . ILE A 1 471 ? 0.232 9.256 43.185 1.00 89.81 471 ILE A N 1
ATOM 3705 C CA . ILE A 1 471 ? 0.095 8.910 41.763 1.00 89.81 471 ILE A CA 1
ATOM 3706 C C . ILE A 1 471 ? 1.249 9.397 40.874 1.00 89.81 471 ILE A C 1
ATOM 3708 O O . ILE A 1 471 ? 1.208 9.193 39.660 1.00 89.81 471 ILE A O 1
ATOM 3712 N N . ASP A 1 472 ? 2.279 10.048 41.420 1.00 85.88 472 ASP A N 1
ATOM 3713 C CA . ASP A 1 472 ? 3.269 10.801 40.626 1.00 85.88 472 ASP A CA 1
ATOM 3714 C C . ASP A 1 472 ? 4.078 9.929 39.644 1.00 85.88 472 ASP A C 1
ATOM 3716 O O . ASP A 1 472 ? 4.450 10.394 38.569 1.00 85.88 472 ASP A O 1
ATOM 3720 N N . GLY A 1 473 ? 4.259 8.637 39.938 1.00 87.12 473 GLY A N 1
ATOM 3721 C CA . GLY A 1 473 ? 4.908 7.672 39.036 1.00 87.12 473 GLY A CA 1
ATOM 3722 C C . GLY A 1 473 ? 3.974 6.935 38.062 1.00 87.12 473 GLY A C 1
ATOM 3723 O O . GLY A 1 473 ? 4.433 6.091 37.287 1.00 87.12 473 GLY A O 1
ATOM 3724 N N . MET A 1 474 ? 2.662 7.176 38.113 1.00 91.94 474 MET A N 1
ATOM 3725 C CA . MET A 1 474 ? 1.679 6.461 37.290 1.00 91.94 474 MET A CA 1
ATOM 3726 C C . MET A 1 474 ? 1.542 7.101 35.908 1.00 91.94 474 MET A C 1
ATOM 3728 O O . MET A 1 474 ? 1.373 8.309 35.818 1.00 91.94 474 MET A O 1
ATOM 3732 N N . ARG A 1 475 ? 1.573 6.297 34.838 1.00 92.00 475 ARG A N 1
ATOM 3733 C CA . ARG A 1 475 ? 1.286 6.743 33.459 1.00 92.00 475 ARG A CA 1
ATOM 3734 C C . ARG A 1 475 ? -0.188 6.559 33.094 1.00 92.00 475 ARG A C 1
ATOM 3736 O O . ARG A 1 475 ? -0.907 5.914 33.853 1.00 92.00 475 ARG A O 1
ATOM 3743 N N . GLY A 1 476 ? -0.604 7.048 31.921 1.00 92.44 476 GLY A N 1
ATOM 3744 C CA . GLY A 1 476 ? -1.992 7.035 31.418 1.00 92.44 476 GLY A CA 1
ATOM 3745 C C . GLY A 1 476 ? -2.823 5.801 31.801 1.00 92.44 476 GLY A C 1
ATOM 3746 O O . GLY A 1 476 ? -3.788 5.931 32.547 1.00 92.44 476 GLY A O 1
ATOM 3747 N N . LEU A 1 477 ? -2.402 4.596 31.398 1.00 95.44 477 LEU A N 1
ATOM 3748 C CA . LEU A 1 477 ? -3.137 3.359 31.710 1.00 95.44 477 LEU A CA 1
ATOM 3749 C C . LEU A 1 477 ? -3.247 3.066 33.218 1.00 95.44 477 LEU A C 1
ATOM 3751 O O . LEU A 1 477 ? -4.300 2.660 33.698 1.00 95.44 477 LEU A O 1
ATOM 3755 N N . LYS A 1 478 ? -2.180 3.312 33.990 1.00 95.00 478 LYS A N 1
ATOM 3756 C CA . LYS A 1 478 ? -2.199 3.142 35.455 1.00 95.00 478 LYS A CA 1
ATOM 3757 C C . LYS A 1 478 ? -3.095 4.173 36.139 1.00 95.00 478 LYS A C 1
ATOM 3759 O O . LYS A 1 478 ? -3.729 3.843 37.131 1.00 95.00 478 LYS A O 1
ATOM 3764 N N . LEU A 1 479 ? -3.152 5.399 35.619 1.00 95.44 479 LEU A N 1
ATOM 3765 C CA . LEU A 1 479 ? -4.056 6.433 36.123 1.00 95.44 479 LEU A CA 1
ATOM 3766 C C . LEU A 1 479 ? -5.517 6.082 35.840 1.00 95.44 479 LEU A C 1
ATOM 3768 O O . LEU A 1 479 ? -6.357 6.282 36.710 1.00 95.44 479 LEU A O 1
ATOM 3772 N N . LEU A 1 480 ? -5.817 5.534 34.660 1.00 96.56 480 LEU A N 1
ATOM 3773 C CA . LEU A 1 480 ? -7.169 5.086 34.332 1.00 96.56 480 LEU A CA 1
ATOM 3774 C C . LEU A 1 480 ? -7.600 3.905 35.213 1.00 96.56 480 LEU A C 1
ATOM 3776 O O . LEU A 1 480 ? -8.713 3.906 35.735 1.00 96.56 480 LEU A O 1
ATOM 3780 N N . ASP A 1 481 ? -6.711 2.931 35.432 1.00 96.19 481 ASP A N 1
ATOM 3781 C CA . ASP A 1 481 ? -6.959 1.800 36.337 1.00 96.19 481 ASP A CA 1
ATOM 3782 C C . ASP A 1 481 ? -7.207 2.299 37.764 1.00 96.19 481 ASP A C 1
ATOM 3784 O O . ASP A 1 481 ? -8.209 1.945 38.384 1.00 96.19 481 ASP A O 1
ATOM 3788 N N . ARG A 1 482 ? -6.364 3.228 38.238 1.00 94.94 482 ARG A N 1
ATOM 3789 C CA . ARG A 1 482 ? -6.520 3.885 39.538 1.00 94.94 482 ARG A CA 1
ATOM 3790 C C . ARG A 1 482 ? -7.876 4.573 39.661 1.00 94.94 482 ARG A C 1
ATOM 3792 O O . ARG A 1 482 ? -8.587 4.319 40.627 1.00 94.94 482 ARG A O 1
ATOM 3799 N N . LEU A 1 483 ? -8.247 5.398 38.683 1.00 95.81 483 LEU A N 1
ATOM 3800 C CA . LEU A 1 483 ? -9.528 6.103 38.660 1.00 95.81 483 LEU A CA 1
ATOM 3801 C C . LEU A 1 483 ? -10.714 5.133 38.694 1.00 95.81 483 LEU A C 1
ATOM 3803 O O . LEU A 1 483 ? -11.665 5.347 39.441 1.00 95.81 483 LEU A O 1
ATOM 3807 N N . THR A 1 484 ? -10.634 4.049 37.922 1.00 96.94 484 THR A N 1
ATOM 3808 C CA . THR A 1 484 ? -11.673 3.014 37.874 1.00 96.94 484 THR A CA 1
ATOM 3809 C C . THR A 1 484 ? -11.818 2.328 39.231 1.00 96.94 484 THR A C 1
ATOM 3811 O O . THR A 1 484 ? -12.934 2.169 39.718 1.00 96.94 484 THR A O 1
ATOM 3814 N N . CYS A 1 485 ? -10.708 1.998 39.896 1.00 96.25 485 CYS A N 1
ATOM 3815 C CA . CYS A 1 485 ? -10.736 1.445 41.249 1.00 96.25 485 CYS A CA 1
ATOM 3816 C C . CYS A 1 485 ? -11.401 2.397 42.257 1.00 96.25 485 CYS A C 1
ATOM 3818 O O . CYS A 1 485 ? -12.227 1.970 43.061 1.00 96.25 485 CYS A O 1
ATOM 3820 N N . LEU A 1 486 ? -11.080 3.694 42.217 1.00 95.19 486 LEU A N 1
ATOM 3821 C CA . LEU A 1 486 ? -11.714 4.676 43.106 1.00 95.19 486 LEU A CA 1
ATOM 3822 C C . LEU A 1 486 ? -13.220 4.789 42.841 1.00 95.19 486 LEU A C 1
ATOM 3824 O O . LEU A 1 486 ? -14.006 4.834 43.787 1.00 95.19 486 LEU A O 1
ATOM 3828 N N . ALA A 1 487 ? -13.627 4.757 41.571 1.00 96.31 487 ALA A N 1
ATOM 3829 C CA . ALA A 1 487 ? -15.033 4.720 41.189 1.00 96.31 487 ALA A CA 1
ATOM 3830 C C . ALA A 1 487 ? -15.741 3.454 41.700 1.00 96.31 487 ALA A C 1
ATOM 3832 O O . ALA A 1 487 ? -16.839 3.557 42.235 1.00 96.31 487 ALA A O 1
ATOM 3833 N N . GLN A 1 488 ? -15.106 2.278 41.636 1.00 96.69 488 GLN A N 1
ATOM 3834 C CA . GLN A 1 488 ? -15.658 1.036 42.195 1.00 96.69 488 GLN A CA 1
ATOM 3835 C C . GLN A 1 488 ? -15.881 1.124 43.708 1.00 96.69 488 GLN A C 1
ATOM 3837 O O . GLN A 1 488 ? -16.939 0.723 44.193 1.00 96.69 488 GLN A O 1
ATOM 3842 N N . VAL A 1 489 ? -14.915 1.674 44.454 1.00 96.12 489 VAL A N 1
ATOM 3843 C CA . VAL A 1 489 ? -15.064 1.891 45.903 1.00 96.12 489 VAL A CA 1
ATOM 3844 C C . VAL A 1 489 ? -16.201 2.869 46.188 1.00 96.12 489 VAL A C 1
ATOM 3846 O O . VAL A 1 489 ? -17.028 2.596 47.057 1.00 96.12 489 VAL A O 1
ATOM 3849 N N . GLY A 1 490 ? -16.269 3.977 45.442 1.00 95.06 490 GLY A N 1
ATOM 3850 C CA . GLY A 1 490 ? -17.357 4.949 45.542 1.00 95.06 490 GLY A CA 1
ATOM 3851 C C . GLY A 1 490 ? -18.723 4.302 45.314 1.00 95.06 490 GLY A C 1
ATOM 3852 O O . GLY A 1 490 ? -19.601 4.389 46.170 1.00 95.06 490 GLY A O 1
ATOM 3853 N N . ASN A 1 491 ? -18.863 3.558 44.217 1.00 96.31 491 ASN A N 1
ATOM 3854 C CA . ASN A 1 491 ? -20.092 2.862 43.840 1.00 96.31 491 ASN A CA 1
ATOM 3855 C C . ASN A 1 491 ? -20.539 1.839 44.887 1.00 96.31 491 ASN A C 1
ATOM 3857 O O . ASN A 1 491 ? -21.700 1.839 45.288 1.00 96.31 491 ASN A O 1
ATOM 3861 N N . ALA A 1 492 ? -19.624 0.991 45.363 1.00 95.25 492 ALA A N 1
ATOM 3862 C CA . ALA A 1 492 ? -19.934 -0.036 46.358 1.00 95.25 492 ALA A CA 1
ATOM 3863 C C . ALA A 1 492 ? -20.342 0.560 47.716 1.00 95.25 492 ALA A C 1
ATOM 3865 O O . ALA A 1 492 ? -21.099 -0.052 48.468 1.00 95.25 492 ALA A O 1
ATOM 3866 N N . ALA A 1 493 ? -19.833 1.750 48.036 1.00 94.19 493 ALA A N 1
ATOM 3867 C CA . ALA A 1 493 ? -20.077 2.436 49.295 1.00 94.19 493 ALA A CA 1
ATOM 3868 C C . ALA A 1 493 ? -21.210 3.476 49.244 1.00 94.19 493 ALA A C 1
ATOM 3870 O O . ALA A 1 493 ? -21.549 4.024 50.294 1.00 94.19 493 ALA A O 1
ATOM 3871 N N . GLY A 1 494 ? -21.754 3.784 48.061 1.00 95.00 494 GLY A N 1
ATOM 3872 C CA . GLY A 1 494 ? -22.676 4.909 47.867 1.00 95.00 494 GLY A CA 1
ATOM 3873 C C . GLY A 1 494 ? -22.023 6.276 48.118 1.00 95.00 494 GLY A C 1
ATOM 3874 O O . GLY A 1 494 ? -22.681 7.198 48.590 1.00 95.00 494 GLY A O 1
ATOM 3875 N N . LEU A 1 495 ? -20.715 6.399 47.876 1.00 94.88 495 LEU A N 1
ATOM 3876 C CA . LEU A 1 495 ? -19.934 7.606 48.146 1.00 94.88 495 LEU A CA 1
ATOM 3877 C C . LEU A 1 495 ? -19.683 8.401 46.863 1.00 94.88 495 LEU A C 1
ATOM 3879 O O . LEU A 1 495 ? -19.181 7.874 45.871 1.00 94.88 495 LEU A O 1
ATOM 3883 N N . SER A 1 496 ? -19.968 9.702 46.916 1.00 94.56 496 SER A N 1
ATOM 3884 C CA . SER A 1 496 ? -19.721 10.629 45.809 1.00 94.56 496 SER A CA 1
ATOM 3885 C C . SER A 1 496 ? -18.233 10.879 45.589 1.00 94.56 496 SER A C 1
ATOM 3887 O O . SER A 1 496 ? -17.543 11.367 46.491 1.00 94.56 496 SER A O 1
ATOM 3889 N N . LEU A 1 497 ? -17.754 10.649 44.361 1.00 93.31 497 LEU A N 1
ATOM 3890 C CA . LEU A 1 497 ? -16.369 10.949 43.973 1.00 93.31 497 LEU A CA 1
ATOM 3891 C C . LEU A 1 497 ? -16.016 12.438 44.107 1.00 93.31 497 LEU A C 1
ATOM 3893 O O . LEU A 1 497 ? -14.847 12.764 44.266 1.00 93.31 497 LEU A O 1
ATOM 3897 N N . ALA A 1 498 ? -17.007 13.334 44.070 1.00 92.38 498 ALA A N 1
ATOM 3898 C CA . ALA A 1 498 ? -16.793 14.775 44.189 1.00 92.38 498 ALA A CA 1
ATOM 3899 C C . ALA A 1 498 ? -16.669 15.264 45.642 1.00 92.38 498 ALA A C 1
ATOM 3901 O O . ALA A 1 498 ? -16.192 16.373 45.876 1.00 92.38 498 ALA A O 1
ATOM 3902 N N . ARG A 1 499 ? -17.136 14.478 46.626 1.00 91.00 499 ARG A N 1
ATOM 3903 C CA . ARG A 1 499 ? -17.266 14.933 48.025 1.00 91.00 499 ARG A CA 1
ATOM 3904 C C . ARG A 1 499 ? -16.596 14.032 49.059 1.00 91.00 499 ARG A C 1
ATOM 3906 O O . ARG A 1 499 ? -16.290 14.505 50.148 1.00 91.00 499 ARG A O 1
ATOM 3913 N N . ALA A 1 500 ? -16.372 12.756 48.748 1.00 92.44 500 ALA A N 1
ATOM 3914 C CA . ALA A 1 500 ? -15.947 11.743 49.717 1.00 92.44 500 ALA A CA 1
ATOM 3915 C C . ALA A 1 500 ? -14.529 11.190 49.464 1.00 92.44 500 ALA A C 1
ATOM 3917 O O . ALA A 1 500 ? -14.232 10.065 49.861 1.00 92.44 500 ALA A O 1
ATOM 3918 N N . GLY A 1 501 ? -13.645 11.966 48.826 1.00 90.00 501 GLY A N 1
ATOM 3919 C CA . GLY A 1 501 ? -12.328 11.502 48.366 1.00 90.00 501 GLY A CA 1
ATOM 3920 C C . GLY A 1 501 ? -11.464 10.807 49.425 1.00 90.00 501 GLY A C 1
ATOM 3921 O O . GLY A 1 501 ? -11.043 9.671 49.214 1.00 90.00 501 GLY A O 1
ATOM 3922 N N . SER A 1 502 ? -11.262 11.427 50.595 1.00 91.00 502 SER A N 1
ATOM 3923 C CA . SER A 1 502 ? -10.452 10.837 51.679 1.00 91.00 502 SER A CA 1
ATOM 3924 C C . SER A 1 502 ? -11.013 9.504 52.191 1.00 91.00 502 SER A C 1
ATOM 3926 O O . SER A 1 502 ? -10.261 8.564 52.442 1.00 91.00 502 SER A O 1
ATOM 3928 N N . GLU A 1 503 ? -12.340 9.381 52.306 1.00 92.81 503 GLU A N 1
ATOM 3929 C CA . GLU A 1 503 ? -12.979 8.131 52.738 1.00 92.81 503 GLU A CA 1
ATOM 3930 C C . GLU A 1 503 ? -12.847 7.040 51.667 1.00 92.81 503 GLU A C 1
ATOM 3932 O O . GLU A 1 503 ? -12.565 5.885 51.986 1.00 92.81 503 GLU A O 1
ATOM 3937 N N . ILE A 1 504 ? -12.988 7.402 50.389 1.00 93.94 504 ILE A N 1
ATOM 3938 C CA . ILE A 1 504 ? -12.799 6.480 49.265 1.00 93.94 504 ILE A CA 1
ATOM 3939 C C . ILE A 1 504 ? -11.356 5.957 49.236 1.00 93.94 504 ILE A C 1
ATOM 3941 O O . ILE A 1 504 ? -11.152 4.750 49.102 1.00 93.94 504 ILE A O 1
ATOM 3945 N N . ILE A 1 505 ? -10.354 6.820 49.429 1.00 92.25 505 ILE A N 1
ATOM 3946 C CA . ILE A 1 505 ? -8.945 6.401 49.505 1.00 92.25 505 ILE A CA 1
ATOM 3947 C C . ILE A 1 505 ? -8.680 5.511 50.713 1.00 92.25 505 ILE A C 1
ATOM 3949 O O . ILE A 1 505 ? -8.023 4.478 50.575 1.00 92.25 505 ILE A O 1
ATOM 3953 N N . SER A 1 506 ? -9.209 5.872 51.882 1.00 92.06 506 SER A N 1
ATOM 3954 C CA . SER A 1 506 ? -9.087 5.066 53.098 1.00 92.06 506 SER A CA 1
ATOM 3955 C C . SER A 1 506 ? -9.636 3.650 52.883 1.00 92.06 506 SER A C 1
ATOM 3957 O O . SER A 1 506 ? -8.944 2.664 53.151 1.00 92.06 506 SER A O 1
ATOM 3959 N N . ARG A 1 507 ? -10.839 3.533 52.302 1.00 93.75 507 ARG A N 1
ATOM 3960 C CA . ARG A 1 507 ? -11.457 2.242 51.960 1.00 93.75 507 ARG A CA 1
ATOM 3961 C C . ARG A 1 507 ? -10.674 1.482 50.908 1.00 93.75 507 ARG A C 1
ATOM 3963 O O . ARG A 1 507 ? -10.438 0.295 51.093 1.00 93.75 507 ARG A O 1
ATOM 3970 N N . TYR A 1 508 ? -10.217 2.149 49.852 1.00 92.75 508 TYR A N 1
ATOM 3971 C CA . TYR A 1 508 ? -9.363 1.509 48.859 1.00 92.75 508 TYR A CA 1
ATOM 3972 C C . TYR A 1 508 ? -8.099 0.922 49.507 1.00 92.75 508 TYR A C 1
ATOM 3974 O O . TYR A 1 508 ? -7.747 -0.223 49.246 1.00 92.75 508 TYR A O 1
ATOM 3982 N N . ASN A 1 509 ? -7.406 1.690 50.352 1.00 91.12 509 ASN A N 1
ATOM 3983 C CA . ASN A 1 509 ? -6.150 1.254 50.966 1.00 91.12 509 ASN A CA 1
ATOM 3984 C C . ASN A 1 509 ? -6.356 0.104 51.962 1.00 91.12 509 ASN A C 1
ATOM 3986 O O . ASN A 1 509 ? -5.455 -0.715 52.138 1.00 91.12 509 ASN A O 1
ATOM 3990 N N . ARG A 1 510 ? -7.523 0.048 52.614 1.00 91.56 510 ARG A N 1
ATOM 3991 C CA . ARG A 1 510 ? -7.876 -0.999 53.579 1.00 91.56 510 ARG A CA 1
ATOM 3992 C C . ARG A 1 510 ? -8.388 -2.274 52.906 1.00 91.56 510 ARG A C 1
ATOM 3994 O O . ARG A 1 510 ? -7.946 -3.361 53.265 1.00 91.56 510 ARG A O 1
ATOM 4001 N N . ASP A 1 511 ? -9.307 -2.129 51.954 1.00 92.31 511 ASP A N 1
ATOM 4002 C CA . ASP A 1 511 ? -10.145 -3.220 51.446 1.00 92.31 511 ASP A CA 1
ATOM 4003 C C . ASP A 1 511 ? -9.850 -3.567 49.970 1.00 92.31 511 ASP A C 1
ATOM 4005 O O . ASP A 1 511 ? -10.168 -4.664 49.510 1.00 92.31 511 ASP A O 1
ATOM 4009 N N . GLY A 1 512 ? -9.217 -2.661 49.219 1.00 90.00 512 GLY A N 1
ATOM 4010 C CA . GLY A 1 512 ? -8.977 -2.807 47.783 1.00 90.00 512 GLY A CA 1
ATOM 4011 C C . GLY A 1 512 ? -10.255 -2.707 46.942 1.00 90.00 512 GLY A C 1
ATOM 4012 O O . GLY A 1 512 ? -11.229 -2.058 47.323 1.00 90.00 512 GLY A O 1
ATOM 4013 N N . THR A 1 513 ? -10.240 -3.341 45.768 1.00 91.75 513 THR A N 1
ATOM 4014 C CA . THR A 1 513 ? -11.379 -3.415 44.838 1.00 91.75 513 THR A CA 1
ATOM 4015 C C . THR A 1 513 ? -11.576 -4.823 44.295 1.00 91.75 513 THR A C 1
ATOM 4017 O O . THR A 1 513 ? -10.680 -5.666 44.341 1.00 91.75 513 THR A O 1
ATOM 4020 N N . THR A 1 514 ? -12.770 -5.085 43.760 1.00 87.00 514 THR A N 1
ATOM 4021 C CA . THR A 1 514 ? -13.081 -6.312 43.022 1.00 87.00 514 THR A CA 1
ATOM 4022 C C . THR A 1 514 ? -13.635 -5.939 41.644 1.00 87.00 514 THR A C 1
ATOM 4024 O O . THR A 1 514 ? -14.724 -5.372 41.583 1.00 87.00 514 THR A O 1
ATOM 4027 N N . PRO A 1 515 ? -12.930 -6.264 40.544 1.00 89.25 515 PRO A N 1
ATOM 4028 C CA . PRO A 1 515 ? -11.588 -6.857 40.496 1.00 89.25 515 PRO A CA 1
ATOM 4029 C C . PRO A 1 515 ? -10.480 -5.896 40.995 1.00 89.25 515 PRO A C 1
ATOM 4031 O O . PRO A 1 515 ? -10.602 -4.690 40.797 1.00 89.25 515 PRO A O 1
ATOM 4034 N N . PRO A 1 516 ? -9.357 -6.403 41.554 1.00 88.12 516 PRO A N 1
ATOM 4035 C CA . PRO A 1 516 ? -8.245 -5.560 42.028 1.00 88.12 516 PRO A CA 1
ATOM 4036 C C . PRO A 1 516 ? -7.520 -4.761 40.936 1.00 88.12 516 PRO A C 1
ATOM 4038 O O . PRO A 1 516 ? -6.808 -3.806 41.229 1.00 88.12 516 PRO A O 1
ATOM 4041 N N . ARG A 1 517 ? -7.632 -5.204 39.679 1.00 88.88 517 ARG A N 1
ATOM 4042 C CA . ARG A 1 517 ? -7.122 -4.519 38.486 1.00 88.88 517 ARG A CA 1
ATOM 4043 C C . ARG A 1 517 ? -8.211 -4.548 37.419 1.00 88.88 517 ARG A C 1
ATOM 4045 O O . ARG A 1 517 ? -8.295 -5.548 36.703 1.00 88.88 517 ARG A O 1
ATOM 4052 N N . PRO A 1 518 ? -9.082 -3.534 37.345 1.00 93.00 518 PRO A N 1
ATOM 4053 C CA . PRO A 1 518 ? -10.163 -3.496 36.369 1.00 93.00 518 PRO A CA 1
ATOM 4054 C C . PRO A 1 518 ? -9.669 -3.432 34.923 1.00 93.00 518 PRO A C 1
ATOM 4056 O O . PRO A 1 518 ? -10.366 -3.938 34.056 1.00 93.00 518 PRO A O 1
ATOM 4059 N N . LEU A 1 519 ? -8.471 -2.893 34.660 1.00 96.25 519 LEU A N 1
ATOM 4060 C CA . LEU A 1 519 ? -7.902 -2.804 33.305 1.00 96.25 519 LEU A CA 1
ATOM 4061 C C . LEU A 1 519 ? -6.923 -3.940 32.984 1.00 96.25 519 LEU A C 1
ATOM 4063 O O . LEU A 1 519 ? -5.891 -3.751 32.327 1.00 96.25 519 LEU A O 1
ATOM 4067 N N . ASN A 1 520 ? -7.168 -5.128 33.542 1.00 95.50 520 ASN A N 1
ATOM 4068 C CA . ASN A 1 520 ? -6.230 -6.243 33.479 1.00 95.50 520 ASN A CA 1
ATOM 4069 C C . ASN A 1 520 ? -5.888 -6.642 32.034 1.00 95.50 520 ASN A C 1
ATOM 4071 O O . ASN A 1 520 ? -4.740 -7.004 31.764 1.00 95.50 520 ASN A O 1
ATOM 4075 N N . ARG A 1 521 ? -6.860 -6.571 31.122 1.00 97.00 521 ARG A N 1
ATOM 4076 C CA . ARG A 1 521 ? -6.729 -6.958 29.716 1.00 97.00 521 ARG A CA 1
ATOM 4077 C C . ARG A 1 521 ? -6.024 -5.873 28.906 1.00 97.00 521 ARG A C 1
ATOM 4079 O O . ARG A 1 521 ? -5.144 -6.209 28.121 1.00 97.00 521 ARG A O 1
ATOM 4086 N N . LEU A 1 522 ? -6.286 -4.589 29.149 1.00 97.00 522 LEU A N 1
ATOM 4087 C CA . LEU A 1 522 ? -5.504 -3.500 28.544 1.00 97.00 522 LEU A CA 1
ATOM 4088 C C . LEU A 1 522 ? -4.031 -3.532 28.980 1.00 97.00 522 LEU A C 1
ATOM 4090 O O . LEU A 1 522 ? -3.131 -3.353 28.163 1.00 97.00 522 LEU A O 1
ATOM 4094 N N . PHE A 1 523 ? -3.738 -3.847 30.243 1.00 96.69 523 PHE A N 1
ATOM 4095 C CA . PHE A 1 523 ? -2.347 -4.073 30.649 1.00 96.69 523 PHE A CA 1
ATOM 4096 C C . PHE A 1 523 ? -1.720 -5.271 29.924 1.00 96.69 523 PHE A C 1
ATOM 4098 O O . PHE A 1 523 ? -0.554 -5.203 29.549 1.00 96.69 523 PHE A O 1
ATOM 4105 N N . ALA A 1 524 ? -2.474 -6.352 29.712 1.00 96.62 524 ALA A N 1
ATOM 4106 C CA . ALA A 1 524 ? -1.992 -7.509 28.963 1.00 96.62 524 ALA A CA 1
ATOM 4107 C C . ALA A 1 524 ? -1.748 -7.180 27.479 1.00 96.62 524 ALA A C 1
ATOM 4109 O O . ALA A 1 524 ? -0.769 -7.648 26.904 1.00 96.62 524 ALA A O 1
ATOM 4110 N N . LEU A 1 525 ? -2.587 -6.334 26.873 1.00 97.12 525 LEU A N 1
ATOM 4111 C CA . LEU A 1 525 ? -2.361 -5.789 25.534 1.00 97.12 525 LEU A CA 1
ATOM 4112 C C . LEU A 1 525 ? -1.042 -5.006 25.465 1.00 97.12 525 LEU A C 1
ATOM 4114 O O . LEU A 1 525 ? -0.255 -5.211 24.541 1.00 97.12 525 LEU A O 1
ATOM 4118 N N . SER A 1 526 ? -0.768 -4.171 26.470 1.00 94.81 526 SER A N 1
ATOM 4119 C CA . SER A 1 526 ? 0.488 -3.418 26.549 1.00 94.81 526 SER A CA 1
ATOM 4120 C C . SER A 1 526 ? 1.712 -4.327 26.704 1.00 94.81 526 SER A C 1
ATOM 4122 O O . SER A 1 526 ? 2.744 -4.095 26.070 1.00 94.81 526 SER A O 1
ATOM 4124 N N . ASP A 1 527 ? 1.588 -5.411 27.475 1.00 94.12 527 ASP A N 1
ATOM 4125 C CA . ASP A 1 527 ? 2.629 -6.437 27.579 1.00 94.12 527 ASP A CA 1
ATOM 4126 C C . ASP A 1 527 ? 2.868 -7.103 26.204 1.00 94.12 527 ASP A C 1
ATOM 4128 O O . ASP A 1 527 ? 4.009 -7.186 25.745 1.00 94.12 527 ASP A O 1
ATOM 4132 N N . LEU A 1 528 ? 1.802 -7.502 25.489 1.00 93.88 528 LEU A N 1
ATOM 4133 C CA . LEU A 1 528 ? 1.893 -8.079 24.135 1.00 93.88 528 LEU A CA 1
ATOM 4134 C C . LEU A 1 528 ? 2.557 -7.122 23.138 1.00 93.88 528 LEU A C 1
ATOM 4136 O O . LEU A 1 528 ? 3.389 -7.549 22.334 1.00 93.88 528 LEU A O 1
ATOM 4140 N N . ARG A 1 529 ? 2.246 -5.825 23.208 1.00 91.25 529 ARG A N 1
ATOM 4141 C CA . ARG A 1 529 ? 2.920 -4.802 22.405 1.00 91.25 529 ARG A CA 1
ATOM 4142 C C . ARG A 1 529 ? 4.428 -4.787 22.668 1.00 91.25 529 ARG A C 1
ATOM 4144 O O . ARG A 1 529 ? 5.207 -4.749 21.717 1.00 91.25 529 ARG A O 1
ATOM 4151 N N . GLN A 1 530 ? 4.861 -4.771 23.930 1.00 89.25 530 GLN A N 1
ATOM 4152 C CA . GLN A 1 530 ? 6.290 -4.689 24.271 1.00 89.25 530 GLN A CA 1
ATOM 4153 C C . GLN A 1 530 ? 7.072 -5.885 23.717 1.00 89.25 530 GLN A C 1
ATOM 4155 O O . GLN A 1 530 ? 8.208 -5.738 23.261 1.00 89.25 530 GLN A O 1
ATOM 4160 N N . LEU A 1 531 ? 6.433 -7.054 23.665 1.00 88.75 531 LEU A N 1
ATOM 4161 C CA . LEU A 1 531 ? 7.009 -8.268 23.092 1.00 88.75 531 LEU A CA 1
ATOM 4162 C C . LEU A 1 531 ? 7.263 -8.171 21.579 1.00 88.75 531 LEU A C 1
ATOM 4164 O O . LEU A 1 531 ? 8.195 -8.810 21.094 1.00 88.75 531 LEU A O 1
ATOM 4168 N N . LYS A 1 532 ? 6.526 -7.334 20.832 1.00 83.75 532 LYS A N 1
ATOM 4169 C CA . LYS A 1 532 ? 6.837 -7.035 19.419 1.00 83.75 532 LYS A CA 1
ATOM 4170 C C . LYS A 1 532 ? 8.183 -6.315 19.264 1.00 83.75 532 LYS A C 1
ATOM 4172 O O . LYS A 1 532 ? 8.880 -6.522 18.274 1.00 83.75 532 LYS A O 1
ATOM 4177 N N . GLY A 1 533 ? 8.552 -5.478 20.238 1.00 68.44 533 GLY A N 1
ATOM 4178 C CA . GLY A 1 533 ? 9.781 -4.677 20.230 1.00 68.44 533 GLY A CA 1
ATOM 4179 C C . GLY A 1 533 ? 11.048 -5.432 20.651 1.00 68.44 533 GLY A C 1
ATOM 4180 O O . GLY A 1 533 ? 12.153 -4.930 20.442 1.00 68.44 533 GLY A O 1
ATOM 4181 N N . HIS A 1 534 ? 10.924 -6.636 21.221 1.00 68.94 534 HIS A N 1
ATOM 4182 C CA . HIS A 1 534 ? 12.045 -7.388 21.791 1.00 68.94 534 HIS A CA 1
ATOM 4183 C C . HIS A 1 534 ? 12.180 -8.795 21.176 1.00 68.94 534 HIS A C 1
ATOM 4185 O O . HIS A 1 534 ? 11.358 -9.678 21.403 1.00 68.94 534 HIS A O 1
ATOM 4191 N N . ARG A 1 535 ? 13.274 -9.042 20.437 1.00 55.69 535 ARG A N 1
ATOM 4192 C CA . ARG A 1 535 ? 13.645 -10.367 19.890 1.00 55.69 535 ARG A CA 1
ATOM 4193 C C . ARG A 1 535 ? 14.411 -11.224 20.914 1.00 55.69 535 ARG A C 1
ATOM 4195 O O . ARG A 1 535 ? 15.567 -11.566 20.674 1.00 55.69 535 ARG A O 1
ATOM 4202 N N . LYS A 1 536 ? 13.831 -11.525 22.081 1.00 57.62 536 LYS A N 1
ATOM 4203 C CA . LYS A 1 536 ? 14.492 -12.359 23.108 1.00 57.62 536 LYS A CA 1
ATOM 4204 C C . LYS A 1 536 ? 13.817 -13.732 23.274 1.00 57.62 536 LYS A C 1
ATOM 4206 O O . LYS A 1 536 ? 12.641 -13.870 22.973 1.00 57.62 536 LYS A O 1
ATOM 4211 N N . PRO A 1 537 ? 14.523 -14.755 23.790 1.00 52.16 537 PRO A N 1
ATOM 4212 C CA . PRO A 1 537 ? 13.935 -16.070 24.086 1.00 52.16 537 PRO A CA 1
ATOM 4213 C C . PRO A 1 537 ? 12.794 -16.027 25.121 1.00 52.16 537 PRO A C 1
ATOM 4215 O O . PRO A 1 537 ? 11.924 -16.889 25.128 1.00 52.16 537 PRO A O 1
ATOM 4218 N N . GLU A 1 538 ? 12.766 -14.997 25.973 1.00 60.28 538 GLU A N 1
ATOM 4219 C CA . GLU A 1 538 ? 11.724 -14.745 26.985 1.00 60.28 538 GLU A CA 1
ATOM 4220 C C . GLU A 1 538 ? 10.348 -14.400 26.375 1.00 60.28 538 GLU A C 1
ATOM 4222 O O . GLU A 1 538 ? 9.343 -14.354 27.088 1.00 60.28 538 GLU A O 1
ATOM 4227 N N . THR A 1 539 ? 10.285 -14.179 25.057 1.00 67.12 539 THR A N 1
ATOM 4228 C CA . THR A 1 539 ? 9.073 -13.758 24.349 1.00 67.12 539 THR A CA 1
ATOM 4229 C C . THR A 1 539 ? 7.950 -14.797 24.412 1.00 67.12 539 THR A C 1
ATOM 4231 O O . THR A 1 539 ? 6.791 -14.408 24.519 1.00 67.12 539 THR A O 1
ATOM 4234 N N . ASP A 1 540 ? 8.251 -16.099 24.420 1.00 76.25 540 ASP A N 1
ATOM 4235 C CA . ASP A 1 540 ? 7.207 -17.137 24.401 1.00 76.25 540 ASP A CA 1
ATOM 4236 C C . ASP A 1 540 ? 6.470 -17.239 25.745 1.00 76.25 540 ASP A C 1
ATOM 4238 O O . ASP A 1 540 ? 5.240 -17.227 25.782 1.00 76.25 540 ASP A O 1
ATOM 4242 N N . ALA A 1 541 ? 7.206 -17.231 26.861 1.00 84.00 541 ALA A N 1
ATOM 4243 C CA . ALA A 1 541 ? 6.607 -17.197 28.197 1.00 84.00 541 ALA A CA 1
ATOM 4244 C C . ALA A 1 541 ? 5.829 -15.891 28.442 1.00 84.00 541 ALA A C 1
ATOM 4246 O O . ALA A 1 541 ? 4.779 -15.902 29.088 1.00 84.00 541 ALA A O 1
ATOM 4247 N N . GLY A 1 542 ? 6.322 -14.772 27.897 1.00 87.50 542 GLY A N 1
ATOM 4248 C CA . GLY A 1 542 ? 5.641 -13.481 27.954 1.00 87.50 542 GLY A CA 1
ATOM 4249 C C . GLY A 1 542 ? 4.282 -13.494 27.251 1.00 87.50 542 GLY A C 1
ATOM 4250 O O . GLY A 1 542 ? 3.302 -13.017 27.823 1.00 87.50 542 GLY A O 1
ATOM 4251 N N . VAL A 1 543 ? 4.201 -14.076 26.048 1.00 90.19 543 VAL A N 1
ATOM 4252 C CA . VAL A 1 543 ? 2.936 -14.178 25.302 1.00 90.19 543 VAL A CA 1
ATOM 4253 C C . VAL A 1 543 ? 1.932 -15.045 26.056 1.00 90.19 543 VAL A C 1
ATOM 4255 O O . VAL A 1 543 ? 0.796 -14.613 26.241 1.00 90.19 543 VAL A O 1
ATOM 4258 N N . THR A 1 544 ? 2.344 -16.218 26.550 1.00 91.19 544 THR A N 1
ATOM 4259 C CA . THR A 1 544 ? 1.469 -17.102 27.339 1.00 91.19 544 THR A CA 1
ATOM 4260 C C . THR A 1 544 ? 0.883 -16.372 28.544 1.00 91.19 544 THR A C 1
ATOM 4262 O O . THR A 1 544 ? -0.333 -16.321 28.707 1.00 91.19 544 THR A O 1
ATOM 4265 N N . LYS A 1 545 ? 1.737 -15.715 29.337 1.00 92.38 545 LYS A N 1
ATOM 4266 C CA . LYS A 1 545 ? 1.318 -14.979 30.537 1.00 92.38 545 LYS A CA 1
ATOM 4267 C C . LYS A 1 545 ? 0.351 -13.834 30.224 1.00 92.38 545 LYS A C 1
ATOM 4269 O O . LYS A 1 545 ? -0.553 -13.551 31.009 1.00 92.38 545 LYS A O 1
ATOM 4274 N N . ALA A 1 546 ? 0.536 -13.149 29.098 1.00 93.81 546 ALA A N 1
ATOM 4275 C CA . ALA A 1 546 ? -0.388 -12.105 28.679 1.00 93.81 546 ALA A CA 1
ATOM 4276 C C . ALA A 1 546 ? -1.739 -12.693 28.234 1.00 93.81 546 ALA A C 1
ATOM 4278 O O . ALA A 1 546 ? -2.783 -12.182 28.634 1.00 93.81 546 ALA A O 1
ATOM 4279 N N . LEU A 1 547 ? -1.743 -13.797 27.479 1.00 94.50 547 LEU A N 1
ATOM 4280 C CA . LEU A 1 547 ? -2.972 -14.476 27.049 1.00 94.50 547 LEU A CA 1
ATOM 4281 C C . LEU A 1 547 ? -3.783 -15.063 28.213 1.00 94.50 547 LEU A C 1
ATOM 4283 O O . LEU A 1 547 ? -5.012 -14.993 28.190 1.00 94.50 547 LEU A O 1
ATOM 4287 N N . GLU A 1 548 ? -3.133 -15.536 29.276 1.00 94.31 548 GLU A N 1
ATOM 4288 C CA . GLU A 1 548 ? -3.816 -15.974 30.502 1.00 94.31 548 GLU A CA 1
ATOM 4289 C C . GLU A 1 548 ? -4.694 -14.862 31.106 1.00 94.31 548 GLU A C 1
ATOM 4291 O O . GLU A 1 548 ? -5.797 -15.127 31.587 1.00 94.31 548 GLU A O 1
ATOM 4296 N N . ARG A 1 549 ? -4.264 -13.594 31.014 1.00 94.62 549 ARG A N 1
ATOM 4297 C CA . ARG A 1 549 ? -5.042 -12.428 31.487 1.00 94.62 549 ARG A CA 1
ATOM 4298 C C . ARG A 1 549 ? -6.269 -12.139 30.618 1.00 94.62 549 ARG A C 1
ATOM 4300 O O . ARG A 1 549 ? -7.219 -11.524 31.100 1.00 94.62 549 ARG A O 1
ATOM 4307 N N . PHE A 1 550 ? -6.275 -12.621 29.376 1.00 94.44 550 PHE A N 1
ATOM 4308 C CA . PHE A 1 550 ? -7.449 -12.668 28.499 1.00 94.44 550 PHE A CA 1
ATOM 4309 C C . PHE A 1 550 ? -8.294 -13.939 28.688 1.00 94.44 550 PHE A C 1
ATOM 4311 O O . PHE A 1 550 ? -9.339 -14.076 28.049 1.00 94.44 550 PHE A O 1
ATOM 4318 N N . SER A 1 551 ? -7.861 -14.856 29.562 1.00 93.44 551 SER A N 1
ATOM 4319 C CA . SER A 1 551 ? -8.425 -16.202 29.719 1.00 93.44 551 SER A CA 1
ATOM 4320 C C . SER A 1 551 ? -8.360 -17.018 28.422 1.00 93.44 551 SER A C 1
ATOM 4322 O O . SER A 1 551 ? -9.321 -17.694 28.056 1.00 93.44 551 SER A O 1
ATOM 4324 N N . LEU A 1 552 ? -7.231 -16.922 27.714 1.00 93.00 552 LEU A N 1
ATOM 4325 C CA . LEU A 1 552 ? -6.968 -17.617 26.455 1.00 93.00 552 LEU A CA 1
ATOM 4326 C C . LEU A 1 552 ? -5.807 -18.601 26.606 1.00 93.00 552 LEU A C 1
ATOM 4328 O O . LEU A 1 552 ? -4.810 -18.305 27.260 1.00 93.00 552 LEU A O 1
ATOM 4332 N N . ASP A 1 553 ? -5.939 -19.756 25.956 1.00 87.75 553 ASP A N 1
ATOM 4333 C CA . ASP A 1 553 ? -4.889 -20.769 25.859 1.00 87.75 553 ASP A CA 1
ATOM 4334 C C . ASP A 1 553 ? -4.084 -20.572 24.564 1.00 87.75 553 ASP A C 1
ATOM 4336 O O . ASP A 1 553 ? -4.653 -20.441 23.477 1.00 87.75 553 ASP A O 1
ATOM 4340 N N . VAL A 1 554 ? -2.754 -20.606 24.668 1.00 84.94 554 VAL A N 1
ATOM 4341 C CA . VAL A 1 554 ? -1.835 -20.593 23.517 1.00 84.94 554 VAL A CA 1
ATOM 4342 C C . VAL A 1 554 ? -2.084 -21.793 22.602 1.00 84.94 554 VAL A C 1
ATOM 4344 O O . VAL A 1 554 ? -1.887 -21.685 21.393 1.00 84.94 554 VAL A O 1
ATOM 4347 N N . GLY A 1 555 ? -2.580 -22.916 23.134 1.00 82.88 555 GLY A N 1
ATOM 4348 C CA . GLY A 1 555 ? -3.005 -24.075 22.347 1.00 82.88 555 GLY A CA 1
ATOM 4349 C C . GLY A 1 555 ? -4.047 -23.738 21.271 1.00 82.88 555 GLY A C 1
ATOM 4350 O O . GLY A 1 555 ? -4.069 -24.373 20.214 1.00 82.88 555 GLY A O 1
ATOM 4351 N N . ALA A 1 556 ? -4.845 -22.679 21.463 1.00 80.94 556 ALA A N 1
ATOM 4352 C CA . ALA A 1 556 ? -5.786 -22.186 20.456 1.00 80.94 556 ALA A CA 1
ATOM 4353 C C . ALA A 1 556 ? -5.092 -21.642 19.189 1.00 80.94 556 ALA A C 1
ATOM 4355 O O . ALA A 1 556 ? -5.721 -21.564 18.134 1.00 80.94 556 ALA A O 1
ATOM 4356 N N . ALA A 1 557 ? -3.790 -21.334 19.256 1.00 83.25 557 ALA A N 1
ATOM 4357 C CA . ALA A 1 557 ? -2.990 -20.857 18.128 1.00 83.25 557 ALA A CA 1
ATOM 4358 C C . ALA A 1 557 ? -2.627 -21.962 17.122 1.00 83.25 557 ALA A C 1
ATOM 4360 O O . ALA A 1 557 ? -2.007 -21.671 16.098 1.00 83.25 557 ALA A O 1
ATOM 4361 N N . ALA A 1 558 ? -2.991 -23.228 17.376 1.00 83.31 558 ALA A N 1
ATOM 4362 C CA . ALA A 1 558 ? -2.638 -24.359 16.513 1.00 83.31 558 ALA A CA 1
ATOM 4363 C C . ALA A 1 558 ? -3.107 -24.194 15.052 1.00 83.31 558 ALA A C 1
ATOM 4365 O O . ALA A 1 558 ? -2.514 -24.770 14.144 1.00 83.31 558 ALA A O 1
ATOM 4366 N N . ARG A 1 559 ? -4.160 -23.398 14.815 1.00 82.38 559 ARG A N 1
ATOM 4367 C CA . ARG A 1 559 ? -4.696 -23.075 13.478 1.00 82.38 559 ARG A CA 1
ATOM 4368 C C . ARG A 1 559 ? -4.323 -21.668 12.990 1.00 82.38 559 ARG A C 1
ATOM 4370 O O . ARG A 1 559 ? -4.907 -21.186 12.023 1.00 82.38 559 ARG A O 1
ATOM 4377 N N . GLY A 1 560 ? -3.362 -21.026 13.649 1.00 91.75 560 GLY A N 1
ATOM 4378 C CA . GLY A 1 560 ? -3.000 -19.624 13.460 1.00 91.75 560 GLY A CA 1
ATOM 4379 C C . GLY A 1 560 ? -3.530 -18.719 14.569 1.00 91.75 560 GLY A C 1
ATOM 4380 O O . GLY A 1 560 ? -4.358 -19.112 15.390 1.00 91.75 560 GLY A O 1
ATOM 4381 N N . TRP A 1 561 ? -3.027 -17.486 14.599 1.00 95.56 561 TRP A N 1
ATOM 4382 C CA . TRP A 1 561 ? -3.277 -16.535 15.686 1.00 95.56 561 TRP A CA 1
ATOM 4383 C C . TRP A 1 561 ? -4.510 -15.642 15.471 1.00 95.56 561 TRP A C 1
ATOM 4385 O O . TRP A 1 561 ? -4.830 -14.822 16.330 1.00 95.56 561 TRP A O 1
ATOM 4395 N N . GLY A 1 562 ? -5.241 -15.801 14.362 1.00 95.19 562 GLY A N 1
ATOM 4396 C CA . GLY A 1 562 ? -6.354 -14.913 14.011 1.00 95.19 562 GLY A CA 1
ATOM 4397 C C . GLY A 1 562 ? -7.556 -15.034 14.950 1.00 95.19 562 GLY A C 1
ATOM 4398 O O . GLY A 1 562 ? -8.141 -14.026 15.329 1.00 95.19 562 GLY A O 1
ATOM 4399 N N . LEU A 1 563 ? -7.887 -16.248 15.403 1.00 94.31 563 LEU A N 1
ATOM 4400 C CA . LEU A 1 563 ? -8.976 -16.450 16.373 1.00 94.31 563 LEU A CA 1
ATOM 4401 C C . LEU A 1 563 ? -8.609 -15.951 17.777 1.00 94.31 563 LEU A C 1
ATOM 4403 O O . LEU A 1 563 ? -9.476 -15.499 18.521 1.00 94.31 563 LEU A O 1
ATOM 4407 N N . ILE A 1 564 ? -7.322 -16.003 18.133 1.00 96.06 564 ILE A N 1
ATOM 4408 C CA . ILE A 1 564 ? -6.826 -15.397 19.374 1.00 96.06 564 ILE A CA 1
ATOM 4409 C C . ILE A 1 564 ? -6.970 -13.879 19.291 1.00 96.06 564 ILE A C 1
ATOM 4411 O O . ILE A 1 564 ? -7.441 -13.269 20.245 1.00 96.06 564 ILE A O 1
ATOM 4415 N N . LEU A 1 565 ? -6.622 -13.272 18.151 1.00 97.19 565 LEU A N 1
ATOM 4416 C CA . LEU A 1 565 ? -6.825 -11.842 17.933 1.00 97.19 565 LEU A CA 1
ATOM 4417 C C . LEU A 1 565 ? -8.299 -11.453 18.086 1.00 97.19 565 LEU A C 1
ATOM 4419 O O . LEU A 1 565 ? -8.595 -10.505 18.807 1.00 97.19 565 LEU A O 1
ATOM 4423 N N . ASP A 1 566 ? -9.215 -12.199 17.462 1.00 96.69 566 ASP A N 1
ATOM 4424 C CA . ASP A 1 566 ? -10.659 -11.964 17.584 1.00 96.69 566 ASP A CA 1
ATOM 4425 C C . ASP A 1 566 ? -11.098 -11.944 19.057 1.00 96.69 566 ASP A C 1
ATOM 4427 O O . ASP A 1 566 ? -11.813 -11.035 19.484 1.00 96.69 566 ASP A O 1
ATOM 4431 N N . ALA A 1 567 ? -10.606 -12.899 19.852 1.00 96.56 567 ALA A N 1
ATOM 4432 C CA . ALA A 1 567 ? -10.877 -12.950 21.281 1.00 96.56 567 ALA A CA 1
ATOM 4433 C C . ALA A 1 567 ? -10.233 -11.785 22.051 1.00 96.56 567 ALA A C 1
ATOM 4435 O O . ALA A 1 567 ? -10.855 -11.254 22.965 1.00 96.56 567 ALA A O 1
ATOM 4436 N N . VAL A 1 568 ? -9.027 -11.340 21.686 1.00 97.88 568 VAL A N 1
ATOM 4437 C CA . VAL A 1 568 ? -8.399 -10.148 22.283 1.00 97.88 568 VAL A CA 1
ATOM 4438 C C . VAL A 1 568 ? -9.275 -8.911 22.071 1.00 97.88 568 VAL A C 1
ATOM 4440 O O . VAL A 1 568 ? -9.562 -8.218 23.046 1.00 97.88 568 VAL A O 1
ATOM 4443 N N . TYR A 1 569 ? -9.772 -8.670 20.851 1.00 98.25 569 TYR A N 1
ATOM 4444 C CA . TYR A 1 569 ? -10.738 -7.593 20.588 1.00 98.25 569 TYR A CA 1
ATOM 4445 C C . TYR A 1 569 ? -11.973 -7.721 21.482 1.00 98.25 569 TYR A C 1
ATOM 4447 O O . TYR A 1 569 ? -12.310 -6.783 22.201 1.00 98.25 569 TYR A O 1
ATOM 4455 N N . ASP A 1 570 ? -12.626 -8.887 21.461 1.00 97.94 570 ASP A N 1
ATOM 4456 C CA . ASP A 1 570 ? -13.874 -9.116 22.192 1.00 97.94 570 ASP A CA 1
ATOM 4457 C C . ASP A 1 570 ? -13.682 -8.867 23.703 1.00 97.94 570 ASP A C 1
ATOM 4459 O O . ASP A 1 570 ? -14.486 -8.189 24.344 1.00 97.94 570 ASP A O 1
ATOM 4463 N N . ARG A 1 571 ? -12.557 -9.319 24.268 1.00 97.75 571 ARG A N 1
ATOM 4464 C CA . ARG A 1 571 ? -12.225 -9.139 25.687 1.00 97.75 571 ARG A CA 1
ATOM 4465 C C . ARG A 1 571 ? -11.869 -7.698 26.054 1.00 97.75 571 ARG A C 1
ATOM 4467 O O . ARG A 1 571 ? -12.219 -7.276 27.157 1.00 97.75 571 ARG A O 1
ATOM 4474 N N . ILE A 1 572 ? -11.197 -6.943 25.185 1.00 98.00 572 ILE A N 1
ATOM 4475 C CA . ILE A 1 572 ? -10.935 -5.512 25.427 1.00 98.00 572 ILE A CA 1
ATOM 4476 C C . ILE A 1 572 ? -12.249 -4.734 25.399 1.00 98.00 572 ILE A C 1
ATOM 4478 O O . ILE A 1 572 ? -12.499 -3.923 26.285 1.00 98.00 572 ILE A O 1
ATOM 4482 N N . VAL A 1 573 ? -13.113 -5.012 24.422 1.00 98.12 573 VAL A N 1
ATOM 4483 C CA . VAL A 1 573 ? -14.425 -4.364 24.308 1.00 98.12 573 VAL A CA 1
ATOM 4484 C C . VAL A 1 573 ? -15.270 -4.615 25.561 1.00 98.12 573 VAL A C 1
ATOM 4486 O O . VAL A 1 573 ? -15.857 -3.681 26.100 1.00 98.12 573 VAL A O 1
ATOM 4489 N N . GLU A 1 574 ? -15.315 -5.854 26.057 1.00 97.44 574 GLU A N 1
ATOM 4490 C CA . GLU A 1 574 ? -15.981 -6.184 27.326 1.00 97.44 574 GLU A CA 1
ATOM 4491 C C . GLU A 1 574 ? -15.417 -5.389 28.519 1.00 97.44 574 GLU A C 1
ATOM 4493 O O . GLU A 1 574 ? -16.186 -4.909 29.350 1.00 97.44 574 GLU A O 1
ATOM 4498 N N . GLU A 1 575 ? -14.090 -5.241 28.610 1.00 97.12 575 GLU A N 1
ATOM 4499 C CA . GLU A 1 575 ? -13.440 -4.484 29.690 1.00 97.12 575 GLU A CA 1
ATOM 4500 C C . GLU A 1 575 ? -13.810 -2.999 29.629 1.00 97.12 575 GLU A C 1
ATOM 4502 O O . GLU A 1 575 ? -14.211 -2.427 30.640 1.00 97.12 575 GLU A O 1
ATOM 4507 N N . LEU A 1 576 ? -13.764 -2.395 28.438 1.00 97.56 576 LEU A N 1
ATOM 4508 C CA . LEU A 1 576 ? -14.151 -0.998 28.236 1.00 97.56 576 LEU A CA 1
ATOM 4509 C C . LEU A 1 576 ? -15.614 -0.743 28.609 1.00 97.56 576 LEU A C 1
ATOM 4511 O O . LEU A 1 576 ? -15.892 0.251 29.276 1.00 97.56 576 LEU A O 1
ATOM 4515 N N . ARG A 1 577 ? -16.537 -1.649 28.257 1.00 97.38 577 ARG A N 1
ATOM 4516 C CA . ARG A 1 577 ? -17.946 -1.535 28.676 1.00 97.38 577 ARG A CA 1
ATOM 4517 C C . ARG A 1 577 ? -18.092 -1.576 30.198 1.00 97.38 577 ARG A C 1
ATOM 4519 O O . ARG A 1 577 ? -18.794 -0.747 30.762 1.00 97.38 577 ARG A O 1
ATOM 4526 N N . SER A 1 578 ? -17.387 -2.481 30.879 1.00 96.75 578 SER A N 1
ATOM 4527 C CA . SER A 1 578 ? -17.430 -2.563 32.348 1.00 96.75 578 SER A CA 1
ATOM 4528 C C . SER A 1 578 ? -16.890 -1.294 33.025 1.00 96.75 578 SER A C 1
ATOM 4530 O O . SER A 1 578 ? -17.429 -0.834 34.037 1.00 96.75 578 SER A O 1
ATOM 4532 N N . VAL A 1 579 ? -15.845 -0.690 32.455 1.00 96.88 579 VAL A N 1
ATOM 4533 C CA . VAL A 1 579 ? -15.297 0.594 32.920 1.00 96.88 579 VAL A CA 1
ATOM 4534 C C . VAL A 1 579 ? -16.294 1.730 32.678 1.00 96.88 579 VAL A C 1
ATOM 4536 O O . VAL A 1 579 ? -16.522 2.548 33.571 1.00 96.88 579 VAL A O 1
ATOM 4539 N N . GLU A 1 580 ? -16.929 1.768 31.506 1.00 96.81 580 GLU A N 1
ATOM 4540 C CA . GLU A 1 580 ? -17.970 2.750 31.185 1.00 96.81 580 GLU A CA 1
ATOM 4541 C C . GLU A 1 580 ? -19.146 2.667 32.171 1.00 96.81 580 GLU A C 1
ATOM 4543 O O . GLU A 1 580 ? -19.572 3.690 32.714 1.00 96.81 580 GLU A O 1
ATOM 4548 N N . GLU A 1 581 ? -19.646 1.461 32.447 1.00 97.25 581 GLU A N 1
ATOM 4549 C CA . GLU A 1 581 ? -20.716 1.210 33.421 1.00 97.25 581 GLU A CA 1
ATOM 4550 C C . GLU A 1 581 ? -20.315 1.695 34.820 1.00 97.25 581 GLU A C 1
ATOM 4552 O O . GLU A 1 581 ? -21.085 2.394 35.484 1.00 97.25 581 GLU A O 1
ATOM 4557 N N . THR A 1 582 ? -19.074 1.413 35.232 1.00 97.75 582 THR A N 1
ATOM 4558 C CA . THR A 1 582 ? -18.519 1.867 36.515 1.00 97.75 582 THR A CA 1
ATOM 4559 C C . THR A 1 582 ? -18.555 3.394 36.628 1.00 97.75 582 THR A C 1
ATOM 4561 O O . THR A 1 582 ? -19.015 3.928 37.641 1.00 97.75 582 THR A O 1
ATOM 4564 N N . PHE A 1 583 ? -18.113 4.124 35.599 1.00 97.81 583 PHE A N 1
ATOM 4565 C CA . PHE A 1 583 ? -18.148 5.590 35.624 1.00 97.81 583 PHE A CA 1
ATOM 4566 C C . PHE A 1 583 ? -19.558 6.160 35.497 1.00 97.81 583 PHE A C 1
ATOM 4568 O O . PHE A 1 583 ? -19.858 7.176 36.120 1.00 97.81 583 PHE A O 1
ATOM 4575 N N . THR A 1 584 ? -20.441 5.499 34.755 1.00 97.81 584 THR A N 1
ATOM 4576 C CA . THR A 1 584 ? -21.852 5.893 34.638 1.00 97.81 584 THR A CA 1
ATOM 4577 C C . THR A 1 584 ? -22.555 5.830 35.995 1.00 97.81 584 THR A C 1
ATOM 4579 O O . THR A 1 584 ? -23.245 6.774 36.392 1.00 97.81 584 THR A O 1
ATOM 4582 N N . GLN A 1 585 ? -22.333 4.752 36.748 1.00 97.25 585 GLN A N 1
ATOM 4583 C CA . GLN A 1 585 ? -22.860 4.620 38.103 1.00 97.25 585 GLN A CA 1
ATOM 4584 C C . GLN A 1 585 ? -22.271 5.684 39.041 1.00 97.25 585 GLN A C 1
ATOM 4586 O O . GLN A 1 585 ? -23.016 6.319 39.788 1.00 97.25 585 GLN A O 1
ATOM 4591 N N . ALA A 1 586 ? -20.965 5.944 38.953 1.00 96.56 586 ALA A N 1
ATOM 4592 C CA . ALA A 1 586 ? -20.316 6.942 39.799 1.00 96.56 586 ALA A CA 1
ATOM 4593 C C . ALA A 1 586 ? -20.847 8.360 39.540 1.00 96.56 586 ALA A C 1
ATOM 4595 O O . ALA A 1 586 ? -21.109 9.104 40.483 1.00 96.56 586 ALA A O 1
ATOM 4596 N N . LEU A 1 587 ? -21.065 8.720 38.272 1.00 96.62 587 LEU A N 1
ATOM 4597 C CA . LEU A 1 587 ? -21.689 9.987 37.881 1.00 96.62 587 LEU A CA 1
ATOM 4598 C C . LEU A 1 587 ? -23.114 10.125 38.429 1.00 96.62 587 LEU A C 1
ATOM 4600 O O . LEU A 1 587 ? -23.489 11.209 38.872 1.00 96.62 587 LEU A O 1
ATOM 4604 N N . SER A 1 588 ? -23.881 9.033 38.450 1.00 96.19 588 SER A N 1
ATOM 4605 C CA . SER A 1 588 ? -25.242 9.029 39.003 1.00 96.19 588 SER A CA 1
ATOM 4606 C C . SER A 1 588 ? -25.235 9.339 40.505 1.00 96.19 588 SER A C 1
ATOM 4608 O O . SER A 1 588 ? -25.977 10.207 40.952 1.00 96.19 588 SER A O 1
ATOM 4610 N N . ILE A 1 589 ? -24.315 8.734 41.267 1.00 94.94 589 ILE A N 1
ATOM 4611 C CA . ILE A 1 589 ? -24.147 9.026 42.702 1.00 94.94 589 ILE A CA 1
ATOM 4612 C C . ILE A 1 589 ? -23.748 10.490 42.924 1.00 94.94 589 ILE A C 1
ATOM 4614 O O . ILE A 1 589 ? -24.247 11.125 43.851 1.00 94.94 589 ILE A O 1
ATOM 4618 N N . ILE A 1 590 ? -22.870 11.055 42.084 1.00 92.06 590 ILE A N 1
ATOM 4619 C CA . ILE A 1 590 ? -22.499 12.476 42.184 1.00 92.06 590 ILE A CA 1
ATOM 4620 C C . ILE A 1 590 ? -23.720 13.378 41.971 1.00 92.06 590 ILE A C 1
ATOM 4622 O O . ILE A 1 590 ? -23.858 14.353 42.700 1.00 92.06 590 ILE A O 1
ATOM 4626 N N . ALA A 1 591 ? -24.594 13.057 41.014 1.00 90.25 591 ALA A N 1
ATOM 4627 C CA . ALA A 1 591 ? -25.790 13.849 40.724 1.00 90.25 591 ALA A CA 1
ATOM 4628 C C . ALA A 1 591 ? -26.850 13.790 41.841 1.00 90.25 591 ALA A C 1
ATOM 4630 O O . ALA A 1 591 ? -27.590 14.753 42.032 1.00 90.25 591 ALA A O 1
ATOM 4631 N N . GLU A 1 592 ? -26.925 12.677 42.575 1.00 86.06 592 GLU A N 1
ATOM 4632 C CA . GLU A 1 592 ? -27.836 12.491 43.716 1.00 86.06 592 GLU A CA 1
ATOM 4633 C C . GLU A 1 592 ? -27.320 13.118 45.023 1.00 86.06 592 GLU A C 1
ATOM 4635 O O . GLU A 1 592 ? -28.088 13.304 45.969 1.00 86.06 592 GLU A O 1
ATOM 4640 N N . SER A 1 593 ? -26.023 13.435 45.078 1.00 77.00 593 SER A N 1
ATOM 4641 C CA . SER A 1 593 ? -25.345 14.027 46.237 1.00 77.00 593 SER A CA 1
ATOM 4642 C C . SER A 1 593 ? -25.418 15.541 46.197 1.00 77.00 593 SER A C 1
ATOM 4644 O O . SER A 1 593 ? -25.703 16.163 47.247 1.00 77.00 593 SER A O 1
#

Sequence (593 aa):
MPMEDDWWPDVMRYLPDEDPWSEELVTVAQMAGYDDPSHPGQRILWSALISTEDLAALNGELRGFSHEVESTGRPGPGAAGQLTPRFYVAAYVGERRIECEPLVLGWISNNRTAMVLDPRFAMTYGLMPRALGDGTIHWDDPAAPEFDVAVVDPPSVYEDLRVSGARARVSRDHLQDYLTLRGMHLVQVYYENRRAGRDDAIERALGGEERRVENLRDREIDIYRIREGGYGAQVWGARVIAGPGSMPITVDDLDVIGLKWPGIGEPVTRRMAGKRLPRDWVYVKDTVLSAYEGQSSFRVHPESGGVAFGGQWSVGHADRVGRDVIRLEIKKLYEGAPDRVIRHWHAHAVAPSPELEGAAALNVRNIAVRAKELTYGIVALGERLSALTSALNLPDRTSKELVGLDREFLDYNGWWTEPFVDPVARHSRIGMARDEFLGRCLDLDKLAIESIAERHLRAIVRAVGAPEDNIDGMRGLKLLDRLTCLAQVGNAAGLSLARAGSEIISRYNRDGTTPPRPLNRLFALSDLRQLKGHRKPETDAGVTKALERFSLDVGAAARGWGLILDAVYDRIVEELRSVEETFTQALSIIAES

Radius of gyration: 34.53 Å; chains: 1; bounding box: 83×58×101 Å

pLDDT: mean 91.86, std 7.02, range [52.16, 98.38]